Protein AF-A0A7S0F7W7-F1 (afdb_monomer)

Sequence (383 aa):
FADLSRNVFIKTATVAINVFTQVNRLMIEFGLDGCKKNSKDFSSYGNHLPKDSVIASWDQAAALYAGSALIAPEGTATSNTGTGTLYYNMVHTLAKEFGAMQVDETTNEPVAIVNKNIMESFNTGKVALTQSDCDGEVRTSYYKIINQMRTPWIQGILKAAFEYSDYHYDTVRDREENGGKAAAYMAALLPDLYDCSPQAAEVVMEELSIMWPHGNTEKLRPDFQRLRNALEHQYQCLGITCEQVGGFINDVTGDYFEETRPCGGYGTMISQRRESVLSGNSASATAASSSSFVGTHKKGIVVSSFFVALALFFVTLALLMVTIRDRTQSNFATRLVSGALSSADYWLSQRTTSQDSYSPVHSDYEVQLRPMNHLQPGEESLI

Secondary structure (DSSP, 8-state):
--HHHHHHHHHHHIIIIIIHHHHHHIIIIIIIHHHHHHTS--TTT-SS-HHHHHHHHHHHHHHHHHGGGGPPPTT-S--------SHHHHHHHHHHHTT-EEE-TTT-SEEEHHHHHHHHHHHHHHHHHHHT-IIIIIHHHHHHHHHHHTHHHHHHHHHHHHHHHTT---SHHHHHHHHHHHHHHHHHHHHHHHHH-HHHHHHHHHHHHTTSTTS-SS-SS--HHHHHHHHHTTHHHHT--HHHH---B-TTTSSBPGGGSTT-SGGGTTHHHHHHHHSSS----------------------SHHHHHHHHHHHHHHHHHHHHHHHHHHHTHHHHHHHHHHHHHHHHHTTS------PPPPP--------------------

pLDDT: mean 73.35, std 24.65, range [25.33, 98.5]

Solvent-accessible surface area (backbone atoms only — not comparable to full-atom values): 22142 Å² total; per-residue (Å²): 116,58,72,63,16,50,54,37,18,54,58,43,28,45,38,63,39,52,49,46,50,51,32,50,46,27,40,44,66,34,25,42,50,36,31,58,54,64,65,69,73,55,89,91,75,56,92,84,52,70,63,57,51,24,50,49,34,38,51,48,23,50,49,58,40,35,37,62,18,60,54,45,65,90,96,49,99,70,32,81,72,68,74,27,88,29,46,43,27,54,38,37,56,48,18,58,46,13,63,12,53,38,72,35,88,86,77,73,40,83,38,22,48,49,57,53,54,34,55,50,25,50,53,51,22,50,54,22,58,77,69,52,33,33,83,52,50,26,46,50,22,52,51,56,32,60,25,42,65,48,37,48,32,53,46,45,36,51,49,37,33,45,39,53,45,74,59,70,56,94,46,73,64,55,48,33,41,40,39,11,39,25,52,25,23,44,66,55,42,41,64,64,38,34,76,69,32,56,67,37,32,50,47,45,50,60,42,56,34,44,64,42,92,83,32,54,85,90,48,96,53,34,57,39,67,62,41,50,51,42,52,63,75,40,28,72,74,54,60,44,52,51,68,59,42,26,16,44,47,35,86,88,77,74,43,54,40,85,90,36,43,45,75,85,67,65,83,58,64,64,58,54,62,59,50,65,70,68,69,75,84,83,84,82,89,85,82,89,85,87,83,86,86,88,80,83,91,77,93,75,95,76,80,71,61,63,60,52,52,52,52,50,51,53,52,53,51,51,51,49,53,49,55,50,50,53,54,53,58,66,60,54,53,68,71,57,54,82,83,52,52,87,64,52,56,63,68,62,53,65,79,75,64,90,78,80,90,82,83,90,77,83,90,85,82,85,82,81,82,77,84,89,76,87,84,86,92,87,81,92,79,90,134

Organism: NCBI:txid697910

Mean predicted aligned error: 16.79 Å

Structure (mmCIF, N/CA/C/O backbone):
data_AF-A0A7S0F7W7-F1
#
_entry.id   AF-A0A7S0F7W7-F1
#
loop_
_atom_site.group_PDB
_atom_site.id
_atom_site.type_symbol
_atom_site.label_atom_id
_atom_site.label_alt_id
_atom_site.label_comp_id
_atom_site.label_asym_id
_atom_site.label_entity_id
_atom_site.label_seq_id
_atom_site.pdbx_PDB_ins_code
_atom_site.Cartn_x
_atom_site.Cartn_y
_atom_site.Cartn_z
_atom_site.occupancy
_atom_site.B_iso_or_equiv
_atom_site.auth_seq_id
_atom_site.auth_comp_id
_atom_site.auth_asym_id
_atom_site.auth_atom_id
_atom_site.pdbx_PDB_model_num
ATOM 1 N N . PHE A 1 1 ? 23.766 -5.155 -0.462 1.00 57.31 1 PHE A N 1
ATOM 2 C CA . PHE A 1 1 ? 23.170 -3.849 -0.799 1.00 57.31 1 PHE A CA 1
ATOM 3 C C . PHE A 1 1 ? 24.244 -2.791 -0.674 1.00 57.31 1 PHE A C 1
ATOM 5 O O . PHE A 1 1 ? 24.974 -2.846 0.308 1.00 57.31 1 PHE A O 1
ATOM 12 N N . ALA A 1 2 ? 24.353 -1.887 -1.646 1.00 70.06 2 ALA A N 1
ATOM 13 C CA . ALA A 1 2 ? 25.105 -0.648 -1.470 1.00 70.06 2 ALA A CA 1
ATOM 14 C C . ALA A 1 2 ? 24.447 0.227 -0.384 1.00 70.06 2 ALA A C 1
ATOM 16 O O . ALA A 1 2 ? 23.261 0.045 -0.076 1.00 70.06 2 ALA A O 1
ATOM 17 N N . ASP A 1 3 ? 25.200 1.160 0.196 1.00 82.56 3 ASP A N 1
ATOM 18 C CA . ASP A 1 3 ? 24.750 1.961 1.343 1.00 82.56 3 ASP A CA 1
ATOM 19 C C . ASP A 1 3 ? 23.502 2.795 1.032 1.00 82.56 3 ASP A C 1
ATOM 21 O O . ASP A 1 3 ? 22.592 2.882 1.861 1.00 82.56 3 ASP A O 1
ATOM 25 N N . LEU A 1 4 ? 23.398 3.341 -0.185 1.00 87.38 4 LEU A N 1
ATOM 26 C CA . LEU A 1 4 ? 22.214 4.081 -0.621 1.00 87.38 4 LEU A CA 1
ATOM 27 C C . LEU A 1 4 ? 20.968 3.191 -0.627 1.00 87.38 4 LEU A C 1
ATOM 29 O O . LEU A 1 4 ? 19.967 3.531 0.001 1.00 87.38 4 LEU A O 1
ATOM 33 N N . SER A 1 5 ? 21.045 2.030 -1.280 1.00 87.25 5 SER A N 1
ATOM 34 C CA . SER A 1 5 ? 19.928 1.084 -1.363 1.00 87.25 5 SER A CA 1
ATOM 35 C C . SER A 1 5 ? 19.442 0.646 0.025 1.00 87.25 5 SER A C 1
ATOM 37 O O . SER A 1 5 ? 18.240 0.619 0.286 1.00 87.25 5 SER A O 1
ATOM 39 N N . ARG A 1 6 ? 20.371 0.395 0.961 1.00 90.00 6 ARG A N 1
ATOM 40 C CA . ARG A 1 6 ? 20.045 0.080 2.362 1.00 90.00 6 ARG A CA 1
ATOM 41 C C . ARG A 1 6 ? 19.332 1.245 3.058 1.00 90.00 6 ARG A C 1
ATOM 43 O O . ARG A 1 6 ? 18.328 1.023 3.730 1.00 90.00 6 ARG A O 1
ATOM 50 N N . ASN A 1 7 ? 19.826 2.472 2.906 1.00 92.56 7 ASN A N 1
ATOM 51 C CA . ASN A 1 7 ? 19.218 3.652 3.525 1.00 92.56 7 ASN A CA 1
ATOM 52 C C . ASN A 1 7 ? 17.806 3.919 2.993 1.00 92.56 7 ASN A C 1
ATOM 54 O O . ASN A 1 7 ? 16.901 4.238 3.765 1.00 92.56 7 ASN A O 1
ATOM 58 N N . VAL A 1 8 ? 17.608 3.762 1.684 1.00 92.38 8 VAL A N 1
ATOM 59 C CA . VAL A 1 8 ? 16.298 3.918 1.046 1.00 92.38 8 VAL A CA 1
ATOM 60 C C . VAL A 1 8 ? 15.340 2.831 1.521 1.00 92.38 8 VAL A C 1
ATOM 62 O O . VAL A 1 8 ? 14.236 3.157 1.953 1.00 92.38 8 VAL A O 1
ATOM 65 N N . PHE A 1 9 ? 15.785 1.571 1.553 1.00 93.69 9 PHE A N 1
ATOM 66 C CA . PHE A 1 9 ? 15.000 0.469 2.105 1.00 93.69 9 PHE A CA 1
ATOM 67 C C . PHE A 1 9 ? 14.514 0.777 3.525 1.00 93.69 9 PHE A C 1
ATOM 69 O O . PHE A 1 9 ? 13.326 0.656 3.794 1.00 93.69 9 PHE A O 1
ATOM 76 N N . ILE A 1 10 ? 15.398 1.222 4.427 1.00 94.56 10 ILE A N 1
ATOM 77 C CA . ILE A 1 10 ? 15.035 1.508 5.825 1.00 94.56 10 ILE A CA 1
ATOM 78 C C . ILE A 1 10 ? 13.967 2.604 5.908 1.00 94.56 10 ILE A C 1
ATOM 80 O O . ILE A 1 10 ? 12.990 2.458 6.647 1.00 94.56 10 ILE A O 1
ATOM 84 N N . LYS A 1 11 ? 14.122 3.692 5.142 1.00 92.88 11 LYS A N 1
ATOM 85 C CA . LYS A 1 11 ? 13.149 4.795 5.117 1.00 92.88 11 LYS A CA 1
ATOM 86 C C . LYS A 1 11 ? 11.790 4.326 4.603 1.00 92.88 11 LYS A C 1
ATOM 88 O O . LYS A 1 11 ? 10.777 4.560 5.258 1.00 92.88 11 LYS A O 1
ATOM 93 N N . THR A 1 12 ? 11.771 3.620 3.475 1.00 94.56 12 THR A N 1
ATOM 94 C CA . THR A 1 12 ? 10.533 3.113 2.875 1.00 94.56 12 THR A CA 1
ATOM 95 C C . THR A 1 12 ? 9.873 2.061 3.761 1.00 94.56 12 THR A C 1
ATOM 97 O O . THR A 1 12 ? 8.679 2.158 4.011 1.00 94.56 12 THR A O 1
ATOM 100 N N . ALA A 1 13 ? 10.631 1.111 4.313 1.00 96.06 13 ALA A N 1
ATOM 101 C CA . ALA A 1 13 ? 10.119 0.075 5.209 1.00 96.06 13 ALA A CA 1
ATOM 102 C C . ALA A 1 13 ? 9.557 0.659 6.513 1.00 96.06 13 ALA A C 1
ATOM 104 O O . ALA A 1 13 ? 8.553 0.169 7.022 1.00 96.06 13 ALA A O 1
ATOM 105 N N . THR A 1 14 ? 10.143 1.741 7.034 1.00 95.31 14 THR A N 1
ATOM 106 C CA . THR A 1 14 ? 9.601 2.429 8.217 1.00 95.31 14 THR A CA 1
ATOM 107 C C . THR A 1 14 ? 8.169 2.905 7.968 1.00 95.31 14 THR A C 1
ATOM 109 O O . THR A 1 14 ? 7.298 2.701 8.810 1.00 95.31 14 THR A O 1
ATOM 112 N N . VAL A 1 15 ? 7.888 3.485 6.800 1.00 93.69 15 VAL A N 1
ATOM 113 C CA . VAL A 1 15 ? 6.528 3.923 6.460 1.00 93.69 15 VAL A CA 1
ATOM 114 C C . VAL A 1 15 ? 5.663 2.731 6.048 1.00 93.69 15 VAL A C 1
ATOM 116 O O . VAL A 1 15 ? 4.602 2.513 6.619 1.00 93.69 15 VAL A O 1
ATOM 119 N N . ALA A 1 16 ? 6.119 1.909 5.107 1.00 95.50 16 ALA A N 1
ATOM 120 C CA . ALA A 1 16 ? 5.334 0.808 4.562 1.00 95.50 16 ALA A CA 1
ATOM 121 C C . ALA A 1 16 ? 4.970 -0.252 5.614 1.00 95.50 16 ALA A C 1
ATOM 123 O O . ALA A 1 16 ? 3.837 -0.716 5.613 1.00 95.50 16 ALA A O 1
ATOM 124 N N . ILE A 1 17 ? 5.889 -0.598 6.521 1.00 96.12 17 ILE A N 1
ATOM 125 C CA . ILE A 1 17 ? 5.732 -1.704 7.479 1.00 96.12 17 ILE A CA 1
ATOM 126 C C . ILE A 1 17 ? 5.411 -1.185 8.881 1.00 96.12 17 ILE A C 1
ATOM 128 O O . ILE A 1 17 ? 4.407 -1.600 9.461 1.00 96.12 17 ILE A O 1
ATOM 132 N N . ASN A 1 18 ? 6.222 -0.282 9.449 1.00 95.81 18 ASN A N 1
ATOM 133 C CA . ASN A 1 18 ? 6.053 0.092 10.862 1.00 95.81 18 ASN A CA 1
ATOM 134 C C . ASN A 1 18 ? 4.796 0.943 11.074 1.00 95.81 18 ASN A C 1
ATOM 136 O O . ASN A 1 18 ? 4.024 0.671 11.994 1.00 95.81 18 ASN A O 1
ATOM 140 N N . VAL A 1 19 ? 4.551 1.934 10.208 1.00 95.88 19 VAL A N 1
ATOM 141 C CA . VAL A 1 19 ? 3.326 2.749 10.288 1.00 95.88 19 VAL A CA 1
ATOM 142 C C . VAL A 1 19 ? 2.093 1.890 10.013 1.00 95.88 19 VAL A C 1
ATOM 144 O O . VAL A 1 19 ? 1.145 1.956 10.790 1.00 95.88 19 VAL A O 1
ATOM 147 N N . PHE A 1 20 ? 2.118 1.025 8.990 1.00 96.25 20 PHE A N 1
ATOM 148 C CA . PHE A 1 20 ? 1.028 0.071 8.740 1.00 96.25 20 PHE A CA 1
ATOM 149 C C . PHE A 1 20 ? 0.738 -0.793 9.968 1.00 96.25 20 PHE A C 1
ATOM 151 O O . PHE A 1 20 ? -0.406 -0.886 10.403 1.00 96.25 20 PHE A O 1
ATOM 158 N N . THR A 1 21 ? 1.776 -1.381 10.565 1.00 96.12 21 THR A N 1
ATOM 159 C CA . THR A 1 21 ? 1.637 -2.255 11.734 1.00 96.12 21 THR A CA 1
ATOM 160 C C . THR A 1 21 ? 1.028 -1.504 12.911 1.00 96.12 21 THR A C 1
ATOM 162 O O . THR A 1 21 ? 0.123 -2.021 13.561 1.00 96.12 21 THR A O 1
ATOM 165 N N . GLN A 1 22 ? 1.468 -0.273 13.171 1.00 96.69 22 GLN A N 1
ATOM 166 C CA . GLN A 1 22 ? 0.948 0.521 14.278 1.00 96.69 22 GLN A CA 1
ATOM 167 C C . GLN A 1 22 ? -0.496 0.988 14.035 1.00 96.69 22 GLN A C 1
ATOM 169 O O . GLN A 1 22 ? -1.308 0.936 14.957 1.00 96.69 22 GLN A O 1
ATOM 174 N N . VAL A 1 23 ? -0.844 1.390 12.808 1.00 97.31 23 VAL A N 1
ATOM 175 C CA . VAL A 1 23 ? -2.228 1.719 12.422 1.00 97.31 23 VAL A CA 1
ATOM 176 C C . VAL A 1 23 ? -3.128 0.491 12.586 1.00 97.31 23 VAL A C 1
ATOM 178 O O . VAL A 1 23 ? -4.162 0.566 13.249 1.00 97.31 23 VAL A O 1
ATOM 181 N N . ASN A 1 24 ? -2.705 -0.663 12.062 1.00 96.38 24 ASN A N 1
ATOM 182 C CA . ASN A 1 24 ? -3.424 -1.931 12.179 1.00 96.38 24 ASN A CA 1
ATOM 183 C C . ASN A 1 24 ? -3.630 -2.330 13.649 1.00 96.38 24 ASN A C 1
ATOM 185 O O . ASN A 1 24 ? -4.743 -2.658 14.057 1.00 96.38 24 ASN A O 1
ATOM 189 N N . ARG A 1 25 ? -2.579 -2.224 14.468 1.00 94.94 25 ARG A N 1
ATOM 190 C CA . ARG A 1 25 ? -2.625 -2.508 15.904 1.00 94.94 25 ARG A CA 1
ATOM 191 C C . ARG A 1 25 ? -3.637 -1.628 16.634 1.00 94.94 25 ARG A C 1
ATOM 193 O O . ARG A 1 25 ? -4.449 -2.148 17.394 1.00 94.94 25 ARG A O 1
ATOM 200 N N . LEU A 1 26 ? -3.611 -0.316 16.389 1.00 94.81 26 LEU A N 1
ATOM 201 C CA . LEU A 1 26 ? -4.556 0.625 16.996 1.00 94.81 26 LEU A CA 1
ATOM 202 C C . LEU A 1 26 ? -6.007 0.267 16.648 1.00 94.81 26 LEU A C 1
ATOM 204 O O . LEU A 1 26 ? -6.867 0.251 17.528 1.00 94.81 26 LEU A O 1
ATOM 208 N N . MET A 1 27 ? -6.271 -0.091 15.390 1.00 95.62 27 MET A N 1
ATOM 209 C CA . MET A 1 27 ? -7.617 -0.459 14.950 1.00 95.62 27 MET A CA 1
ATOM 210 C C . MET A 1 27 ? -8.090 -1.817 15.481 1.00 95.62 27 MET A C 1
ATOM 212 O O . MET A 1 27 ? -9.261 -1.932 15.832 1.00 95.62 27 MET A O 1
ATOM 216 N N . ILE A 1 28 ? -7.234 -2.843 15.550 1.00 92.75 28 ILE A N 1
ATOM 217 C CA . ILE A 1 28 ? -7.635 -4.165 16.062 1.00 92.75 28 ILE A CA 1
ATOM 218 C C . ILE A 1 28 ? -7.725 -4.155 17.590 1.00 92.75 28 ILE A C 1
ATOM 220 O O . ILE A 1 28 ? -8.808 -4.359 18.136 1.00 92.75 28 ILE A O 1
ATOM 224 N N . GLU A 1 29 ? -6.594 -3.939 18.272 1.00 87.38 29 GLU A N 1
ATOM 225 C CA . GLU A 1 29 ? -6.463 -4.191 19.716 1.00 87.38 29 GLU A CA 1
ATOM 226 C C . GLU A 1 29 ? -7.316 -3.218 20.532 1.00 87.38 29 GLU A C 1
ATOM 228 O O . GLU A 1 29 ? -7.939 -3.594 21.527 1.00 87.38 29 GLU A O 1
ATOM 233 N N . PHE A 1 30 ? -7.351 -1.956 20.105 1.00 86.00 30 PHE A N 1
ATOM 234 C CA . PHE A 1 30 ? -8.049 -0.900 20.830 1.00 86.00 30 PHE A CA 1
ATOM 235 C C . PHE A 1 30 ? -9.379 -0.537 20.174 1.00 86.00 30 PHE A C 1
ATOM 237 O O . PHE A 1 30 ? -10.352 -0.320 20.887 1.00 86.00 30 PHE A O 1
ATOM 244 N N . GLY A 1 31 ? -9.457 -0.528 18.840 1.00 87.56 31 GLY A N 1
ATOM 245 C CA . GLY A 1 31 ? -10.692 -0.261 18.102 1.00 87.56 31 GLY A CA 1
ATOM 246 C C . GLY A 1 31 ? -11.706 -1.406 18.197 1.00 87.56 31 GLY A C 1
ATOM 247 O O . GLY A 1 31 ? -12.707 -1.307 18.903 1.00 87.56 31 GLY A O 1
ATOM 248 N N . LEU A 1 32 ? -11.462 -2.504 17.481 1.00 90.44 32 LEU A N 1
ATOM 249 C CA . LEU A 1 32 ? -12.397 -3.626 17.351 1.00 90.44 32 LEU A CA 1
ATOM 250 C C . LEU A 1 32 ? -12.570 -4.407 18.654 1.00 90.44 32 LEU A C 1
ATOM 252 O O . LEU A 1 32 ? -13.701 -4.608 19.104 1.00 90.44 32 LEU A O 1
ATOM 256 N N . ASP A 1 33 ? -11.473 -4.832 19.276 1.00 87.69 33 ASP A N 1
ATOM 257 C CA . ASP A 1 33 ? -11.528 -5.608 20.516 1.00 87.69 33 ASP A CA 1
ATOM 258 C C . ASP A 1 33 ? -12.024 -4.752 21.681 1.00 87.69 33 ASP A C 1
ATOM 260 O O . ASP A 1 33 ? -12.839 -5.210 22.489 1.00 87.69 33 ASP A O 1
ATOM 264 N N . GLY A 1 34 ? -11.595 -3.487 21.732 1.00 85.06 34 GLY A N 1
ATOM 265 C CA . GLY A 1 34 ? -12.123 -2.504 22.670 1.00 85.06 34 GLY A CA 1
ATOM 266 C C . GLY A 1 34 ? -13.620 -2.273 22.477 1.00 85.06 34 GLY A C 1
ATOM 267 O O . GLY A 1 34 ? -14.358 -2.286 23.453 1.00 85.06 34 GLY A O 1
ATOM 268 N N . CYS A 1 35 ? -14.114 -2.168 21.241 1.00 87.62 35 CYS A N 1
ATOM 269 C CA . CYS A 1 35 ? -15.549 -2.063 20.961 1.00 87.62 35 CYS A CA 1
ATOM 270 C C . CYS A 1 35 ? -16.324 -3.309 21.427 1.00 87.62 35 CYS A C 1
ATOM 272 O O . CYS A 1 35 ? -17.383 -3.198 22.050 1.00 87.62 35 CYS A O 1
ATOM 274 N N . LYS A 1 36 ? -15.808 -4.517 21.170 1.00 84.62 36 LYS A N 1
ATOM 275 C CA . LYS A 1 36 ? -16.467 -5.777 21.567 1.00 84.62 36 LYS A CA 1
ATOM 276 C C . LYS A 1 36 ? -16.537 -5.977 23.070 1.00 84.62 36 LYS A C 1
ATOM 278 O O . LYS A 1 36 ? -17.520 -6.521 23.565 1.00 84.62 36 LYS A O 1
ATOM 283 N N . LYS A 1 37 ? -15.494 -5.557 23.785 1.00 78.12 37 LYS A N 1
ATOM 284 C CA . LYS A 1 37 ? -15.528 -5.466 25.244 1.00 78.12 37 LYS A CA 1
ATOM 285 C C . LYS A 1 37 ? -16.572 -4.411 25.610 1.00 78.12 37 LYS A C 1
ATOM 287 O O . LYS A 1 37 ? -17.571 -4.786 26.207 1.00 78.12 37 LYS A O 1
ATOM 292 N N . ASN A 1 38 ? -16.376 -3.182 25.107 1.00 68.44 38 ASN A N 1
ATOM 293 C CA . ASN A 1 38 ? -17.223 -1.973 24.986 1.00 68.44 38 ASN A CA 1
ATOM 294 C C . ASN A 1 38 ? -18.752 -2.157 25.033 1.00 68.44 38 ASN A C 1
ATOM 296 O O . ASN A 1 38 ? -19.491 -1.438 25.706 1.00 68.44 38 ASN A O 1
ATOM 300 N N . SER A 1 39 ? -19.227 -3.118 24.252 1.00 63.47 39 SER A N 1
ATOM 301 C CA . SER A 1 39 ? -20.643 -3.359 23.973 1.00 63.47 39 SER A CA 1
ATOM 302 C C . SER A 1 39 ? -21.325 -4.286 24.985 1.00 63.47 39 SER A C 1
ATOM 304 O O . SER A 1 39 ? -22.542 -4.444 24.925 1.00 63.47 39 SER A O 1
ATOM 306 N N . LYS A 1 40 ? -20.578 -4.894 25.920 1.00 56.66 40 LYS A N 1
ATOM 307 C CA . LYS A 1 40 ? -21.061 -5.977 26.799 1.00 56.66 40 LYS A CA 1
ATOM 308 C C . LYS A 1 40 ? -21.127 -5.646 28.300 1.00 56.66 40 LYS A C 1
ATOM 310 O O . LYS A 1 40 ? -21.064 -6.576 29.091 1.00 56.66 40 LYS A O 1
ATOM 315 N N . ASP A 1 41 ? -21.361 -4.381 28.667 1.00 53.22 41 ASP A N 1
ATOM 316 C CA . ASP A 1 41 ? -21.481 -3.858 30.053 1.00 53.22 41 ASP A CA 1
ATOM 317 C C . ASP A 1 41 ? -20.149 -3.395 30.691 1.00 53.22 41 ASP A C 1
ATOM 319 O O . ASP A 1 41 ? -19.153 -4.114 30.714 1.00 53.22 41 ASP A O 1
ATOM 323 N N . PHE A 1 42 ? -20.152 -2.153 31.200 1.00 51.94 42 PHE A N 1
ATOM 324 C CA . PHE A 1 42 ? -18.997 -1.417 31.753 1.00 51.94 42 PHE A CA 1
ATOM 325 C C . PHE A 1 42 ? -19.195 -0.953 33.188 1.00 51.94 42 PHE A C 1
ATOM 327 O O . PHE A 1 42 ? -18.402 -0.151 33.685 1.00 51.94 42 PHE A O 1
ATOM 334 N N . SER A 1 43 ? -20.195 -1.482 33.893 1.00 52.53 43 SER A N 1
ATOM 335 C CA . SER A 1 43 ? -20.383 -1.190 35.319 1.00 52.53 43 SER A CA 1
ATOM 336 C C . SER A 1 43 ? -19.111 -1.407 36.165 1.00 52.53 43 SER A C 1
ATOM 338 O O . SER A 1 43 ? -18.936 -0.742 37.184 1.00 52.53 43 SER A O 1
ATOM 340 N N . SER A 1 44 ? -18.171 -2.248 35.711 1.00 50.88 44 SER A N 1
ATOM 341 C CA . SER A 1 44 ? -16.890 -2.514 36.384 1.00 50.88 44 SER A CA 1
ATOM 342 C C . SER A 1 44 ? -15.764 -1.486 36.149 1.00 50.88 44 SER A C 1
ATOM 344 O O . SER A 1 44 ? -14.771 -1.548 36.873 1.00 50.88 44 SER A O 1
ATOM 346 N N . TYR A 1 45 ? -15.855 -0.572 35.172 1.00 50.78 45 TYR A N 1
ATOM 347 C CA . TYR A 1 45 ? -14.729 0.309 34.776 1.00 50.78 45 TYR A CA 1
ATOM 348 C C . TYR A 1 45 ? -14.995 1.816 34.925 1.00 50.78 45 TYR A C 1
ATOM 350 O O . TYR A 1 45 ? -14.172 2.637 34.522 1.00 50.78 45 TYR A O 1
ATOM 358 N N . GLY A 1 46 ? -16.098 2.194 35.573 1.00 49.34 46 GLY A N 1
ATOM 359 C CA . GLY A 1 46 ? -16.383 3.584 35.924 1.00 49.34 46 GLY A CA 1
ATOM 360 C C . GLY A 1 46 ? -17.053 4.405 34.818 1.00 49.34 46 GLY A C 1
ATOM 361 O O . GLY A 1 46 ? -17.111 4.039 33.644 1.00 49.34 46 GLY A O 1
ATOM 362 N N . ASN A 1 47 ? -17.627 5.528 35.248 1.00 50.75 47 ASN A N 1
ATOM 363 C CA . ASN A 1 47 ? -18.606 6.310 34.501 1.00 50.75 47 ASN A CA 1
ATOM 364 C C . ASN A 1 47 ? -17.969 7.018 33.280 1.00 50.75 47 ASN A C 1
ATOM 366 O O . ASN A 1 47 ? -17.136 7.903 33.437 1.00 50.75 47 ASN A O 1
ATOM 370 N N . HIS A 1 48 ? -18.402 6.648 32.068 1.00 50.81 48 HIS A N 1
ATOM 371 C CA . HIS A 1 48 ? -18.203 7.341 30.775 1.00 50.81 48 HIS A CA 1
ATOM 372 C C . HIS A 1 48 ? -16.831 7.334 30.055 1.00 50.81 48 HIS A C 1
ATOM 374 O O . HIS A 1 48 ? -16.749 7.886 28.967 1.00 50.81 48 HIS A O 1
ATOM 380 N N . LEU A 1 49 ? -15.787 6.645 30.520 1.00 59.50 49 LEU A N 1
ATOM 381 C CA . LEU A 1 49 ? -14.447 6.683 29.881 1.00 59.50 49 LEU A CA 1
ATOM 382 C C . LEU A 1 49 ? -14.103 5.597 28.818 1.00 59.50 49 LEU A C 1
ATOM 384 O O . LEU A 1 49 ? -13.288 5.879 27.935 1.00 59.50 49 LEU A O 1
ATOM 388 N N . PRO A 1 50 ? -14.671 4.370 28.825 1.00 68.62 50 PRO A N 1
ATOM 389 C CA . PRO A 1 50 ? -14.174 3.288 27.957 1.00 68.62 50 PRO A CA 1
ATOM 390 C C . PRO A 1 50 ? -14.409 3.508 26.457 1.00 68.62 50 PRO A C 1
ATOM 392 O O . PRO A 1 50 ? -13.535 3.244 25.633 1.00 68.62 50 PRO A O 1
ATOM 395 N N . LYS A 1 51 ? -15.597 3.992 26.084 1.00 76.06 51 LYS A N 1
ATOM 396 C CA . LYS A 1 51 ? -15.976 4.215 24.681 1.00 76.06 51 LYS A CA 1
ATOM 397 C C . LYS A 1 51 ? -15.185 5.360 24.051 1.00 76.06 51 LYS A C 1
ATOM 399 O O . LYS A 1 51 ? -14.711 5.216 22.928 1.00 76.06 51 LYS A O 1
ATOM 404 N N . ASP A 1 52 ? -14.998 6.448 24.791 1.00 81.75 52 ASP A N 1
ATOM 405 C CA . ASP A 1 52 ? -14.218 7.597 24.335 1.00 81.75 52 ASP A CA 1
ATOM 406 C C . ASP A 1 52 ? -12.747 7.217 24.147 1.00 81.75 52 ASP A C 1
ATOM 408 O O . ASP A 1 52 ? -12.137 7.623 23.163 1.00 81.75 52 ASP A O 1
ATOM 412 N N . SER A 1 53 ? -12.199 6.348 25.007 1.00 83.38 53 SER A N 1
ATOM 413 C CA . SER A 1 53 ? -10.857 5.788 24.813 1.00 83.38 53 SER A CA 1
ATOM 414 C C . SER A 1 53 ? -10.744 4.955 23.532 1.00 83.38 53 SER A C 1
ATOM 416 O O . SER A 1 53 ? -9.739 5.060 22.834 1.00 83.38 53 SER A O 1
ATOM 418 N N . VAL A 1 54 ? -11.751 4.138 23.203 1.00 87.81 54 VAL A N 1
ATOM 419 C CA . VAL A 1 54 ? -11.765 3.339 21.962 1.00 87.81 54 VAL A CA 1
ATOM 420 C C . VAL A 1 54 ? -11.825 4.240 20.731 1.00 87.81 54 VAL A C 1
ATOM 422 O O . VAL A 1 54 ? -11.064 4.049 19.782 1.00 87.81 54 VAL A O 1
ATOM 425 N N . ILE A 1 55 ? -12.698 5.249 20.758 1.00 90.81 55 ILE A N 1
ATOM 426 C CA . ILE A 1 55 ? -12.808 6.242 19.685 1.00 90.81 55 ILE A CA 1
ATOM 427 C C . ILE A 1 55 ? -11.491 7.017 19.538 1.00 90.81 55 ILE A C 1
ATOM 429 O O . ILE A 1 55 ? -11.013 7.184 18.420 1.00 90.81 55 ILE A O 1
ATOM 433 N N . ALA A 1 56 ? -10.862 7.418 20.645 1.00 89.50 56 ALA A N 1
ATOM 434 C CA . ALA A 1 56 ? -9.579 8.113 20.629 1.00 89.50 56 ALA A CA 1
ATOM 435 C C . ALA A 1 56 ? -8.455 7.258 20.023 1.00 89.50 56 ALA A C 1
ATOM 437 O O . ALA A 1 56 ? -7.642 7.775 19.261 1.00 89.50 56 ALA A O 1
ATOM 438 N N . SER A 1 57 ? -8.409 5.949 20.295 1.00 91.12 57 SER A N 1
ATOM 439 C CA . SER A 1 57 ? -7.435 5.052 19.656 1.00 91.12 57 SER A CA 1
ATOM 440 C C . SER A 1 57 ? -7.677 4.887 18.152 1.00 91.12 57 SER A C 1
ATOM 442 O O . SER A 1 57 ? -6.720 4.814 17.381 1.00 91.12 57 SER A O 1
ATOM 444 N N . TRP A 1 58 ? -8.939 4.868 17.716 1.00 95.00 58 TRP A N 1
ATOM 445 C CA . TRP A 1 58 ? -9.287 4.866 16.293 1.00 95.00 58 TRP A CA 1
ATOM 446 C C . TRP A 1 58 ? -8.874 6.176 15.605 1.00 95.00 58 TRP A C 1
ATOM 448 O O . TRP A 1 58 ? -8.249 6.151 14.546 1.00 95.00 58 TRP A O 1
ATOM 458 N N . ASP A 1 59 ? -9.132 7.318 16.248 1.00 95.06 59 ASP A N 1
ATOM 459 C CA . ASP A 1 59 ? -8.666 8.632 15.790 1.00 95.06 59 ASP A CA 1
ATOM 460 C C . ASP A 1 59 ? -7.131 8.703 15.740 1.00 95.06 59 ASP A C 1
ATOM 462 O O . ASP A 1 59 ? -6.562 9.248 14.795 1.00 95.06 59 ASP A O 1
ATOM 466 N N . GLN A 1 60 ? -6.438 8.101 16.710 1.00 94.50 60 GLN A N 1
ATOM 467 C CA . GLN A 1 60 ? -4.978 8.007 16.710 1.00 94.50 60 GLN A CA 1
ATOM 468 C C . GLN A 1 60 ? -4.461 7.193 15.514 1.00 94.50 60 GLN A C 1
ATOM 470 O O . GLN A 1 60 ? -3.432 7.549 14.937 1.00 94.50 60 GLN A O 1
ATOM 475 N N . ALA A 1 61 ? -5.166 6.131 15.109 1.00 96.44 61 ALA A N 1
ATOM 476 C CA . ALA A 1 61 ? -4.828 5.364 13.911 1.00 96.44 61 ALA A CA 1
ATOM 477 C C . ALA A 1 61 ? -4.953 6.228 12.644 1.00 96.44 61 ALA A C 1
ATOM 479 O O . ALA A 1 61 ? -4.036 6.246 11.820 1.00 96.44 61 ALA A O 1
ATOM 480 N N . ALA A 1 62 ? -6.040 7.000 12.527 1.00 95.69 62 ALA A N 1
ATOM 481 C CA . ALA A 1 62 ? -6.247 7.933 11.421 1.00 95.69 62 ALA A CA 1
ATOM 482 C C . ALA A 1 62 ? -5.171 9.034 11.386 1.00 95.69 62 ALA A C 1
ATOM 484 O O . ALA A 1 62 ? -4.605 9.320 10.330 1.00 95.69 62 ALA A O 1
ATOM 485 N N . ALA A 1 63 ? -4.828 9.608 12.543 1.00 93.25 63 ALA A N 1
ATOM 486 C CA . ALA A 1 63 ? -3.787 10.627 12.660 1.00 93.25 63 ALA A CA 1
ATOM 487 C C . ALA A 1 63 ? -2.400 10.089 12.274 1.00 93.25 63 ALA A C 1
ATOM 489 O O . ALA A 1 63 ? -1.636 10.769 11.590 1.00 93.25 63 ALA A O 1
ATOM 490 N N . LEU A 1 64 ? -2.078 8.854 12.668 1.00 94.12 64 LEU A N 1
ATOM 491 C CA . LEU A 1 64 ? -0.813 8.216 12.315 1.00 94.12 64 LEU A CA 1
ATOM 492 C C . LEU A 1 64 ? -0.719 7.895 10.813 1.00 94.12 64 LEU A C 1
ATOM 494 O O . LEU A 1 64 ? 0.352 8.035 10.223 1.00 94.12 64 LEU A O 1
ATOM 498 N N . TYR A 1 65 ? -1.833 7.496 10.194 1.00 95.06 65 TYR A N 1
ATOM 499 C CA . TYR A 1 65 ? -1.931 7.304 8.748 1.00 95.06 65 TYR A CA 1
ATOM 500 C C . TYR A 1 65 ? -1.707 8.615 7.977 1.00 95.06 65 TYR A C 1
ATOM 502 O O . TYR A 1 65 ? -0.860 8.682 7.079 1.00 95.06 65 TYR A O 1
ATOM 510 N N . ALA A 1 66 ? -2.457 9.655 8.352 1.00 91.25 66 ALA A N 1
ATOM 511 C CA . ALA A 1 66 ? -2.422 10.977 7.736 1.00 91.25 66 ALA A CA 1
ATOM 512 C C . ALA A 1 66 ? -1.051 11.653 7.885 1.00 91.25 66 ALA A C 1
ATOM 514 O O . ALA A 1 66 ? -0.501 12.220 6.936 1.00 91.25 66 ALA A O 1
ATOM 515 N N . GLY A 1 67 ? -0.490 11.585 9.091 1.00 88.00 67 GLY A N 1
ATOM 516 C CA . GLY A 1 67 ? 0.698 12.333 9.459 1.00 88.00 67 GLY A CA 1
ATOM 517 C C . GLY A 1 67 ? 0.519 13.841 9.308 1.00 88.00 67 GLY A C 1
ATOM 518 O O . GLY A 1 67 ? -0.583 14.376 9.394 1.00 88.00 67 GLY A O 1
ATOM 519 N N . SER A 1 68 ? 1.619 14.543 9.034 1.00 79.75 68 SER A N 1
ATOM 520 C CA . SER A 1 68 ? 1.597 15.994 8.823 1.00 79.75 68 SER A CA 1
ATOM 521 C C . SER A 1 68 ? 0.961 16.432 7.500 1.00 79.75 68 SER A C 1
ATOM 523 O O . SER A 1 68 ? 0.765 17.626 7.303 1.00 79.75 68 SER A O 1
ATOM 525 N N . ALA A 1 69 ? 0.623 15.501 6.598 1.00 69.81 69 ALA A N 1
ATOM 526 C CA . ALA A 1 69 ? 0.082 15.828 5.276 1.00 69.81 69 ALA A CA 1
ATOM 527 C C . ALA A 1 69 ? -1.313 16.475 5.329 1.00 69.81 69 ALA A C 1
ATOM 529 O O . ALA A 1 69 ? -1.692 17.159 4.381 1.00 69.81 69 ALA A O 1
ATOM 530 N N . LEU A 1 70 ? -2.047 16.252 6.426 1.00 70.81 70 LEU A N 1
ATOM 531 C CA . LEU A 1 70 ? -3.371 16.823 6.678 1.00 70.81 70 LEU A CA 1
ATOM 532 C C . LEU A 1 70 ? -3.354 17.939 7.736 1.00 70.81 70 LEU A C 1
ATOM 534 O O . LEU A 1 70 ? -4.413 18.331 8.218 1.00 70.81 70 LEU A O 1
ATOM 538 N N . ILE A 1 71 ? -2.177 18.442 8.130 1.00 64.00 71 ILE A N 1
ATOM 539 C CA . ILE A 1 71 ? -2.079 19.569 9.066 1.00 64.00 71 ILE A CA 1
ATOM 540 C C . ILE A 1 71 ? -2.108 20.872 8.272 1.00 64.00 71 ILE A C 1
ATOM 542 O O . ILE A 1 71 ? -1.238 21.126 7.437 1.00 64.00 71 ILE A O 1
ATOM 546 N N . ALA A 1 72 ? -3.094 21.717 8.562 1.00 57.34 72 ALA A N 1
ATOM 547 C CA . ALA A 1 72 ? -3.145 23.066 8.024 1.00 57.34 72 ALA A CA 1
ATOM 548 C C . ALA A 1 72 ? -2.079 23.947 8.657 1.00 57.34 72 ALA A C 1
ATOM 550 O O . ALA A 1 72 ? -1.917 23.908 9.879 1.00 57.34 72 ALA A O 1
ATOM 551 N N . PRO A 1 73 ? -1.390 24.792 7.870 1.00 55.25 73 PRO A N 1
ATOM 552 C CA . PRO A 1 73 ? -0.786 25.988 8.429 1.00 55.25 73 PRO A CA 1
ATOM 553 C C . PRO A 1 73 ? -1.843 26.736 9.254 1.00 55.25 73 PRO A C 1
ATOM 555 O O . PRO A 1 73 ? -2.984 26.893 8.800 1.00 55.25 73 PRO A O 1
ATOM 558 N N . GLU A 1 74 ? -1.480 27.176 10.463 1.00 50.59 74 GLU A N 1
ATOM 559 C CA . GLU A 1 74 ? -2.389 27.931 11.333 1.00 50.59 74 GLU A CA 1
ATOM 560 C C . GLU A 1 74 ? -3.073 29.066 10.553 1.00 50.59 74 GLU A C 1
ATOM 562 O O . GLU A 1 74 ? -2.422 29.847 9.859 1.00 50.59 74 GLU A O 1
ATOM 567 N N . GLY A 1 75 ? -4.405 29.144 10.651 1.00 53.16 75 GLY A N 1
ATOM 568 C CA . GLY A 1 75 ? -5.207 30.175 9.982 1.00 53.16 75 GLY A CA 1
ATOM 569 C C . GLY A 1 75 ? -5.732 29.819 8.585 1.00 53.16 75 GLY A C 1
ATOM 570 O O . GLY A 1 75 ? -6.383 30.661 7.970 1.00 53.16 75 GLY A O 1
ATOM 571 N N . THR A 1 76 ? -5.520 28.595 8.089 1.00 53.03 76 THR A N 1
ATOM 572 C CA . THR A 1 76 ? -6.121 28.114 6.829 1.00 53.03 76 THR A CA 1
ATOM 573 C C . THR A 1 76 ? -7.085 26.948 7.075 1.00 53.03 76 THR A C 1
ATOM 575 O O . THR A 1 76 ? -6.800 26.051 7.860 1.00 53.03 76 THR A O 1
ATOM 578 N N . ALA A 1 77 ? -8.268 26.983 6.448 1.00 51.00 77 ALA A N 1
ATOM 579 C CA . ALA A 1 77 ? -9.338 25.996 6.661 1.00 51.00 77 ALA A CA 1
ATOM 580 C C . ALA A 1 77 ? -9.179 24.714 5.820 1.00 51.00 77 ALA A C 1
ATOM 582 O O . ALA A 1 77 ? -10.002 23.806 5.916 1.00 51.00 77 ALA A O 1
ATOM 583 N N . THR A 1 78 ? -8.149 24.643 4.978 1.00 50.94 78 THR A N 1
ATOM 584 C CA . THR A 1 78 ? -7.925 23.543 4.041 1.00 50.94 78 THR A CA 1
ATOM 585 C C . THR A 1 78 ? -6.447 23.188 4.005 1.00 50.94 78 THR A C 1
ATOM 587 O O . THR A 1 78 ? -5.584 24.047 3.840 1.00 50.94 78 THR A O 1
ATOM 590 N N . SER A 1 79 ? -6.144 21.904 4.179 1.00 49.84 79 SER A N 1
ATOM 591 C CA . SER A 1 79 ? -4.769 21.420 4.250 1.00 49.84 79 SER A CA 1
ATOM 592 C C . SER A 1 79 ? -4.616 20.048 3.648 1.00 49.84 79 SER A C 1
ATOM 594 O O . SER A 1 79 ? -4.461 19.047 4.337 1.00 49.84 79 SER A O 1
ATOM 596 N N . ASN A 1 80 ? -4.619 20.037 2.327 1.00 52.69 80 ASN A N 1
ATOM 597 C CA . ASN A 1 80 ? -4.037 18.958 1.555 1.00 52.69 80 ASN A CA 1
ATOM 598 C C . ASN A 1 80 ? -2.738 19.503 0.972 1.00 52.69 80 ASN A C 1
ATOM 600 O O . ASN A 1 80 ? -2.641 19.758 -0.222 1.00 52.69 80 ASN A O 1
ATOM 604 N N . THR A 1 81 ? -1.747 19.773 1.825 1.00 52.06 81 THR A N 1
ATOM 605 C CA . THR A 1 81 ? -0.483 20.349 1.344 1.00 52.06 81 THR A CA 1
ATOM 606 C C . THR A 1 81 ? 0.313 19.343 0.518 1.00 52.06 81 THR A C 1
ATOM 608 O O . THR A 1 81 ? 1.216 19.739 -0.211 1.00 52.06 81 THR A O 1
ATOM 611 N N . GLY A 1 82 ? 0.023 18.040 0.654 1.00 55.22 82 GLY A N 1
ATOM 612 C CA . GLY A 1 82 ? 0.794 16.973 0.011 1.00 55.22 82 GLY A CA 1
ATOM 613 C C . GLY A 1 82 ? 2.261 16.935 0.463 1.00 55.22 82 GLY A C 1
ATOM 614 O O . GLY A 1 82 ? 3.088 16.319 -0.194 1.00 55.22 82 GLY A O 1
ATOM 615 N N . THR A 1 83 ? 2.614 17.612 1.565 1.00 61.31 83 THR A N 1
ATOM 616 C CA . THR A 1 83 ? 4.012 17.851 1.980 1.00 61.31 83 THR A CA 1
ATOM 617 C C . THR A 1 83 ? 4.449 17.035 3.205 1.00 61.31 83 THR A C 1
ATOM 619 O O . THR A 1 83 ? 5.493 17.308 3.797 1.00 61.31 83 THR A O 1
ATOM 622 N N . GLY A 1 84 ? 3.677 16.018 3.605 1.00 72.44 84 GLY A N 1
ATOM 623 C CA . GLY A 1 84 ? 4.036 15.115 4.708 1.00 72.44 84 GLY A CA 1
ATOM 624 C C . GLY A 1 84 ? 5.017 14.005 4.306 1.00 72.44 84 GLY A C 1
ATOM 625 O O . GLY A 1 84 ? 5.298 13.797 3.134 1.00 72.44 84 GLY A O 1
ATOM 626 N N . THR A 1 85 ? 5.531 13.239 5.269 1.00 77.94 85 THR A N 1
ATOM 627 C CA . THR A 1 85 ? 6.465 12.115 5.004 1.00 77.94 85 THR A CA 1
ATOM 628 C C . THR A 1 85 ? 5.912 10.741 5.385 1.00 77.94 85 THR A C 1
ATOM 630 O O . THR A 1 85 ? 6.580 9.729 5.182 1.00 77.94 85 THR A O 1
ATOM 633 N N . LEU A 1 86 ? 4.699 10.697 5.941 1.00 88.62 86 LEU A N 1
ATOM 634 C CA . LEU A 1 86 ? 4.042 9.472 6.397 1.00 88.62 86 LEU A CA 1
ATOM 635 C C . LEU A 1 86 ? 3.179 8.832 5.296 1.00 88.62 86 LEU A C 1
ATOM 637 O O . LEU A 1 86 ? 3.253 9.200 4.120 1.00 88.62 86 LEU A O 1
ATOM 641 N N . TYR A 1 87 ? 2.389 7.831 5.683 1.00 94.06 87 TYR A N 1
ATOM 642 C CA . TYR A 1 87 ? 1.710 6.902 4.781 1.00 94.06 87 TYR A CA 1
ATOM 643 C C . TYR A 1 87 ? 0.817 7.597 3.751 1.00 94.06 87 TYR A C 1
ATOM 645 O O . TYR A 1 87 ? 0.879 7.265 2.570 1.00 94.06 87 TYR A O 1
ATOM 653 N N . TYR A 1 88 ? 0.052 8.605 4.175 1.00 94.25 88 TYR A N 1
ATOM 654 C CA . TYR A 1 88 ? -0.806 9.385 3.285 1.00 94.25 88 TYR A CA 1
ATOM 655 C C . TYR A 1 88 ? -0.036 10.009 2.118 1.00 94.25 88 TYR A C 1
ATOM 657 O O . TYR A 1 88 ? -0.487 9.935 0.975 1.00 94.25 88 TYR A O 1
ATOM 665 N N . ASN A 1 89 ? 1.137 10.602 2.377 1.00 92.19 89 ASN A N 1
ATOM 666 C CA . ASN A 1 89 ? 1.929 11.207 1.307 1.00 92.19 89 ASN A CA 1
ATOM 667 C C . ASN A 1 89 ? 2.554 10.148 0.387 1.00 92.19 89 ASN A C 1
ATOM 669 O O . ASN A 1 89 ? 2.591 10.333 -0.827 1.00 92.19 89 ASN A O 1
ATOM 673 N N . MET A 1 90 ? 2.998 9.020 0.950 1.00 93.50 90 MET A N 1
ATOM 674 C CA . MET A 1 90 ? 3.496 7.886 0.162 1.00 93.50 90 MET A CA 1
ATOM 675 C C . MET A 1 90 ? 2.425 7.383 -0.816 1.00 93.50 90 MET A C 1
ATOM 677 O O . MET A 1 90 ? 2.708 7.224 -2.001 1.00 93.50 90 MET A O 1
ATOM 681 N N . VAL A 1 91 ? 1.189 7.199 -0.337 1.00 95.56 91 VAL A N 1
ATOM 682 C CA . VAL A 1 91 ? 0.034 6.827 -1.168 1.00 95.56 91 VAL A CA 1
ATOM 683 C C . VAL A 1 91 ? -0.242 7.892 -2.224 1.00 95.56 91 VAL A C 1
ATOM 685 O O . VAL A 1 91 ? -0.404 7.558 -3.391 1.00 95.56 91 VAL A O 1
ATOM 688 N N . HIS A 1 92 ? -0.277 9.169 -1.838 1.00 94.31 92 HIS A N 1
ATOM 689 C CA . HIS A 1 92 ? -0.591 10.259 -2.760 1.00 94.31 92 HIS A CA 1
ATOM 690 C C . HIS A 1 92 ? 0.436 10.378 -3.890 1.00 94.31 92 HIS A C 1
ATOM 692 O O . HIS A 1 92 ? 0.071 10.505 -5.056 1.00 94.31 92 HIS A O 1
ATOM 698 N N . THR A 1 93 ? 1.722 10.289 -3.545 1.00 93.06 93 THR A N 1
ATOM 699 C CA . THR A 1 93 ? 2.828 10.353 -4.506 1.00 93.06 93 THR A CA 1
ATOM 700 C C . THR A 1 93 ? 2.742 9.211 -5.516 1.00 93.06 93 THR A C 1
ATOM 702 O O . THR A 1 93 ? 2.770 9.461 -6.717 1.00 93.06 93 THR A O 1
ATOM 705 N N . LEU A 1 94 ? 2.573 7.969 -5.050 1.00 95.38 94 LEU A N 1
ATOM 706 C CA . LEU A 1 94 ? 2.472 6.811 -5.942 1.00 95.38 94 LEU A CA 1
ATOM 707 C C . LEU A 1 94 ? 1.191 6.844 -6.779 1.00 95.38 94 LEU A C 1
ATOM 709 O O . LEU A 1 94 ? 1.233 6.567 -7.970 1.00 95.38 94 LEU A O 1
ATOM 713 N N . ALA A 1 95 ? 0.062 7.245 -6.199 1.00 96.19 95 ALA A N 1
ATOM 714 C CA . ALA A 1 95 ? -1.190 7.367 -6.933 1.00 96.19 95 ALA A CA 1
ATOM 715 C C . ALA A 1 95 ? -1.102 8.392 -8.070 1.00 96.19 95 ALA A C 1
ATOM 717 O O . ALA A 1 95 ? -1.653 8.150 -9.140 1.00 96.19 95 ALA A O 1
ATOM 718 N N . LYS A 1 96 ? -0.375 9.500 -7.874 1.00 94.56 96 LYS A N 1
ATOM 719 C CA . LYS A 1 96 ? -0.115 10.480 -8.934 1.00 94.56 96 LYS A CA 1
ATOM 720 C C . LYS A 1 96 ? 0.652 9.854 -10.099 1.00 94.56 96 LYS A C 1
ATOM 722 O O . LYS A 1 96 ? 0.238 10.011 -11.241 1.00 94.56 96 LYS A O 1
ATOM 727 N N . GLU A 1 97 ? 1.717 9.113 -9.806 1.00 94.69 97 GLU A N 1
ATOM 728 C CA . GLU A 1 97 ? 2.516 8.403 -10.816 1.00 94.69 97 GLU A CA 1
ATOM 729 C C . GLU A 1 97 ? 1.734 7.273 -11.505 1.00 94.69 97 GLU A C 1
ATOM 731 O O . GLU A 1 97 ? 2.037 6.905 -12.636 1.00 94.69 97 GLU A O 1
ATOM 736 N N . PHE A 1 98 ? 0.717 6.722 -10.837 1.00 96.31 98 PHE A N 1
ATOM 737 C CA . PHE A 1 98 ? -0.130 5.648 -11.359 1.00 96.31 98 PHE A CA 1
ATOM 738 C C . PHE A 1 98 ? -1.465 6.133 -11.947 1.00 96.31 98 PHE A C 1
ATOM 740 O O . PHE A 1 98 ? -2.328 5.328 -12.304 1.00 96.31 98 PHE A O 1
ATOM 747 N N . GLY A 1 99 ? -1.699 7.444 -12.009 1.00 94.44 99 GLY A N 1
ATOM 748 C CA . GLY A 1 99 ? -2.987 7.984 -12.448 1.00 94.44 99 GLY A CA 1
ATOM 749 C C . GLY A 1 99 ? -4.186 7.510 -11.627 1.00 94.44 99 GLY A C 1
ATOM 750 O O . GLY A 1 99 ? -5.300 7.518 -12.135 1.00 94.44 99 GLY A O 1
ATOM 751 N N . ALA A 1 100 ? -3.974 7.085 -10.380 1.00 95.62 100 ALA A N 1
ATOM 752 C CA . ALA A 1 100 ? -5.008 6.636 -9.447 1.00 95.62 100 ALA A CA 1
ATOM 753 C C . ALA A 1 100 ? -5.509 7.811 -8.584 1.00 95.62 100 ALA A C 1
ATOM 755 O O . ALA A 1 100 ? -5.613 7.734 -7.353 1.00 95.62 100 ALA A O 1
ATOM 756 N N . MET A 1 101 ? -5.766 8.937 -9.249 1.00 94.50 101 MET A N 1
ATOM 757 C CA . MET A 1 101 ? -6.168 10.207 -8.651 1.00 94.50 101 MET A CA 1
ATOM 758 C C . MET A 1 101 ? -7.610 10.532 -9.031 1.00 94.50 101 MET A C 1
ATOM 760 O O . MET A 1 101 ? -8.061 10.222 -10.129 1.00 94.50 101 MET A O 1
ATOM 764 N N . GLN A 1 102 ? -8.315 11.221 -8.145 1.00 93.06 102 GLN A N 1
ATOM 765 C CA . GLN A 1 102 ? -9.631 11.791 -8.407 1.00 93.06 102 GLN A CA 1
ATOM 766 C C . GLN A 1 102 ? -9.701 13.223 -7.885 1.00 93.06 102 GLN A C 1
ATOM 768 O O . GLN A 1 102 ? -8.859 13.641 -7.096 1.00 93.06 102 GLN A O 1
ATOM 773 N N . VAL A 1 103 ? -10.715 13.975 -8.300 1.00 90.69 103 VAL A N 1
ATOM 774 C CA . VAL A 1 103 ? -10.988 15.292 -7.715 1.00 90.69 103 VAL A CA 1
ATOM 775 C C . VAL A 1 103 ? -11.749 15.098 -6.404 1.00 90.69 103 VAL A C 1
ATOM 777 O O . VAL A 1 103 ? -12.740 14.364 -6.349 1.00 90.69 103 VAL A O 1
ATOM 780 N N . ASP A 1 104 ? -11.265 15.728 -5.337 1.00 85.25 104 ASP A N 1
ATOM 781 C CA . ASP A 1 104 ? -12.003 1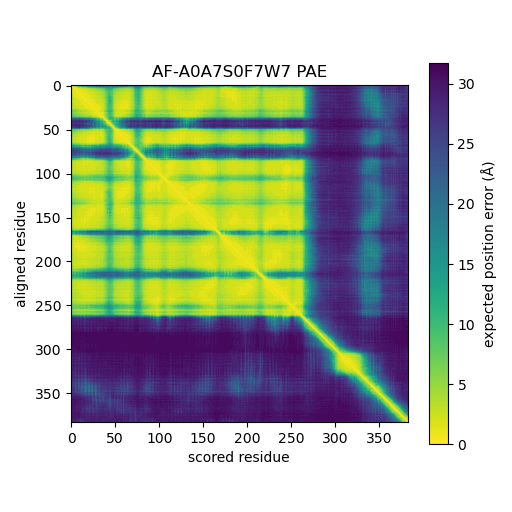5.865 -4.088 1.00 85.25 104 ASP A CA 1
ATOM 782 C C . ASP A 1 104 ? -13.129 16.889 -4.277 1.00 85.25 104 ASP A C 1
ATOM 784 O O . ASP A 1 104 ? -12.877 18.032 -4.646 1.00 85.25 104 ASP A O 1
ATOM 788 N N . GLU A 1 105 ? -14.378 16.497 -4.035 1.00 83.62 105 GLU A N 1
ATOM 789 C CA . GLU A 1 105 ? -15.545 17.365 -4.254 1.00 83.62 105 GLU A CA 1
ATOM 790 C C . GLU A 1 105 ? -15.613 18.542 -3.270 1.00 83.62 105 GLU A C 1
ATOM 792 O O . GLU A 1 105 ? -16.239 19.559 -3.564 1.00 83.62 105 GLU A O 1
ATOM 797 N N . THR A 1 106 ? -14.972 18.418 -2.107 1.00 79.94 106 THR A N 1
ATOM 798 C CA . THR A 1 106 ? -14.989 19.434 -1.050 1.00 79.94 106 THR A CA 1
ATOM 799 C C . THR A 1 106 ? -13.912 20.482 -1.288 1.00 79.94 106 THR A C 1
ATOM 801 O O . THR A 1 106 ? -14.172 21.676 -1.148 1.00 79.94 106 THR A O 1
ATOM 804 N N . THR A 1 107 ? -12.697 20.052 -1.637 1.00 81.06 107 THR A N 1
ATOM 805 C CA . THR A 1 107 ? -11.568 20.973 -1.843 1.00 81.06 107 THR A CA 1
ATOM 806 C C . THR A 1 107 ? -11.354 21.351 -3.304 1.00 81.06 107 THR A C 1
ATOM 808 O O . THR A 1 107 ? -10.633 22.307 -3.563 1.00 81.06 107 THR A O 1
ATOM 811 N N . ASN A 1 108 ? -11.970 20.632 -4.248 1.00 83.62 108 ASN A N 1
ATOM 812 C CA . ASN A 1 108 ? -11.735 20.744 -5.691 1.00 83.62 108 ASN A CA 1
ATOM 813 C C . ASN A 1 108 ? -10.2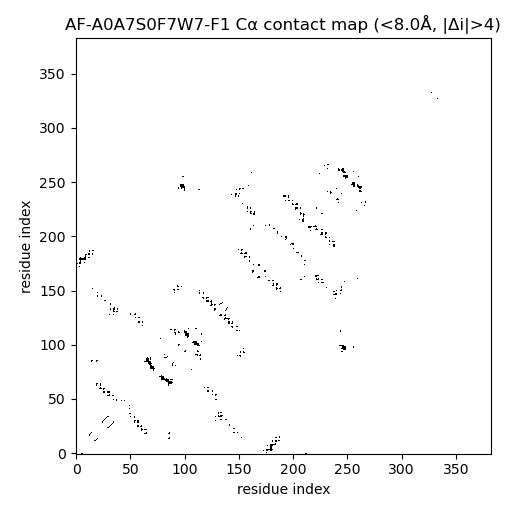58 20.526 -6.083 1.00 83.62 108 ASN A C 1
ATOM 815 O O . ASN A 1 108 ? -9.776 21.083 -7.067 1.00 83.62 108 ASN A O 1
ATOM 819 N N . GLU A 1 109 ? -9.543 19.702 -5.311 1.00 84.25 109 GLU A N 1
ATOM 820 C CA . GLU A 1 109 ? -8.123 19.391 -5.520 1.00 84.25 109 GLU A CA 1
ATOM 821 C C . GLU A 1 109 ? -7.934 17.906 -5.860 1.00 84.25 109 GLU A C 1
ATOM 823 O O . GLU A 1 109 ? -8.737 17.072 -5.425 1.00 84.25 109 GLU A O 1
ATOM 828 N N . PRO A 1 110 ? -6.874 17.531 -6.599 1.00 88.88 110 PRO A N 1
ATOM 829 C CA . PRO A 1 110 ? -6.541 16.132 -6.824 1.00 88.88 110 PRO A CA 1
ATOM 830 C C . PRO A 1 110 ? -6.212 15.412 -5.510 1.00 88.88 110 PRO A C 1
ATOM 832 O O . PRO A 1 110 ? -5.377 15.858 -4.727 1.00 88.88 110 PRO A O 1
ATOM 835 N N . VAL A 1 111 ? -6.813 14.245 -5.296 1.00 91.00 111 VAL A N 1
ATOM 836 C CA . VAL A 1 111 ? -6.561 13.352 -4.163 1.00 91.00 111 VAL A CA 1
ATOM 837 C C . VAL A 1 111 ? -6.435 11.914 -4.656 1.00 91.00 111 VAL A C 1
ATOM 839 O O . VAL A 1 111 ? -7.116 11.501 -5.592 1.00 91.00 111 VAL A O 1
ATOM 842 N N . ALA A 1 112 ? -5.557 11.129 -4.035 1.00 94.69 112 ALA A N 1
ATOM 843 C CA . ALA A 1 112 ? -5.472 9.705 -4.334 1.00 94.69 112 ALA A CA 1
ATOM 844 C C . ALA A 1 112 ? -6.782 9.008 -3.963 1.00 94.69 112 ALA A C 1
ATOM 846 O O . ALA A 1 112 ? -7.259 9.169 -2.836 1.00 94.69 112 ALA A O 1
ATOM 847 N N . ILE A 1 113 ? -7.310 8.189 -4.876 1.00 95.75 113 ILE A N 1
ATOM 848 C CA . ILE A 1 113 ? -8.554 7.424 -4.682 1.00 95.75 113 ILE A CA 1
ATOM 849 C C . ILE A 1 113 ? -8.490 6.646 -3.359 1.00 95.75 113 ILE A C 1
ATOM 851 O O . ILE A 1 113 ? -9.383 6.719 -2.517 1.00 95.75 113 ILE A O 1
ATOM 855 N N . VAL A 1 114 ? -7.362 5.972 -3.127 1.00 97.00 114 VAL A N 1
ATOM 856 C CA . VAL A 1 114 ? -7.088 5.203 -1.906 1.00 97.00 114 VAL A CA 1
ATOM 857 C C . VAL A 1 114 ? -7.083 6.072 -0.647 1.00 97.00 114 VAL A C 1
ATOM 859 O O . VAL A 1 114 ? -7.675 5.682 0.356 1.00 97.00 114 VAL A O 1
ATOM 862 N N . ASN A 1 115 ? -6.460 7.255 -0.680 1.00 95.38 115 ASN A N 1
ATOM 863 C CA . ASN A 1 115 ? -6.449 8.155 0.477 1.00 95.38 115 ASN A CA 1
ATOM 864 C C . ASN A 1 115 ? -7.859 8.611 0.837 1.00 95.38 115 ASN A C 1
ATOM 866 O O . ASN A 1 115 ? -8.229 8.546 2.008 1.00 95.38 115 ASN A O 1
ATOM 870 N N . LYS A 1 116 ? -8.644 9.032 -0.161 1.00 94.56 116 LYS A N 1
ATOM 871 C CA . LYS A 1 116 ? -10.032 9.448 0.047 1.00 94.56 116 LYS A CA 1
ATOM 872 C C . LYS A 1 116 ? -10.838 8.324 0.700 1.00 94.56 116 LYS A C 1
ATOM 874 O O . LYS A 1 116 ? -11.378 8.508 1.788 1.00 94.56 116 LYS A O 1
ATOM 879 N N . ASN A 1 117 ? -10.818 7.133 0.105 1.00 96.50 117 ASN A N 1
ATOM 880 C CA . ASN A 1 117 ? -11.566 5.981 0.608 1.00 96.50 117 ASN A CA 1
ATOM 881 C C . ASN A 1 117 ? -11.130 5.546 2.018 1.00 96.50 117 ASN A C 1
ATOM 883 O O . ASN A 1 117 ? -11.960 5.110 2.822 1.00 96.50 117 ASN A O 1
ATOM 887 N N . ILE A 1 118 ? -9.830 5.616 2.328 1.00 97.56 118 ILE A N 1
ATOM 888 C CA . ILE A 1 118 ? -9.307 5.291 3.660 1.00 97.56 118 ILE A CA 1
ATOM 889 C C . ILE A 1 118 ? -9.809 6.307 4.690 1.00 97.56 118 ILE A C 1
ATOM 891 O O . ILE A 1 118 ? -10.312 5.900 5.737 1.00 97.56 118 ILE A O 1
ATOM 895 N N . MET A 1 119 ? -9.737 7.608 4.395 1.00 95.06 119 MET A N 1
ATOM 896 C CA . MET A 1 119 ? -10.219 8.652 5.307 1.00 95.06 119 MET A CA 1
ATOM 897 C C . MET A 1 119 ? -11.737 8.581 5.517 1.00 95.06 119 MET A C 1
ATOM 899 O O . MET A 1 119 ? -12.210 8.709 6.647 1.00 95.06 119 MET A O 1
ATOM 903 N N . GLU A 1 120 ? -12.506 8.284 4.469 1.00 95.69 120 GLU A N 1
ATOM 904 C CA . GLU A 1 120 ? -13.940 7.995 4.582 1.00 95.69 120 GLU A CA 1
ATOM 905 C C . GLU A 1 120 ? -14.203 6.768 5.463 1.00 95.69 120 GLU A C 1
ATOM 907 O O . GLU A 1 120 ? -15.055 6.809 6.348 1.00 95.69 120 GLU A O 1
ATOM 912 N N . SER A 1 121 ? -13.430 5.693 5.292 1.00 98.31 121 SER A N 1
ATOM 913 C CA . SER A 1 121 ? -13.565 4.480 6.106 1.00 98.31 121 SER A CA 1
ATOM 914 C C . SER A 1 121 ? -13.220 4.729 7.578 1.00 98.31 121 SER A C 1
ATOM 916 O O . SER A 1 121 ? -13.898 4.188 8.456 1.00 98.31 121 SER A O 1
ATOM 918 N N . PHE A 1 122 ? -12.230 5.583 7.870 1.00 98.00 122 PHE A N 1
ATOM 919 C CA . PHE A 1 122 ? -11.944 6.033 9.234 1.00 98.00 122 PHE A CA 1
ATOM 920 C C . PHE A 1 122 ? -13.138 6.782 9.837 1.00 98.00 122 PHE A C 1
ATOM 922 O O . PHE A 1 122 ? -13.544 6.458 10.954 1.00 98.00 122 PHE A O 1
ATOM 929 N N . ASN A 1 123 ? -13.741 7.719 9.101 1.00 97.00 123 ASN A N 1
ATOM 930 C CA . ASN A 1 123 ? -14.917 8.464 9.561 1.00 97.00 123 ASN A CA 1
ATOM 931 C C . ASN A 1 123 ? -16.119 7.542 9.811 1.00 97.00 123 ASN A C 1
ATOM 933 O O . ASN A 1 123 ? -16.731 7.592 10.878 1.00 97.00 123 ASN A O 1
ATOM 937 N N . THR A 1 124 ? -16.419 6.651 8.867 1.00 97.69 124 THR A N 1
ATOM 938 C CA . THR A 1 124 ? -17.505 5.674 8.994 1.00 97.69 124 THR A CA 1
ATOM 939 C C . THR A 1 124 ? -17.284 4.737 10.184 1.00 97.69 124 THR A C 1
ATOM 941 O O . THR A 1 124 ? -18.195 4.533 10.986 1.00 97.69 124 THR A O 1
ATOM 944 N N . GLY A 1 125 ? -16.058 4.236 10.371 1.00 96.62 125 GLY A N 1
ATOM 945 C CA . GLY A 1 125 ? -15.714 3.374 11.504 1.00 96.62 125 GLY A CA 1
ATOM 946 C C . GLY A 1 125 ? -15.865 4.101 12.841 1.00 96.62 125 GLY A C 1
ATOM 947 O O . GLY A 1 125 ? -16.428 3.556 13.786 1.00 96.62 125 GLY A O 1
ATOM 948 N N . LYS A 1 126 ? -15.468 5.376 12.908 1.00 95.38 126 LYS A N 1
ATOM 949 C CA . LYS A 1 126 ? -15.675 6.222 14.088 1.00 95.38 126 LYS A CA 1
ATOM 950 C C . LYS A 1 126 ? -17.158 6.383 14.426 1.00 95.38 126 LYS A C 1
ATOM 952 O O . LYS A 1 126 ? -17.543 6.218 15.583 1.00 95.38 126 LYS A O 1
ATOM 957 N N . VAL A 1 127 ? -18.004 6.676 13.437 1.00 95.06 127 VAL A N 1
ATOM 958 C CA . VAL A 1 127 ? -19.460 6.775 13.638 1.00 95.06 127 VAL A CA 1
ATOM 959 C C . VAL A 1 127 ? -20.021 5.444 14.140 1.00 95.06 127 VAL A C 1
ATOM 961 O O . VAL A 1 127 ? -20.766 5.424 15.118 1.00 95.06 127 VAL A O 1
ATOM 964 N N . ALA A 1 128 ? -19.607 4.323 13.560 1.00 93.62 128 ALA A N 1
ATOM 965 C CA . ALA A 1 128 ? -20.053 3.001 13.986 1.00 93.62 128 ALA A CA 1
ATOM 966 C C . ALA A 1 128 ? -19.579 2.631 15.407 1.00 93.62 128 ALA A C 1
ATOM 968 O O . ALA A 1 128 ? -20.345 2.056 16.182 1.00 93.62 128 ALA A O 1
ATOM 969 N N . LEU A 1 129 ? -18.379 3.060 15.822 1.00 91.12 129 LEU A N 1
ATOM 970 C CA . LEU A 1 129 ? -17.915 2.951 17.213 1.00 91.12 129 LEU A CA 1
ATOM 971 C C . LEU A 1 129 ? -18.830 3.721 18.177 1.00 91.12 129 LEU A C 1
ATOM 973 O O . LEU A 1 129 ? -19.107 3.251 19.284 1.00 91.12 129 LEU A O 1
ATOM 977 N N . THR A 1 130 ? -19.370 4.873 17.756 1.00 88.81 130 THR A N 1
ATOM 978 C CA . THR A 1 130 ? -20.353 5.615 18.567 1.00 88.81 130 THR A CA 1
ATOM 979 C C . THR A 1 130 ? -21.686 4.876 18.712 1.00 88.81 130 THR A C 1
ATOM 981 O O . THR A 1 130 ? -22.429 5.133 19.658 1.00 88.81 130 THR A O 1
ATOM 984 N N . GLN A 1 131 ? -21.973 3.930 17.826 1.00 89.69 131 GLN A N 1
ATOM 985 C CA . GLN A 1 131 ? -23.182 3.107 17.836 1.00 89.69 131 GLN A CA 1
ATOM 986 C C . GLN A 1 131 ? -22.927 1.704 18.405 1.00 89.69 131 GLN A C 1
ATOM 988 O O . GLN A 1 131 ? -23.860 0.918 18.533 1.00 89.69 131 GLN A O 1
ATOM 993 N N . SER A 1 132 ? -21.676 1.399 18.770 1.00 88.25 132 SER A N 1
ATOM 994 C CA . SER A 1 132 ? -21.242 0.074 19.223 1.00 88.25 132 SER A CA 1
ATOM 995 C C . SER A 1 132 ? -21.494 -1.046 18.200 1.00 88.25 132 SER A C 1
ATOM 997 O O . SER A 1 132 ? -21.625 -2.209 18.582 1.00 88.25 132 SER A O 1
ATOM 999 N N . ASP A 1 133 ? -21.504 -0.721 16.902 1.00 90.19 133 ASP A N 1
ATOM 1000 C CA . ASP A 1 133 ? -21.632 -1.698 15.813 1.00 90.19 133 ASP A CA 1
ATOM 1001 C C . ASP A 1 133 ? -20.274 -2.339 15.472 1.00 90.19 133 ASP A C 1
ATOM 1003 O O . ASP A 1 133 ? -19.664 -2.102 14.428 1.00 90.19 133 ASP A O 1
ATOM 1007 N N . CYS A 1 134 ? -19.749 -3.118 16.416 1.00 89.75 134 CYS A N 1
ATOM 1008 C CA . CYS A 1 134 ? -18.383 -3.633 16.346 1.00 89.75 134 CYS A CA 1
ATOM 1009 C C . CYS A 1 134 ? -18.191 -4.692 15.249 1.00 89.75 134 CYS A C 1
ATOM 1011 O O . CYS A 1 134 ? -17.142 -4.736 14.604 1.00 89.75 134 CYS A O 1
ATOM 1013 N N . ASP A 1 135 ? -19.179 -5.573 15.066 1.00 91.81 135 ASP A N 1
ATOM 1014 C CA . ASP A 1 135 ? -19.117 -6.672 14.096 1.00 91.81 135 ASP A CA 1
ATOM 1015 C C . ASP A 1 135 ? -19.623 -6.275 12.700 1.00 91.81 135 ASP A C 1
ATOM 1017 O O . ASP A 1 135 ? -19.266 -6.947 11.731 1.00 91.81 135 ASP A O 1
ATOM 1021 N N . GLY A 1 136 ? -20.394 -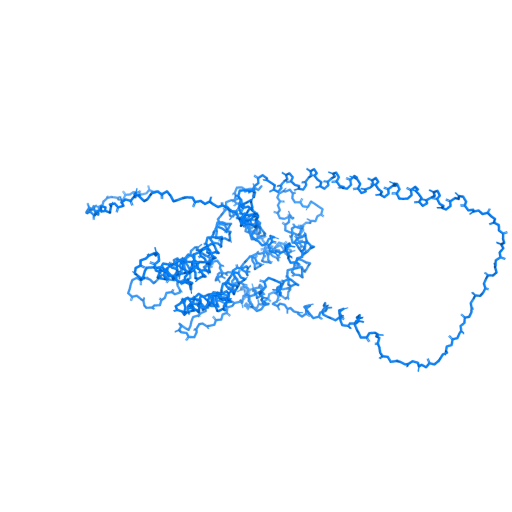5.188 12.586 1.00 94.62 136 GLY A N 1
ATOM 1022 C CA . GLY A 1 136 ? -20.838 -4.615 11.320 1.00 94.62 136 GLY A CA 1
ATOM 1023 C C . GLY A 1 136 ? -19.845 -3.597 10.763 1.00 94.62 136 GLY A C 1
ATOM 1024 O O . GLY A 1 136 ? -18.795 -3.955 10.213 1.00 94.62 136 GLY A O 1
ATOM 1025 N N . GLU A 1 137 ? -20.188 -2.316 10.855 1.00 95.81 137 GLU A N 1
ATOM 1026 C CA . GLU A 1 137 ? -19.505 -1.263 10.104 1.00 95.81 137 GLU A CA 1
ATOM 1027 C C . GLU A 1 137 ? -18.103 -0.936 10.664 1.00 95.81 137 GLU A C 1
ATOM 1029 O O . GLU A 1 137 ? -17.163 -0.840 9.881 1.00 95.81 137 GLU A O 1
ATOM 1034 N N . VAL A 1 138 ? -17.928 -0.939 11.997 1.00 95.31 138 VAL A N 1
ATOM 1035 C CA . VAL A 1 138 ? -16.777 -1.552 12.704 1.00 95.31 138 VAL A CA 1
ATOM 1036 C C . VAL A 1 138 ? -15.699 -2.222 11.850 1.00 95.31 138 VAL A C 1
ATOM 1038 O O . VAL A 1 138 ? -14.714 -1.672 11.339 1.00 95.31 138 VAL A O 1
ATOM 1041 N N . ARG A 1 139 ? -15.935 -3.523 11.744 1.00 96.31 139 ARG A N 1
ATOM 1042 C CA . ARG A 1 139 ? -15.114 -4.509 11.072 1.00 96.31 139 ARG A CA 1
ATOM 1043 C C . ARG A 1 139 ? -14.991 -4.228 9.578 1.00 96.31 139 ARG A C 1
ATOM 1045 O O . ARG A 1 139 ? -13.921 -4.437 9.011 1.00 96.31 139 ARG A O 1
ATOM 1052 N N . THR A 1 140 ? -16.057 -3.743 8.951 1.00 97.62 140 THR A N 1
ATOM 1053 C CA . THR A 1 140 ? -16.077 -3.439 7.517 1.00 97.62 140 THR A CA 1
ATOM 1054 C C . THR A 1 140 ? -15.124 -2.293 7.173 1.00 97.62 140 THR A C 1
ATOM 1056 O O . THR A 1 140 ? -14.297 -2.442 6.271 1.00 97.62 140 THR A O 1
ATOM 1059 N N . SER A 1 141 ? -15.169 -1.187 7.919 1.00 98.31 141 SER A N 1
ATOM 1060 C CA . SER A 1 141 ? -14.238 -0.064 7.775 1.00 98.31 141 SER A CA 1
ATOM 1061 C C . SER A 1 141 ? -12.794 -0.488 7.999 1.00 98.31 141 SER A C 1
ATOM 1063 O O . SER A 1 141 ? -11.926 -0.138 7.204 1.00 98.31 141 SER A O 1
ATOM 1065 N N . TYR A 1 142 ? -12.536 -1.295 9.030 1.00 98.06 142 TYR A N 1
ATOM 1066 C CA . TYR A 1 142 ? -11.205 -1.838 9.296 1.00 98.06 142 TYR A CA 1
ATOM 1067 C C . TYR A 1 142 ? -10.619 -2.575 8.077 1.00 98.06 142 TYR A C 1
ATOM 1069 O O . TYR A 1 142 ? -9.514 -2.255 7.635 1.00 98.06 142 TYR A O 1
ATOM 1077 N N . TYR A 1 143 ? -11.371 -3.511 7.485 1.00 97.56 143 TYR A N 1
ATOM 1078 C CA . TYR A 1 143 ? -10.899 -4.248 6.309 1.00 97.56 143 TYR A CA 1
ATOM 1079 C C . TYR A 1 143 ? -10.712 -3.343 5.087 1.00 97.56 143 TYR A C 1
ATOM 1081 O O . TYR A 1 143 ? -9.717 -3.480 4.377 1.00 97.56 143 TYR A O 1
ATOM 1089 N N . LYS A 1 144 ? -11.616 -2.380 4.859 1.00 98.00 144 LYS A N 1
ATOM 1090 C CA . LYS A 1 144 ? -11.468 -1.391 3.777 1.00 98.00 144 LYS A CA 1
ATOM 1091 C C . LYS A 1 144 ? -10.182 -0.573 3.918 1.00 98.00 144 LYS A C 1
ATOM 1093 O O . LYS A 1 144 ? -9.543 -0.302 2.903 1.00 98.00 144 LYS A O 1
ATOM 1098 N N . ILE A 1 145 ? -9.803 -0.204 5.145 1.00 98.50 145 ILE A N 1
ATOM 1099 C CA . ILE A 1 145 ? -8.581 0.560 5.422 1.00 98.50 145 ILE A CA 1
ATOM 1100 C C . ILE A 1 145 ? -7.348 -0.293 5.130 1.00 98.50 145 ILE A C 1
ATOM 1102 O O . ILE A 1 145 ? -6.554 0.064 4.262 1.00 98.50 145 ILE A O 1
ATOM 1106 N N . ILE A 1 146 ? -7.194 -1.437 5.807 1.00 97.25 146 ILE A N 1
ATOM 1107 C CA . ILE A 1 146 ? -5.963 -2.236 5.693 1.00 97.25 146 ILE A CA 1
ATOM 1108 C C . ILE A 1 146 ? -5.753 -2.768 4.275 1.00 97.25 146 ILE A C 1
ATOM 1110 O O . ILE A 1 146 ? -4.620 -2.785 3.810 1.00 97.25 146 ILE A O 1
ATOM 1114 N N . ASN A 1 147 ? -6.824 -3.156 3.569 1.00 97.75 147 ASN A N 1
ATOM 1115 C CA . ASN A 1 147 ? -6.721 -3.659 2.202 1.00 97.75 147 ASN A CA 1
ATOM 1116 C C . ASN A 1 147 ? -6.191 -2.572 1.274 1.00 97.75 147 ASN A C 1
ATOM 1118 O O . ASN A 1 147 ? -5.231 -2.793 0.541 1.00 97.75 147 ASN A O 1
ATOM 1122 N N . GLN A 1 148 ? -6.752 -1.368 1.366 1.00 98.12 148 GLN A N 1
ATOM 1123 C CA . GLN A 1 148 ? -6.329 -0.260 0.524 1.00 98.12 148 GLN A CA 1
ATOM 1124 C C . GLN A 1 148 ? -4.943 0.280 0.891 1.00 98.12 148 GLN A C 1
ATOM 1126 O O . GLN A 1 148 ? -4.228 0.721 -0.009 1.00 98.12 148 GLN A O 1
ATOM 1131 N N . MET A 1 149 ? -4.504 0.164 2.149 1.00 97.50 149 MET A N 1
ATOM 1132 C CA . MET A 1 149 ? -3.121 0.479 2.533 1.00 97.50 149 MET A CA 1
ATOM 1133 C C . MET A 1 149 ? -2.089 -0.396 1.800 1.00 97.50 149 MET A C 1
ATOM 1135 O O . MET A 1 149 ? -0.959 0.040 1.625 1.00 97.50 149 MET A O 1
ATOM 1139 N N . ARG A 1 150 ? -2.458 -1.576 1.280 1.00 96.75 150 ARG A N 1
ATOM 1140 C CA . ARG A 1 150 ? -1.550 -2.426 0.482 1.00 96.75 150 ARG A CA 1
ATOM 1141 C C . ARG A 1 150 ? -1.300 -1.901 -0.933 1.00 96.75 150 ARG A C 1
ATOM 1143 O O . ARG A 1 150 ? -0.303 -2.257 -1.559 1.00 96.75 150 ARG A O 1
ATOM 1150 N N . THR A 1 151 ? -2.187 -1.048 -1.444 1.00 98.06 151 THR A N 1
ATOM 1151 C CA . THR A 1 151 ? -2.118 -0.485 -2.803 1.00 98.06 151 THR A CA 1
ATOM 1152 C C . THR A 1 151 ? -0.770 0.170 -3.136 1.00 98.06 151 THR A C 1
ATOM 1154 O O . THR A 1 151 ? -0.177 -0.217 -4.146 1.00 98.06 151 THR A O 1
ATOM 1157 N N . PRO A 1 152 ? -0.211 1.084 -2.312 1.00 97.25 152 PRO A N 1
ATOM 1158 C CA . PRO A 1 152 ? 1.107 1.668 -2.574 1.00 97.25 152 PRO A CA 1
ATOM 1159 C C . PRO A 1 152 ? 2.238 0.637 -2.651 1.00 97.25 152 PRO A C 1
ATOM 1161 O O . PRO A 1 152 ? 3.214 0.857 -3.363 1.00 97.25 152 PRO A O 1
ATOM 1164 N N . TRP A 1 153 ? 2.140 -0.504 -1.962 1.00 98.00 153 TRP A N 1
ATOM 1165 C CA . TRP A 1 153 ? 3.175 -1.537 -2.056 1.00 98.00 153 TRP A CA 1
ATOM 1166 C C . TRP A 1 153 ? 3.190 -2.162 -3.449 1.00 98.00 153 TRP A C 1
ATOM 1168 O O . TRP A 1 153 ? 4.250 -2.339 -4.043 1.00 98.00 153 TRP A O 1
ATOM 1178 N N . ILE A 1 154 ? 2.008 -2.429 -4.001 1.00 98.00 154 ILE A N 1
ATOM 1179 C CA . ILE A 1 154 ? 1.844 -2.965 -5.354 1.00 98.00 154 ILE A CA 1
ATOM 1180 C C . ILE A 1 154 ? 2.294 -1.940 -6.392 1.00 98.00 154 ILE A C 1
ATOM 1182 O O . ILE A 1 154 ? 3.067 -2.291 -7.279 1.00 98.00 154 ILE A O 1
ATOM 1186 N N . GLN A 1 155 ? 1.880 -0.677 -6.251 1.00 97.62 155 GLN A N 1
ATOM 1187 C CA . GLN A 1 155 ? 2.326 0.415 -7.125 1.00 97.62 155 GLN A CA 1
ATOM 1188 C C . GLN A 1 155 ? 3.855 0.533 -7.117 1.00 97.62 155 GLN A C 1
ATOM 1190 O O . GLN A 1 155 ? 4.493 0.528 -8.166 1.00 97.62 155 GLN A O 1
ATOM 1195 N N . GLY A 1 156 ? 4.476 0.544 -5.936 1.00 95.75 156 GLY A N 1
ATOM 1196 C CA . GLY A 1 156 ? 5.928 0.630 -5.813 1.00 95.75 156 GLY A CA 1
ATOM 1197 C C . GLY A 1 156 ? 6.678 -0.564 -6.417 1.00 95.75 156 GLY A C 1
ATOM 1198 O O . GLY A 1 156 ? 7.730 -0.379 -7.029 1.00 95.75 156 GLY A O 1
ATOM 1199 N N . ILE A 1 157 ? 6.135 -1.778 -6.291 1.00 96.69 157 ILE A N 1
ATOM 1200 C CA . ILE A 1 157 ? 6.683 -2.986 -6.926 1.00 96.69 157 ILE A CA 1
ATOM 1201 C C . ILE A 1 157 ? 6.568 -2.907 -8.455 1.00 96.69 157 ILE A C 1
ATOM 1203 O O . ILE A 1 157 ? 7.550 -3.158 -9.154 1.00 96.69 157 ILE A O 1
ATOM 1207 N N . LEU A 1 158 ? 5.390 -2.545 -8.972 1.00 95.69 158 LEU A N 1
ATOM 1208 C CA . LEU A 1 158 ? 5.138 -2.424 -10.410 1.00 95.69 158 LEU A CA 1
ATOM 1209 C C . LEU A 1 158 ? 6.033 -1.360 -11.043 1.00 95.69 158 LEU A C 1
ATOM 1211 O O . LEU A 1 158 ? 6.636 -1.622 -12.080 1.00 95.69 158 LEU A O 1
ATOM 1215 N N . LYS A 1 159 ? 6.168 -0.199 -10.393 1.00 93.75 159 LYS A N 1
ATOM 1216 C CA . LYS A 1 159 ? 7.046 0.885 -10.840 1.00 93.75 159 LYS A CA 1
ATOM 1217 C C . LYS A 1 159 ? 8.477 0.395 -11.007 1.00 93.75 159 LYS A C 1
ATOM 1219 O O . LYS A 1 159 ? 9.043 0.506 -12.089 1.00 93.75 159 LYS A O 1
ATOM 1224 N N . ALA A 1 160 ? 9.033 -0.198 -9.952 1.00 92.00 160 ALA A N 1
ATOM 1225 C CA . ALA A 1 160 ? 10.406 -0.677 -9.980 1.00 92.00 160 ALA A CA 1
ATOM 1226 C C . ALA A 1 160 ? 10.613 -1.756 -11.050 1.00 92.00 160 ALA A C 1
ATOM 1228 O O . ALA A 1 160 ? 11.607 -1.729 -11.771 1.00 92.00 160 ALA A O 1
ATOM 1229 N N . ALA A 1 161 ? 9.676 -2.700 -11.181 1.00 92.38 161 ALA A N 1
ATOM 1230 C CA . ALA A 1 161 ? 9.752 -3.737 -12.202 1.00 92.38 161 ALA A CA 1
ATOM 1231 C C . ALA A 1 161 ? 9.718 -3.146 -13.620 1.00 92.38 161 ALA A C 1
ATOM 1233 O O . ALA A 1 161 ? 10.537 -3.534 -14.451 1.00 92.38 161 ALA A O 1
ATOM 1234 N N . PHE A 1 162 ? 8.825 -2.187 -13.878 1.00 91.88 162 PHE A N 1
ATOM 1235 C CA . PHE A 1 162 ? 8.703 -1.532 -15.178 1.00 91.88 162 PHE A CA 1
ATOM 1236 C C . PHE A 1 162 ? 9.973 -0.755 -15.543 1.00 91.88 162 PHE A C 1
ATOM 1238 O O . PHE A 1 162 ? 10.611 -1.048 -16.555 1.00 91.88 162 PHE A O 1
ATOM 1245 N N . GLU A 1 163 ? 10.401 0.163 -14.677 1.00 88.25 163 GLU A N 1
ATOM 1246 C CA . GLU A 1 163 ? 11.577 1.006 -14.906 1.00 88.25 163 GLU A CA 1
ATOM 1247 C C . GLU A 1 163 ? 12.866 0.187 -15.122 1.00 88.25 163 GLU A C 1
ATOM 1249 O O . GLU A 1 163 ? 13.714 0.551 -15.943 1.00 88.25 163 GLU A O 1
ATOM 1254 N N . TYR A 1 164 ? 13.008 -0.955 -14.439 1.00 86.50 164 TYR A N 1
ATOM 1255 C CA . TYR A 1 164 ? 14.159 -1.849 -14.611 1.00 86.50 164 TYR A CA 1
ATOM 1256 C C . TYR A 1 164 ? 14.048 -2.731 -15.865 1.00 86.50 164 TYR A C 1
ATOM 1258 O O . TYR A 1 164 ? 15.070 -3.101 -16.447 1.00 86.50 164 TYR A O 1
ATOM 1266 N N . SER A 1 165 ? 12.829 -3.073 -16.297 1.00 85.12 165 SER A N 1
ATOM 1267 C CA . SER A 1 165 ? 12.591 -3.917 -17.477 1.00 85.12 165 SER A CA 1
ATOM 1268 C C . SER A 1 165 ? 12.974 -3.227 -18.792 1.00 85.12 165 SER A C 1
ATOM 1270 O O . SER A 1 165 ? 13.584 -3.864 -19.657 1.00 85.12 165 SER A O 1
ATOM 1272 N N . ASP A 1 166 ? 12.753 -1.915 -18.907 1.00 75.12 166 ASP A N 1
ATOM 1273 C CA . ASP A 1 166 ? 13.052 -1.145 -20.125 1.00 75.12 166 ASP A CA 1
ATOM 1274 C C . ASP A 1 166 ? 14.276 -0.212 -20.005 1.00 75.12 166 ASP A C 1
ATOM 1276 O O . ASP A 1 166 ? 14.611 0.533 -20.919 1.00 75.12 166 ASP A O 1
ATOM 1280 N N . TYR A 1 167 ? 15.038 -0.298 -18.907 1.00 66.88 167 TYR A N 1
ATOM 1281 C CA . TYR A 1 167 ? 16.223 0.546 -18.673 1.00 66.88 167 TYR A CA 1
ATOM 1282 C C . TYR A 1 167 ? 15.895 2.048 -18.663 1.00 66.88 167 TYR A C 1
ATOM 1284 O O . TYR A 1 167 ? 16.648 2.869 -19.184 1.00 66.88 167 TYR A O 1
ATOM 1292 N N . HIS A 1 168 ? 14.791 2.424 -18.018 1.00 67.06 168 HIS A N 1
ATOM 1293 C CA . HIS A 1 168 ? 14.440 3.832 -17.813 1.00 67.06 168 HIS A CA 1
ATOM 1294 C C . HIS A 1 168 ? 15.364 4.547 -16.810 1.00 67.06 168 HIS A C 1
ATOM 1296 O O . HIS A 1 168 ? 15.246 5.753 -16.619 1.00 67.06 168 HIS A O 1
ATOM 1302 N N . TYR A 1 169 ? 16.308 3.831 -16.190 1.00 67.69 169 TYR A N 1
ATOM 1303 C CA . TYR A 1 169 ? 17.299 4.415 -15.291 1.00 67.69 169 TYR A CA 1
ATOM 1304 C C . TYR A 1 169 ? 18.487 5.012 -16.035 1.00 67.69 169 TYR A C 1
ATOM 1306 O O . TYR A 1 169 ? 19.224 4.314 -16.737 1.00 67.69 169 TYR A O 1
ATOM 1314 N N . ASP A 1 170 ? 18.739 6.289 -15.777 1.00 63.84 170 ASP A N 1
ATOM 1315 C CA . ASP A 1 170 ? 19.866 7.035 -16.326 1.00 63.84 170 ASP A CA 1
ATOM 1316 C C . ASP A 1 170 ? 21.191 6.761 -15.577 1.00 63.84 170 ASP A C 1
ATOM 1318 O O . ASP A 1 170 ? 22.277 6.969 -16.123 1.00 63.84 170 ASP A O 1
ATOM 1322 N N . THR A 1 171 ? 21.129 6.245 -14.339 1.00 80.12 171 THR A N 1
ATOM 1323 C CA . THR A 1 171 ? 22.287 6.140 -13.440 1.00 80.12 171 THR A CA 1
ATOM 1324 C C . THR A 1 171 ? 22.285 4.899 -12.532 1.00 80.12 171 THR A C 1
ATOM 1326 O O . THR A 1 171 ? 21.278 4.227 -12.312 1.00 80.12 171 THR A O 1
ATOM 1329 N N . VAL A 1 172 ? 23.462 4.571 -11.973 1.00 80.94 172 VAL A N 1
ATOM 1330 C CA . VAL A 1 172 ? 23.618 3.542 -10.918 1.00 80.94 172 VAL A CA 1
ATOM 1331 C C . VAL A 1 172 ? 22.824 3.917 -9.665 1.00 80.94 172 VAL A C 1
ATOM 1333 O O . VAL A 1 172 ? 22.219 3.051 -9.039 1.00 80.94 172 VAL A O 1
ATOM 1336 N N . ARG A 1 173 ? 22.813 5.210 -9.323 1.00 84.50 173 ARG A N 1
ATOM 1337 C CA . ARG A 1 173 ? 22.125 5.747 -8.148 1.00 84.50 173 ARG A CA 1
ATOM 1338 C C . ARG A 1 173 ? 20.632 5.432 -8.188 1.00 84.50 173 ARG A C 1
ATOM 1340 O O . ARG A 1 173 ? 20.102 4.902 -7.217 1.00 84.50 173 ARG A O 1
ATOM 1347 N N . ASP A 1 174 ? 19.992 5.684 -9.323 1.00 82.69 174 ASP A N 1
ATOM 1348 C CA . ASP A 1 174 ? 18.554 5.482 -9.487 1.00 82.69 174 ASP A CA 1
ATOM 1349 C C . ASP A 1 174 ? 18.179 3.996 -9.413 1.00 82.69 174 ASP A C 1
ATOM 1351 O O . ASP A 1 174 ? 17.170 3.629 -8.807 1.00 82.69 174 ASP A O 1
ATOM 1355 N N . ARG A 1 175 ? 19.048 3.110 -9.921 1.00 81.25 175 ARG A N 1
ATOM 1356 C CA . ARG A 1 175 ? 18.890 1.657 -9.739 1.00 81.25 175 ARG A CA 1
ATOM 1357 C C . ARG A 1 175 ? 18.959 1.246 -8.271 1.00 81.25 175 ARG A C 1
ATOM 1359 O O . ARG A 1 175 ? 18.154 0.431 -7.825 1.00 81.25 175 ARG A O 1
ATOM 1366 N N . GLU A 1 176 ? 19.916 1.778 -7.515 1.00 85.56 176 GLU A N 1
ATOM 1367 C CA . GLU A 1 176 ? 20.064 1.460 -6.091 1.00 85.56 176 GLU A CA 1
ATOM 1368 C C . GLU A 1 176 ? 18.893 1.977 -5.252 1.00 85.56 176 GLU A C 1
ATOM 1370 O O . GLU A 1 176 ? 18.418 1.268 -4.357 1.00 85.56 176 GLU A O 1
ATOM 1375 N N . GLU A 1 177 ? 18.417 3.187 -5.553 1.00 86.69 177 GLU A N 1
ATOM 1376 C CA . GLU A 1 177 ? 17.262 3.790 -4.897 1.00 86.69 177 GLU A CA 1
ATOM 1377 C C . GLU A 1 177 ? 15.995 2.965 -5.143 1.00 86.69 177 GLU A C 1
ATOM 1379 O O . GLU A 1 177 ? 15.341 2.537 -4.186 1.00 86.69 177 GLU A O 1
ATOM 1384 N N . ASN A 1 178 ? 15.673 2.667 -6.401 1.00 85.94 178 ASN A N 1
ATOM 1385 C CA . ASN A 1 178 ? 14.461 1.916 -6.721 1.00 85.94 178 ASN A CA 1
ATOM 1386 C C . ASN A 1 178 ? 14.534 0.457 -6.270 1.00 85.94 178 ASN A C 1
ATOM 1388 O O . ASN A 1 178 ? 13.551 -0.051 -5.733 1.00 85.94 178 ASN A O 1
ATOM 1392 N N . GLY A 1 179 ? 15.705 -0.185 -6.342 1.00 87.00 179 GLY A N 1
ATOM 1393 C CA . GLY A 1 179 ? 15.906 -1.515 -5.761 1.00 87.00 179 GLY A CA 1
ATOM 1394 C C . GLY A 1 179 ? 15.668 -1.543 -4.244 1.00 87.00 179 GLY A C 1
ATOM 1395 O O . GLY A 1 179 ? 15.083 -2.496 -3.726 1.00 87.00 179 GLY A O 1
ATOM 1396 N N . GLY A 1 180 ? 16.057 -0.480 -3.529 1.00 91.25 180 GLY A N 1
ATOM 1397 C CA . GLY A 1 180 ? 15.791 -0.326 -2.095 1.00 91.25 180 GLY A CA 1
ATOM 1398 C C . GLY A 1 180 ? 14.297 -0.175 -1.781 1.00 91.25 180 GLY A C 1
ATOM 1399 O O . GLY A 1 180 ? 13.783 -0.864 -0.897 1.00 91.25 180 GLY A O 1
ATOM 1400 N N . LYS A 1 181 ? 13.582 0.675 -2.534 1.00 92.31 181 LYS A N 1
ATOM 1401 C CA . LYS A 1 181 ? 12.122 0.854 -2.400 1.00 92.31 181 LYS A CA 1
ATOM 1402 C C . LYS A 1 181 ? 11.368 -0.438 -2.718 1.00 92.31 181 LYS A C 1
ATOM 1404 O O . LYS A 1 181 ? 10.530 -0.863 -1.926 1.00 92.31 181 LYS A O 1
ATOM 1409 N N . ALA A 1 182 ? 11.702 -1.088 -3.834 1.00 92.44 182 ALA A N 1
ATOM 1410 C CA . ALA A 1 182 ? 11.076 -2.331 -4.277 1.00 92.44 182 ALA A CA 1
ATOM 1411 C C . ALA A 1 182 ? 11.217 -3.440 -3.233 1.00 92.44 182 ALA A C 1
ATOM 1413 O O . ALA A 1 182 ? 10.237 -4.099 -2.897 1.00 92.44 182 ALA A O 1
ATOM 1414 N N . ALA A 1 183 ? 12.415 -3.600 -2.661 1.00 93.44 183 ALA A N 1
ATOM 1415 C CA . ALA A 1 183 ? 12.648 -4.568 -1.598 1.00 93.44 183 ALA A CA 1
ATOM 1416 C C . ALA A 1 183 ? 11.790 -4.281 -0.354 1.00 93.44 183 ALA A C 1
ATOM 1418 O O . ALA A 1 183 ? 11.269 -5.218 0.248 1.00 93.44 183 ALA A O 1
ATOM 1419 N N . ALA A 1 184 ? 11.606 -3.010 0.021 1.00 95.88 184 ALA A N 1
ATOM 1420 C CA . ALA A 1 184 ? 10.780 -2.630 1.167 1.00 95.88 184 ALA 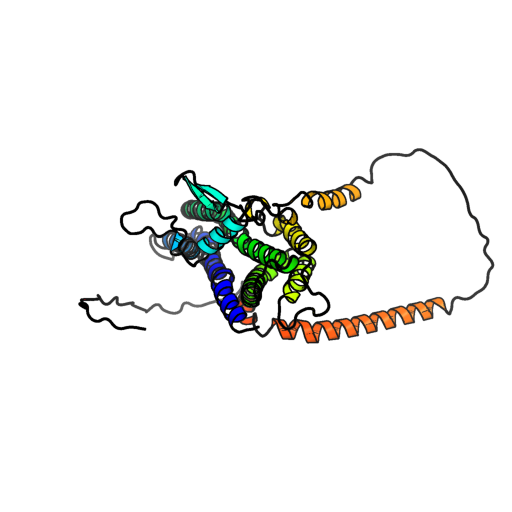A CA 1
ATOM 1421 C C . ALA A 1 184 ? 9.290 -2.917 0.931 1.00 95.88 184 ALA A C 1
ATOM 1423 O O . ALA A 1 184 ? 8.636 -3.511 1.787 1.00 95.88 184 ALA A O 1
ATOM 1424 N N . TYR A 1 185 ? 8.759 -2.549 -0.236 1.00 97.44 185 TYR A N 1
ATOM 1425 C CA . TYR A 1 185 ? 7.367 -2.830 -0.592 1.00 97.44 185 TYR A CA 1
ATOM 1426 C C . TYR A 1 185 ? 7.091 -4.324 -0.745 1.00 97.44 185 TYR A C 1
ATOM 1428 O O . TYR A 1 185 ? 6.073 -4.818 -0.270 1.00 97.44 185 TYR A O 1
ATOM 1436 N N . MET A 1 186 ? 8.023 -5.061 -1.346 1.00 96.00 186 MET A N 1
ATOM 1437 C CA . MET A 1 186 ? 7.936 -6.512 -1.453 1.00 96.00 186 MET A CA 1
ATOM 1438 C C . MET A 1 186 ? 7.956 -7.169 -0.069 1.00 96.00 186 MET A C 1
ATOM 1440 O O . MET A 1 186 ? 7.133 -8.037 0.196 1.00 96.00 186 MET A O 1
ATOM 1444 N N . ALA A 1 187 ? 8.832 -6.728 0.840 1.00 95.94 187 ALA A N 1
ATOM 1445 C CA . ALA A 1 187 ? 8.854 -7.228 2.215 1.00 95.94 187 ALA A CA 1
ATOM 1446 C C . ALA A 1 187 ? 7.533 -6.964 2.961 1.00 95.94 187 ALA A C 1
ATOM 1448 O O . ALA A 1 187 ? 7.118 -7.802 3.758 1.00 95.94 187 ALA A O 1
ATOM 1449 N N . ALA A 1 188 ? 6.865 -5.839 2.685 1.00 97.19 188 ALA A N 1
ATOM 1450 C CA . ALA A 1 188 ? 5.552 -5.529 3.249 1.00 97.19 188 ALA A CA 1
ATOM 1451 C C . ALA A 1 188 ? 4.432 -6.412 2.665 1.00 97.19 188 ALA A C 1
ATOM 1453 O O . ALA A 1 188 ? 3.586 -6.896 3.409 1.00 97.19 188 ALA A O 1
ATOM 1454 N N . LEU A 1 189 ? 4.440 -6.646 1.346 1.00 98.00 189 LEU A N 1
ATOM 1455 C CA . LEU A 1 189 ? 3.362 -7.338 0.631 1.00 98.00 189 LEU A CA 1
ATOM 1456 C C . LEU A 1 189 ? 3.458 -8.872 0.680 1.00 98.00 189 LEU A C 1
ATOM 1458 O O . LEU A 1 189 ? 2.431 -9.546 0.645 1.00 98.00 189 LEU A O 1
ATOM 1462 N N . LEU A 1 190 ? 4.671 -9.435 0.711 1.00 96.81 190 LEU A N 1
ATOM 1463 C CA . LEU A 1 190 ? 4.898 -10.876 0.541 1.00 96.81 190 LEU A CA 1
ATOM 1464 C C . LEU A 1 190 ? 4.072 -11.776 1.472 1.00 96.81 190 LEU A C 1
ATOM 1466 O O . LEU A 1 190 ? 3.584 -12.786 0.970 1.00 96.81 190 LEU A O 1
ATOM 1470 N N . PRO A 1 191 ? 3.884 -11.464 2.771 1.00 96.50 191 PRO A N 1
ATOM 1471 C CA . PRO A 1 191 ? 3.053 -12.292 3.643 1.00 96.50 191 PRO A CA 1
ATOM 1472 C C . PRO A 1 191 ? 1.605 -12.398 3.147 1.00 96.50 191 PRO A C 1
ATOM 1474 O O . PRO A 1 191 ? 1.103 -13.504 2.962 1.00 96.50 191 PRO A O 1
ATOM 1477 N N . ASP A 1 192 ? 0.967 -11.262 2.841 1.00 96.50 192 ASP A N 1
ATOM 1478 C CA . ASP A 1 192 ? -0.407 -11.232 2.326 1.00 96.50 192 ASP A CA 1
ATOM 1479 C C . ASP A 1 192 ? -0.501 -11.905 0.946 1.00 96.50 192 ASP A C 1
ATOM 1481 O O . ASP A 1 192 ? -1.457 -12.620 0.641 1.00 96.50 192 ASP A O 1
ATOM 1485 N N . LEU A 1 193 ? 0.513 -11.704 0.098 1.00 97.62 193 LEU A N 1
ATOM 1486 C CA . LEU A 1 193 ? 0.552 -12.302 -1.232 1.00 97.62 193 LEU A CA 1
ATOM 1487 C C . LEU A 1 193 ? 0.728 -13.821 -1.172 1.00 97.62 193 LEU A C 1
ATOM 1489 O O . LEU A 1 193 ? 0.118 -14.522 -1.972 1.00 97.62 193 LEU A O 1
ATOM 1493 N N . TYR A 1 194 ? 1.530 -14.330 -0.235 1.00 98.19 194 TYR A N 1
ATOM 1494 C CA . TYR A 1 194 ? 1.724 -15.764 -0.029 1.00 98.19 194 TYR A CA 1
ATOM 1495 C C . TYR A 1 194 ? 0.443 -16.434 0.472 1.00 98.19 194 TYR A C 1
ATOM 1497 O O . TYR A 1 194 ? 0.094 -17.508 -0.017 1.00 98.19 194 TYR A O 1
ATOM 1505 N N . ASP A 1 195 ? -0.283 -15.778 1.381 1.00 98.06 195 ASP A N 1
ATOM 1506 C CA . ASP A 1 195 ? -1.590 -16.244 1.853 1.00 98.06 195 ASP A CA 1
ATOM 1507 C C . ASP A 1 195 ? -2.617 -16.319 0.706 1.00 98.06 195 ASP A C 1
ATOM 1509 O O . ASP A 1 195 ? -3.420 -17.252 0.653 1.00 98.06 195 ASP A O 1
ATOM 1513 N N . CYS A 1 196 ? -2.563 -15.385 -0.251 1.00 97.06 196 CYS A N 1
ATOM 1514 C CA . CYS A 1 196 ? -3.393 -15.419 -1.459 1.00 97.06 196 CYS A CA 1
ATOM 1515 C C . CYS A 1 196 ? -2.940 -16.474 -2.483 1.00 97.06 196 CYS A C 1
ATOM 1517 O O . CYS A 1 196 ? -3.752 -17.241 -3.006 1.00 97.06 196 CYS A O 1
ATOM 1519 N N . SER A 1 197 ? -1.643 -16.512 -2.794 1.00 97.81 197 SER A N 1
ATOM 1520 C CA . SER A 1 197 ? -1.027 -17.464 -3.714 1.00 97.81 197 SER A CA 1
ATOM 1521 C C . SER A 1 197 ? 0.485 -17.572 -3.462 1.00 97.81 197 SER A C 1
ATOM 1523 O O . SER A 1 197 ? 1.247 -16.678 -3.846 1.00 97.81 197 SER A O 1
ATOM 1525 N N . PRO A 1 198 ? 0.961 -18.718 -2.938 1.00 97.88 198 PRO A N 1
ATOM 1526 C CA . PRO A 1 198 ? 2.391 -18.988 -2.801 1.00 97.88 198 PRO A CA 1
ATOM 1527 C C . PRO A 1 198 ? 3.159 -18.854 -4.122 1.00 97.88 198 PRO A C 1
ATOM 1529 O O . PRO A 1 198 ? 4.291 -18.380 -4.140 1.00 97.88 198 PRO A O 1
ATOM 1532 N N . GLN A 1 199 ? 2.527 -19.228 -5.240 1.00 96.69 199 GLN A N 1
ATOM 1533 C CA . GLN A 1 199 ? 3.115 -19.135 -6.575 1.00 96.69 199 GLN A CA 1
ATOM 1534 C C . GLN A 1 199 ? 3.274 -17.680 -7.029 1.00 96.69 199 GLN A C 1
ATOM 1536 O O . GLN A 1 199 ? 4.302 -17.331 -7.600 1.00 96.69 199 GLN A O 1
ATOM 1541 N N . ALA A 1 200 ? 2.286 -16.814 -6.773 1.00 96.25 200 ALA A N 1
ATOM 1542 C CA . ALA A 1 200 ? 2.408 -15.392 -7.093 1.00 96.25 200 ALA A CA 1
ATOM 1543 C C . ALA A 1 200 ? 3.520 -14.729 -6.266 1.00 96.25 200 ALA A C 1
ATOM 1545 O O . ALA A 1 200 ? 4.309 -13.956 -6.808 1.00 96.25 200 ALA A O 1
ATOM 1546 N N . ALA A 1 201 ? 3.625 -15.079 -4.979 1.00 97.12 201 ALA A N 1
ATOM 1547 C CA . ALA A 1 201 ? 4.701 -14.611 -4.109 1.00 97.12 201 ALA A CA 1
ATOM 1548 C C . ALA A 1 201 ? 6.089 -15.041 -4.615 1.00 97.12 201 ALA A C 1
ATOM 1550 O O . ALA A 1 201 ? 7.012 -14.227 -4.641 1.00 97.12 201 ALA A O 1
ATOM 1551 N N . GLU A 1 202 ? 6.227 -16.288 -5.076 1.00 95.81 202 GLU A N 1
ATOM 1552 C CA . GLU A 1 202 ? 7.463 -16.789 -5.685 1.00 95.81 202 GLU A CA 1
ATOM 1553 C C . GLU A 1 202 ? 7.828 -16.018 -6.959 1.00 95.81 202 GLU A C 1
ATOM 1555 O O . GLU A 1 202 ? 8.967 -15.573 -7.083 1.00 95.81 202 GLU A O 1
ATOM 1560 N N . VAL A 1 203 ? 6.866 -15.778 -7.860 1.00 95.19 203 VAL A N 1
ATOM 1561 C CA . VAL A 1 203 ? 7.093 -14.992 -9.087 1.00 95.19 203 VAL A CA 1
ATOM 1562 C C . VAL A 1 203 ? 7.575 -13.581 -8.757 1.00 95.19 203 VAL A C 1
ATOM 1564 O O . VAL A 1 203 ? 8.577 -13.133 -9.307 1.00 95.19 203 VAL A O 1
ATOM 1567 N N . VAL A 1 204 ? 6.896 -12.873 -7.850 1.00 95.06 204 VAL A N 1
ATOM 1568 C CA . VAL A 1 204 ? 7.279 -11.501 -7.477 1.00 95.06 204 VAL A CA 1
ATOM 1569 C C . VAL A 1 204 ? 8.683 -11.470 -6.873 1.00 95.06 204 VAL A C 1
ATOM 1571 O O . VAL A 1 204 ? 9.485 -10.605 -7.226 1.00 95.06 204 VAL A O 1
ATOM 1574 N N . MET A 1 205 ? 9.005 -12.427 -6.000 1.00 92.56 205 MET A N 1
ATOM 1575 C CA . MET A 1 205 ? 10.329 -12.530 -5.394 1.00 92.56 205 MET A CA 1
ATOM 1576 C C . MET A 1 205 ? 11.412 -12.841 -6.431 1.00 92.56 205 MET A C 1
ATOM 1578 O O . MET A 1 205 ? 12.467 -12.211 -6.410 1.00 92.56 205 MET A O 1
ATOM 1582 N N . GLU A 1 206 ? 11.166 -13.783 -7.341 1.00 91.62 206 GLU A N 1
ATOM 1583 C CA . GLU A 1 206 ? 12.104 -14.147 -8.404 1.00 91.62 206 GLU A CA 1
ATOM 1584 C C . GLU A 1 206 ? 12.414 -12.938 -9.294 1.00 91.62 206 GLU A C 1
ATOM 1586 O O . GLU A 1 206 ? 13.584 -12.599 -9.485 1.00 91.62 206 GLU A O 1
ATOM 1591 N N . GLU A 1 207 ? 11.378 -12.248 -9.773 1.00 91.62 207 GLU A N 1
ATOM 1592 C CA . GLU A 1 207 ? 11.511 -11.108 -10.682 1.00 91.62 207 GLU A CA 1
ATOM 1593 C C . GLU A 1 207 ? 12.203 -9.907 -10.025 1.00 91.62 207 GLU A C 1
ATOM 1595 O O . GLU A 1 207 ? 13.079 -9.288 -10.629 1.00 91.62 207 GLU A O 1
ATOM 1600 N N . LEU A 1 208 ? 11.885 -9.589 -8.767 1.00 89.38 208 LEU A N 1
ATOM 1601 C CA . LEU A 1 208 ? 12.533 -8.472 -8.072 1.00 89.38 208 LEU A CA 1
ATOM 1602 C C . LEU A 1 208 ? 13.940 -8.806 -7.568 1.00 89.38 208 LEU A C 1
ATOM 1604 O O . LEU A 1 208 ? 14.761 -7.898 -7.419 1.00 89.38 208 LEU A O 1
ATOM 1608 N N . SER A 1 209 ? 14.256 -10.087 -7.343 1.00 86.25 209 SER A N 1
ATOM 1609 C CA . SER A 1 209 ? 15.578 -10.487 -6.850 1.00 86.25 209 SER A CA 1
ATOM 1610 C C . SER A 1 209 ? 16.716 -10.094 -7.790 1.00 86.25 209 SER A C 1
ATOM 1612 O O . SER A 1 209 ? 17.828 -9.849 -7.329 1.00 86.25 209 SER A O 1
ATOM 1614 N N . ILE A 1 210 ? 16.427 -9.967 -9.089 1.00 79.94 210 ILE A N 1
ATOM 1615 C CA . ILE A 1 210 ? 17.356 -9.532 -10.143 1.00 79.94 210 ILE A CA 1
ATOM 1616 C C . ILE A 1 210 ? 17.961 -8.157 -9.828 1.00 79.94 210 ILE A C 1
ATOM 1618 O O . ILE A 1 210 ? 19.108 -7.886 -10.173 1.00 79.94 210 ILE A O 1
ATOM 1622 N N . MET A 1 211 ? 17.225 -7.296 -9.119 1.00 77.88 211 MET A N 1
ATOM 1623 C CA . MET A 1 211 ? 17.681 -5.952 -8.756 1.00 77.88 211 MET A CA 1
ATOM 1624 C C . MET A 1 211 ? 18.712 -5.949 -7.617 1.00 77.88 211 MET A C 1
ATOM 1626 O O . MET A 1 211 ? 19.261 -4.897 -7.280 1.00 77.88 211 MET A O 1
ATOM 1630 N N . TRP A 1 212 ? 18.972 -7.093 -6.978 1.00 77.50 212 TRP A N 1
ATOM 1631 C CA . TRP A 1 212 ? 19.887 -7.174 -5.846 1.00 77.50 212 TRP A CA 1
ATOM 1632 C C . TRP A 1 212 ? 21.316 -7.517 -6.284 1.00 77.50 212 TRP A C 1
ATOM 1634 O O . TRP A 1 212 ? 21.507 -8.302 -7.208 1.00 77.50 212 TRP A O 1
ATOM 1644 N N . PRO A 1 213 ? 22.351 -7.034 -5.564 1.00 64.50 213 PRO A N 1
ATOM 1645 C CA . PRO A 1 213 ? 23.761 -7.276 -5.912 1.00 64.50 213 PRO A CA 1
ATOM 1646 C C . PRO A 1 213 ? 24.194 -8.753 -6.017 1.00 64.50 213 PRO A C 1
ATOM 1648 O O . PRO A 1 213 ? 25.278 -9.037 -6.516 1.00 64.50 213 PRO A O 1
ATOM 1651 N N . HIS A 1 214 ? 23.373 -9.686 -5.525 1.00 64.50 214 HIS A N 1
ATOM 1652 C CA . HIS A 1 214 ? 23.573 -11.139 -5.605 1.00 64.50 214 HIS A CA 1
ATOM 1653 C C . HIS A 1 214 ? 22.307 -11.863 -6.096 1.00 64.50 214 HIS A C 1
ATOM 1655 O O . HIS A 1 214 ? 22.035 -12.988 -5.679 1.00 64.50 214 HIS A O 1
ATOM 1661 N N . GLY A 1 215 ? 21.495 -11.171 -6.896 1.00 62.47 215 GLY A N 1
ATOM 1662 C CA . GLY A 1 215 ? 20.283 -11.694 -7.515 1.00 62.47 215 GLY A CA 1
ATOM 1663 C C . GLY A 1 215 ? 20.549 -12.760 -8.572 1.00 62.47 215 GLY A C 1
ATOM 1664 O O . GLY A 1 215 ? 21.681 -13.208 -8.756 1.00 62.47 215 GLY A O 1
ATOM 1665 N N . ASN A 1 216 ? 19.498 -13.157 -9.292 1.00 61.53 216 ASN A N 1
ATOM 1666 C CA . ASN A 1 216 ? 19.634 -14.061 -10.430 1.00 61.53 216 ASN A CA 1
ATOM 1667 C C . ASN A 1 216 ? 20.588 -13.450 -11.479 1.00 61.53 216 ASN A C 1
ATOM 1669 O O . ASN A 1 216 ? 20.260 -12.457 -12.118 1.00 61.53 216 ASN A O 1
ATOM 1673 N N . THR A 1 217 ? 21.771 -14.046 -11.646 1.00 62.22 217 THR A N 1
ATOM 1674 C CA . THR A 1 217 ? 22.804 -13.573 -12.584 1.00 62.22 217 THR A CA 1
ATOM 1675 C C . THR A 1 217 ? 22.585 -14.044 -14.020 1.00 62.22 217 THR A C 1
ATOM 1677 O O . THR A 1 217 ? 23.286 -13.592 -14.921 1.00 62.22 217 THR A O 1
ATOM 1680 N N . GLU A 1 218 ? 21.653 -14.972 -14.242 1.00 68.25 218 GLU A N 1
ATOM 1681 C CA . GLU A 1 218 ? 21.317 -15.507 -15.565 1.00 68.25 218 GLU A CA 1
ATOM 1682 C C . GLU A 1 218 ? 20.300 -14.618 -16.294 1.00 68.25 218 GLU A C 1
ATOM 1684 O O . GLU A 1 218 ? 20.271 -14.583 -17.525 1.00 68.25 218 GLU A O 1
ATOM 1689 N N . LYS A 1 219 ? 19.492 -13.858 -15.543 1.00 73.06 219 LYS A N 1
ATOM 1690 C CA . LYS A 1 219 ? 18.477 -12.941 -16.069 1.00 73.06 219 LYS A CA 1
ATOM 1691 C C . LYS A 1 219 ? 18.881 -11.490 -15.795 1.00 73.06 219 LYS A C 1
ATOM 1693 O O . LYS A 1 219 ? 19.038 -11.091 -14.652 1.00 73.06 219 LYS A O 1
ATOM 1698 N N . LEU A 1 220 ? 19.030 -10.686 -16.852 1.00 77.00 220 LEU A N 1
ATOM 1699 C CA . LEU A 1 220 ? 19.519 -9.300 -16.740 1.00 77.00 220 LEU A CA 1
ATOM 1700 C C . LEU A 1 220 ? 18.439 -8.282 -16.344 1.00 77.00 220 LEU A C 1
ATOM 1702 O O . LEU A 1 220 ? 18.778 -7.174 -15.932 1.00 77.00 220 LEU A O 1
ATOM 1706 N N . ARG A 1 221 ? 17.155 -8.616 -16.527 1.00 83.44 221 ARG A N 1
ATOM 1707 C CA . ARG A 1 221 ? 16.020 -7.701 -16.326 1.00 83.44 221 ARG A CA 1
ATOM 1708 C C . ARG A 1 221 ? 14.770 -8.455 -15.881 1.00 83.44 221 ARG A C 1
ATOM 1710 O O . ARG A 1 221 ? 14.591 -9.576 -16.357 1.00 83.44 221 ARG A O 1
ATOM 1717 N N . PRO A 1 222 ? 13.903 -7.866 -15.041 1.00 88.25 222 PRO A N 1
ATOM 1718 C CA . PRO A 1 222 ? 12.622 -8.471 -14.701 1.00 88.25 222 PRO A CA 1
ATOM 1719 C C . PRO A 1 222 ? 11.707 -8.566 -15.926 1.00 88.25 222 PRO A C 1
ATOM 1721 O O . PRO A 1 222 ? 11.728 -7.710 -16.808 1.00 88.25 222 PRO A O 1
ATOM 1724 N N . ASP A 1 223 ? 10.880 -9.606 -15.954 1.00 90.88 223 ASP A N 1
ATOM 1725 C CA . ASP A 1 223 ? 9.739 -9.706 -16.859 1.00 90.88 223 ASP A CA 1
ATOM 1726 C C . ASP A 1 223 ? 8.554 -8.983 -16.212 1.00 90.88 223 ASP A C 1
ATOM 1728 O O . ASP A 1 223 ? 7.871 -9.514 -15.327 1.00 90.88 223 ASP A O 1
ATOM 1732 N N . PHE A 1 224 ? 8.350 -7.732 -16.632 1.00 91.50 224 PHE A N 1
ATOM 1733 C CA . PHE A 1 224 ? 7.303 -6.877 -16.089 1.00 91.50 224 PHE A CA 1
ATOM 1734 C C . PHE A 1 224 ? 5.910 -7.480 -16.292 1.00 91.50 224 PHE A C 1
ATOM 1736 O O . PHE A 1 224 ? 5.115 -7.476 -15.356 1.00 91.50 224 PHE A O 1
ATOM 1743 N N . GLN A 1 225 ? 5.620 -8.059 -17.461 1.00 91.56 225 GLN A N 1
ATOM 1744 C CA . GLN A 1 225 ? 4.309 -8.649 -17.739 1.00 91.56 225 GLN A CA 1
ATOM 1745 C C . GLN A 1 225 ? 4.050 -9.875 -16.866 1.00 91.56 225 GLN A C 1
ATOM 1747 O O . GLN A 1 225 ? 2.948 -10.038 -16.337 1.00 91.56 225 GLN A O 1
ATOM 1752 N N . ARG A 1 226 ? 5.055 -10.732 -16.656 1.00 92.88 226 ARG A N 1
ATOM 1753 C CA . ARG A 1 226 ? 4.945 -11.876 -15.740 1.00 92.88 226 ARG A CA 1
ATOM 1754 C C . ARG A 1 226 ? 4.663 -11.420 -14.308 1.00 92.88 226 ARG A C 1
ATOM 1756 O O . ARG A 1 226 ? 3.745 -11.949 -13.679 1.00 92.88 226 ARG A O 1
ATOM 1763 N N . LEU A 1 227 ? 5.405 -10.430 -13.811 1.00 94.56 227 LEU A N 1
ATOM 1764 C CA . LEU A 1 227 ? 5.221 -9.877 -12.467 1.00 94.56 227 LEU A CA 1
ATOM 1765 C C . LEU A 1 227 ? 3.858 -9.188 -12.314 1.00 94.56 227 LEU A C 1
ATOM 1767 O O . LEU A 1 227 ? 3.139 -9.445 -11.348 1.00 94.56 227 LEU A O 1
ATOM 1771 N N . ARG A 1 228 ? 3.478 -8.346 -13.278 1.00 94.06 228 ARG A N 1
ATOM 1772 C CA . ARG A 1 228 ? 2.207 -7.618 -13.281 1.00 94.06 228 ARG A CA 1
ATOM 1773 C C . ARG A 1 228 ? 1.032 -8.585 -13.267 1.00 94.06 228 ARG A C 1
ATOM 1775 O O . ARG A 1 228 ? 0.162 -8.466 -12.411 1.00 94.06 228 ARG A O 1
ATOM 1782 N N . ASN A 1 229 ? 1.052 -9.598 -14.134 1.00 92.62 229 ASN A N 1
ATOM 1783 C CA . ASN A 1 229 ? 0.027 -10.637 -14.146 1.00 92.62 229 ASN A CA 1
ATOM 1784 C C . ASN A 1 229 ? -0.038 -11.381 -12.807 1.00 92.62 229 ASN A C 1
ATOM 1786 O O . ASN A 1 229 ? -1.133 -11.621 -12.305 1.00 92.62 229 ASN A O 1
ATOM 1790 N N . ALA A 1 230 ? 1.099 -11.732 -12.200 1.00 95.31 230 ALA A N 1
ATOM 1791 C CA . ALA A 1 230 ? 1.100 -12.396 -10.898 1.00 95.31 230 ALA A CA 1
ATOM 1792 C C . ALA A 1 230 ? 0.412 -11.552 -9.812 1.00 95.31 230 ALA A C 1
ATOM 1794 O O . ALA A 1 230 ? -0.324 -12.113 -9.005 1.00 95.31 230 ALA A O 1
ATOM 1795 N N . LEU A 1 231 ? 0.593 -10.227 -9.824 1.00 96.12 231 LEU A N 1
ATOM 1796 C CA . LEU A 1 231 ? -0.040 -9.304 -8.878 1.00 96.12 231 LEU A CA 1
ATOM 1797 C C . LEU A 1 231 ? -1.526 -9.065 -9.178 1.00 96.12 231 LEU A C 1
ATOM 1799 O O . LEU A 1 231 ? -2.352 -9.220 -8.280 1.00 96.12 231 LEU A O 1
ATOM 1803 N N . GLU A 1 232 ? -1.880 -8.726 -10.422 1.00 94.62 232 GLU A N 1
ATOM 1804 C CA . GLU A 1 232 ? -3.259 -8.389 -10.823 1.00 94.62 232 GLU A CA 1
ATOM 1805 C C . GLU A 1 232 ? -4.244 -9.531 -10.534 1.00 94.62 232 GLU A C 1
ATOM 1807 O O . GLU A 1 232 ? -5.363 -9.294 -10.075 1.00 94.62 232 GLU A O 1
ATOM 1812 N N . HIS A 1 233 ? -3.818 -10.788 -10.700 1.00 94.62 233 HIS A N 1
ATOM 1813 C CA . HIS A 1 233 ? -4.654 -11.951 -10.384 1.00 94.62 233 HIS A CA 1
ATOM 1814 C C . HIS A 1 233 ? -4.960 -12.114 -8.886 1.00 94.62 233 HIS A C 1
ATOM 1816 O O . HIS A 1 233 ? -5.869 -12.869 -8.543 1.00 94.62 233 HIS A O 1
ATOM 1822 N N . GLN A 1 234 ? -4.241 -11.423 -7.994 1.00 96.69 234 GLN A N 1
ATOM 1823 C CA . GLN A 1 234 ? -4.459 -11.493 -6.545 1.00 96.69 234 GLN A CA 1
ATOM 1824 C C . GLN A 1 234 ? -5.247 -10.304 -5.988 1.00 96.69 234 GLN A C 1
ATOM 1826 O O . GLN A 1 234 ? -5.578 -10.310 -4.805 1.00 96.69 234 GLN A O 1
ATOM 1831 N N . TYR A 1 235 ? -5.610 -9.307 -6.804 1.00 96.12 235 TYR A N 1
ATOM 1832 C CA . TYR A 1 235 ? -6.293 -8.096 -6.321 1.00 96.12 235 TYR A CA 1
ATOM 1833 C C . TYR A 1 235 ? -7.601 -8.398 -5.588 1.00 96.12 235 TYR A C 1
ATOM 1835 O O . TYR A 1 235 ? -7.854 -7.826 -4.529 1.00 96.12 235 TYR A O 1
ATOM 1843 N N . GLN A 1 236 ? -8.381 -9.370 -6.074 1.00 95.69 236 GLN A N 1
ATOM 1844 C CA . GLN A 1 236 ? -9.599 -9.803 -5.389 1.00 95.69 236 GLN A CA 1
ATOM 1845 C C . GLN A 1 236 ? -9.310 -10.361 -3.987 1.00 95.69 236 GLN A C 1
ATOM 1847 O O . GLN A 1 236 ? -10.033 -10.040 -3.047 1.00 95.69 236 GLN A O 1
ATOM 1852 N N . CYS A 1 237 ? -8.263 -11.178 -3.838 1.00 97.19 237 CYS A N 1
ATOM 1853 C CA . CYS A 1 237 ? -7.875 -11.738 -2.543 1.00 97.19 237 CYS A CA 1
ATOM 1854 C C . CYS A 1 237 ? -7.331 -10.658 -1.594 1.00 97.19 237 CYS A C 1
ATOM 1856 O O . CYS A 1 237 ? -7.674 -10.636 -0.415 1.00 97.19 237 CYS A O 1
ATOM 1858 N N . LEU A 1 238 ? -6.555 -9.711 -2.127 1.00 96.81 238 LEU A N 1
ATOM 1859 C CA . LEU A 1 238 ? -6.018 -8.569 -1.382 1.00 96.81 238 LEU A CA 1
ATOM 1860 C C . LEU A 1 238 ? -7.084 -7.508 -1.048 1.00 96.81 238 LEU A C 1
ATOM 1862 O O . LEU A 1 238 ? -6.820 -6.601 -0.257 1.00 96.81 238 LEU A O 1
ATOM 1866 N N . GLY A 1 239 ? -8.285 -7.626 -1.625 1.00 96.06 239 GLY A N 1
ATOM 1867 C CA . GLY A 1 239 ? -9.422 -6.743 -1.380 1.00 96.06 239 GLY A CA 1
ATOM 1868 C C . GLY A 1 239 ? -9.270 -5.352 -1.993 1.00 96.06 239 GLY A C 1
ATOM 1869 O O . GLY A 1 239 ? -9.748 -4.379 -1.409 1.00 96.06 239 GLY A O 1
ATOM 1870 N N . ILE A 1 240 ? -8.599 -5.263 -3.140 1.00 96.62 240 ILE A N 1
ATOM 1871 C CA . ILE A 1 240 ? -8.364 -4.029 -3.896 1.00 96.62 240 ILE A CA 1
ATOM 1872 C C . ILE A 1 240 ? -8.785 -4.199 -5.361 1.00 96.62 240 ILE A C 1
ATOM 1874 O O . ILE A 1 240 ? -9.088 -5.300 -5.822 1.00 96.62 240 ILE A O 1
ATOM 1878 N N . THR A 1 241 ? -8.807 -3.100 -6.106 1.00 95.12 241 THR A N 1
ATOM 1879 C CA . THR A 1 241 ? -9.258 -3.052 -7.499 1.00 95.12 241 THR A CA 1
ATOM 1880 C C . THR A 1 241 ? -8.197 -2.459 -8.418 1.00 95.12 241 THR A C 1
ATOM 1882 O O . THR A 1 241 ? -7.295 -1.741 -7.991 1.00 95.12 241 THR A O 1
ATOM 1885 N N . CYS A 1 242 ? -8.344 -2.726 -9.712 1.00 93.50 242 CYS A N 1
ATOM 1886 C CA . CYS A 1 242 ? -7.480 -2.169 -10.747 1.00 93.50 242 CYS A CA 1
ATOM 1887 C C . CYS A 1 242 ? -7.505 -0.638 -10.793 1.00 93.50 242 CYS A C 1
ATOM 1889 O O . CYS A 1 242 ? -6.470 -0.024 -11.015 1.00 93.50 242 CYS A O 1
ATOM 1891 N N . GLU A 1 243 ? -8.664 -0.023 -10.553 1.00 93.94 243 GLU A N 1
ATOM 1892 C CA . GLU A 1 243 ? -8.812 1.437 -10.520 1.00 93.94 243 GLU A CA 1
ATOM 1893 C C . GLU A 1 243 ? -8.037 2.061 -9.352 1.00 93.94 243 GLU A C 1
ATOM 1895 O O . GLU A 1 243 ? -7.393 3.092 -9.513 1.00 93.94 243 GLU A O 1
ATOM 1900 N N . GLN A 1 244 ? -8.030 1.398 -8.190 1.00 95.44 244 GLN A N 1
ATOM 1901 C CA . GLN A 1 244 ? -7.252 1.846 -7.032 1.00 95.44 244 GLN A CA 1
ATOM 1902 C C . GLN A 1 244 ? -5.743 1.757 -7.278 1.00 95.44 244 GLN A C 1
ATOM 1904 O O . GLN A 1 244 ? -5.002 2.615 -6.802 1.00 95.44 244 GLN A O 1
ATOM 1909 N N . VAL A 1 245 ? -5.281 0.729 -8.001 1.00 97.31 245 VAL A N 1
ATOM 1910 C CA . VAL A 1 245 ? -3.856 0.573 -8.329 1.00 97.31 245 VAL A CA 1
ATOM 1911 C C . VAL A 1 245 ? -3.439 1.527 -9.447 1.00 97.31 245 VAL A C 1
ATOM 1913 O O . VAL A 1 245 ? -2.389 2.152 -9.329 1.00 97.31 245 VAL A O 1
ATOM 1916 N N . GLY A 1 246 ? -4.251 1.668 -10.494 1.00 94.88 246 GLY A N 1
ATOM 1917 C CA . GLY A 1 246 ? -3.947 2.491 -11.661 1.00 94.88 246 GLY A CA 1
ATOM 1918 C C . GLY A 1 246 ? -2.908 1.860 -12.594 1.00 94.88 246 GLY A C 1
ATOM 1919 O O . GLY A 1 246 ? -2.755 0.640 -12.654 1.00 94.88 246 GLY A O 1
ATOM 1920 N N . GLY A 1 247 ? -2.211 2.704 -13.348 1.00 93.50 247 GLY A N 1
ATOM 1921 C CA . GLY A 1 247 ? -1.182 2.325 -14.309 1.00 93.50 247 GLY A CA 1
ATOM 1922 C C . GLY A 1 247 ? -0.110 3.400 -14.421 1.00 93.50 247 GLY A C 1
ATOM 1923 O O . GLY A 1 247 ? -0.386 4.573 -14.219 1.00 93.50 247 GLY A O 1
ATOM 1924 N N . PHE A 1 248 ? 1.131 3.030 -14.710 1.00 92.19 248 PHE A N 1
ATOM 1925 C CA . PHE A 1 248 ? 2.237 3.988 -14.635 1.00 92.19 248 PHE A CA 1
ATOM 1926 C C . PHE A 1 248 ? 2.162 5.031 -15.764 1.00 92.19 248 PHE A C 1
ATOM 1928 O O . PHE A 1 248 ? 2.101 4.664 -16.942 1.00 92.19 248 PHE A O 1
ATOM 1935 N N . ILE A 1 249 ? 2.138 6.314 -15.404 1.00 92.06 249 ILE A N 1
ATOM 1936 C CA . ILE A 1 249 ? 2.019 7.449 -16.325 1.00 92.06 249 ILE A CA 1
ATOM 1937 C C . ILE A 1 249 ? 3.391 7.833 -16.876 1.00 92.06 249 ILE A C 1
ATOM 1939 O O . ILE A 1 249 ? 4.396 7.836 -16.171 1.00 92.06 249 ILE A O 1
ATOM 1943 N N . ASN A 1 250 ? 3.417 8.196 -18.153 1.00 88.50 250 ASN A N 1
ATOM 1944 C CA . ASN A 1 250 ? 4.532 8.893 -18.760 1.00 88.50 250 ASN A CA 1
ATOM 1945 C C . ASN A 1 250 ? 4.356 10.405 -18.562 1.00 88.50 250 ASN A C 1
ATOM 1947 O O . ASN A 1 250 ? 3.514 11.032 -19.210 1.00 88.50 250 ASN A O 1
ATOM 1951 N N . ASP A 1 251 ? 5.190 10.987 -17.700 1.00 83.69 251 ASP A N 1
ATOM 1952 C CA . ASP A 1 251 ? 5.147 12.406 -17.320 1.00 83.69 251 ASP A CA 1
ATOM 1953 C C . ASP A 1 251 ? 5.298 13.385 -18.499 1.00 83.69 251 ASP A C 1
ATOM 1955 O O . ASP A 1 251 ? 4.879 14.538 -18.398 1.00 83.69 251 ASP A O 1
ATOM 1959 N N . VAL A 1 252 ? 5.880 12.954 -19.626 1.00 84.75 252 VAL A N 1
ATOM 1960 C CA . VAL A 1 252 ? 6.036 13.790 -20.829 1.00 84.75 252 VAL A CA 1
ATOM 1961 C C . VAL A 1 252 ? 4.730 13.867 -21.615 1.00 84.75 252 VAL A C 1
ATOM 1963 O O . VAL A 1 252 ? 4.366 14.931 -22.111 1.00 84.75 252 VAL A O 1
ATOM 1966 N N . THR A 1 253 ? 4.036 12.738 -21.759 1.00 88.25 253 THR A N 1
ATOM 1967 C CA . THR A 1 253 ? 2.808 12.652 -22.564 1.00 88.25 253 THR A CA 1
ATOM 1968 C C . THR A 1 253 ? 1.539 12.897 -21.753 1.00 88.25 253 THR A C 1
ATOM 1970 O O . THR A 1 253 ? 0.530 13.295 -22.321 1.00 88.25 253 THR A O 1
ATOM 1973 N N . GLY A 1 254 ? 1.569 12.642 -20.443 1.00 86.88 254 GLY A N 1
ATOM 1974 C CA . GLY A 1 254 ? 0.383 12.604 -19.581 1.00 86.88 254 GLY A CA 1
ATOM 1975 C C . GLY A 1 254 ? -0.461 11.328 -19.716 1.00 86.88 254 GLY A C 1
ATOM 1976 O O . GLY A 1 254 ? -1.370 11.124 -18.918 1.00 86.88 254 GLY A O 1
ATOM 1977 N N . ASP A 1 255 ? -0.147 10.461 -20.683 1.00 89.62 255 ASP A N 1
ATOM 1978 C CA . ASP A 1 255 ? -0.780 9.156 -20.888 1.00 89.62 255 ASP A CA 1
ATOM 1979 C C . ASP A 1 255 ? -0.046 8.026 -20.145 1.00 89.62 255 ASP A C 1
ATOM 1981 O O . ASP A 1 255 ? 1.128 8.140 -19.791 1.00 89.62 255 ASP A O 1
ATOM 1985 N N . TYR A 1 256 ? -0.721 6.890 -19.950 1.00 90.62 256 TYR A N 1
ATOM 1986 C CA . TYR A 1 256 ? -0.082 5.659 -19.471 1.00 90.62 256 TYR A CA 1
ATOM 1987 C C . TYR A 1 256 ? 0.920 5.108 -20.489 1.00 90.62 256 TYR A C 1
ATOM 1989 O O . TYR A 1 256 ? 0.642 5.107 -21.694 1.00 90.62 256 TYR A O 1
ATOM 1997 N N . PHE A 1 257 ? 2.023 4.520 -20.012 1.00 89.19 257 PHE A N 1
ATOM 1998 C CA . PHE A 1 257 ? 2.808 3.626 -20.866 1.00 89.19 257 PHE A CA 1
ATOM 1999 C C . PHE A 1 257 ? 1.910 2.475 -21.348 1.00 89.19 257 PHE A C 1
ATOM 2001 O O . PHE A 1 257 ? 1.076 1.957 -20.603 1.00 89.19 257 PHE A O 1
ATOM 2008 N N . GLU A 1 258 ? 2.051 2.074 -22.614 1.00 85.81 258 GLU A N 1
ATOM 2009 C CA . GLU A 1 258 ? 1.152 1.093 -23.243 1.00 85.81 258 GLU A CA 1
ATOM 2010 C C . GLU A 1 258 ? 1.066 -0.212 -22.436 1.00 85.81 258 GLU A C 1
ATOM 2012 O O . GLU A 1 258 ? -0.021 -0.742 -22.199 1.00 85.81 258 GLU A O 1
ATOM 2017 N N . GLU A 1 259 ? 2.213 -0.666 -21.935 1.00 84.50 259 GLU A N 1
ATOM 2018 C CA . GLU A 1 259 ? 2.358 -1.884 -21.149 1.00 84.50 259 GLU A CA 1
ATOM 2019 C C . GLU A 1 259 ? 1.903 -1.765 -19.694 1.00 84.50 259 GLU A C 1
ATOM 2021 O O . GLU A 1 259 ? 1.728 -2.793 -19.044 1.00 84.50 259 GLU A O 1
ATOM 2026 N N . THR A 1 260 ? 1.702 -0.560 -19.163 1.00 89.56 260 THR A N 1
ATOM 2027 C CA . THR A 1 260 ? 1.412 -0.326 -17.737 1.00 89.56 260 THR A CA 1
ATOM 2028 C C . THR A 1 260 ? -0.025 0.103 -17.488 1.00 89.56 260 THR A C 1
ATOM 2030 O O . THR A 1 260 ? -0.377 0.349 -16.336 1.00 89.56 260 THR A O 1
ATOM 2033 N N . ARG A 1 261 ? -0.847 0.208 -18.541 1.00 88.19 261 ARG A N 1
ATOM 2034 C CA . ARG A 1 261 ? -2.254 0.610 -18.436 1.00 88.19 261 ARG A CA 1
ATOM 2035 C C . ARG A 1 261 ? -2.968 -0.160 -17.317 1.00 88.19 261 ARG A C 1
ATOM 2037 O O . ARG A 1 261 ? -2.768 -1.377 -17.224 1.00 88.19 261 ARG A O 1
ATOM 2044 N N . PRO A 1 262 ? -3.834 0.513 -16.529 1.00 84.94 262 PRO A N 1
ATOM 2045 C CA . PRO A 1 262 ? -4.633 -0.155 -15.509 1.00 84.94 262 PRO A CA 1
ATOM 2046 C C . PRO A 1 262 ? -5.349 -1.357 -16.127 1.00 84.94 262 PRO A C 1
ATOM 2048 O O . PRO A 1 262 ? -5.964 -1.213 -17.184 1.00 84.94 262 PRO A O 1
ATOM 2051 N N . CYS A 1 263 ? -5.208 -2.529 -15.501 1.00 78.81 263 CYS A N 1
ATOM 2052 C CA . CYS A 1 263 ? -5.714 -3.838 -15.931 1.00 78.81 263 CYS A CA 1
ATOM 2053 C C . CYS A 1 263 ? -6.398 -3.875 -17.316 1.00 78.81 263 CYS A C 1
ATOM 2055 O O . CYS A 1 263 ? -7.620 -3.772 -17.439 1.00 78.81 263 CYS A O 1
ATOM 2057 N N . GLY A 1 264 ? -5.611 -4.115 -18.366 1.00 57.62 264 GLY A N 1
ATOM 2058 C CA . GLY A 1 264 ? -6.075 -4.313 -19.745 1.00 57.62 264 GLY A CA 1
ATOM 2059 C C . GLY A 1 264 ? -6.714 -5.684 -20.037 1.00 57.62 264 GLY A C 1
ATOM 2060 O O . GLY A 1 264 ? -6.370 -6.307 -21.036 1.00 57.62 264 GLY A O 1
ATOM 2061 N N . GLY A 1 265 ? -7.635 -6.168 -19.191 1.00 46.16 265 GLY A N 1
ATOM 2062 C CA . GLY A 1 265 ? -8.582 -7.239 -19.556 1.00 46.16 265 GLY A CA 1
ATOM 2063 C C . GLY A 1 265 ? -8.171 -8.709 -19.362 1.00 46.16 265 GLY A C 1
ATOM 2064 O O . GLY A 1 265 ? -8.912 -9.576 -19.809 1.00 46.16 265 GLY A O 1
ATOM 2065 N N . TYR A 1 266 ? -7.067 -9.046 -18.684 1.00 47.53 266 TYR A N 1
ATOM 2066 C CA . TYR A 1 266 ? -6.682 -10.460 -18.465 1.00 47.53 266 TYR A CA 1
ATOM 2067 C C . TYR A 1 266 ? -7.275 -11.113 -17.204 1.00 47.53 266 TYR A C 1
ATOM 2069 O O . TYR A 1 266 ? -7.305 -12.340 -17.110 1.00 47.53 266 TYR A O 1
ATOM 2077 N N . GLY A 1 267 ? -7.885 -10.330 -16.305 1.00 42.03 267 GLY A N 1
ATOM 2078 C CA . GLY A 1 267 ? -8.687 -10.852 -15.187 1.00 42.03 267 GLY A CA 1
ATOM 2079 C C . GLY A 1 267 ? -9.945 -11.633 -15.613 1.00 42.03 267 GLY A C 1
ATOM 2080 O O . GLY A 1 267 ? -10.565 -12.295 -14.785 1.00 42.03 267 GLY A O 1
ATOM 2081 N N . THR A 1 268 ? -10.315 -11.612 -16.899 1.00 38.28 268 THR A N 1
ATOM 2082 C CA . THR A 1 268 ? -11.462 -12.356 -17.459 1.00 38.28 268 THR A CA 1
ATOM 2083 C C . THR A 1 268 ? -11.079 -13.698 -18.097 1.00 38.28 268 THR A C 1
ATOM 2085 O O . THR A 1 268 ? -11.951 -14.530 -18.333 1.00 38.28 268 THR A O 1
ATOM 2088 N N . MET A 1 269 ? -9.789 -13.980 -18.323 1.00 40.25 269 MET A N 1
ATOM 2089 C CA . MET A 1 269 ? -9.352 -15.235 -18.962 1.00 40.25 269 MET A CA 1
ATOM 2090 C C . MET A 1 269 ? -9.216 -16.409 -17.976 1.00 40.25 269 MET A C 1
ATOM 2092 O O . MET A 1 269 ? -9.227 -17.570 -18.390 1.00 40.25 269 MET A O 1
ATOM 2096 N N . ILE A 1 270 ? -9.123 -16.148 -16.664 1.00 46.75 270 ILE A N 1
ATOM 2097 C CA . ILE A 1 270 ? -9.081 -17.217 -15.648 1.00 46.75 270 ILE A CA 1
ATOM 2098 C C . ILE A 1 270 ? -10.488 -17.629 -15.181 1.00 46.75 270 ILE A C 1
ATOM 2100 O O . ILE A 1 270 ? -10.688 -18.803 -14.854 1.00 46.75 270 ILE A O 1
ATOM 2104 N N . SER A 1 271 ? -11.500 -16.751 -15.248 1.00 40.47 271 SER A N 1
ATOM 2105 C CA . SER A 1 271 ? -12.886 -17.166 -14.959 1.00 40.47 271 SER A CA 1
ATOM 2106 C C . SER A 1 271 ? -13.439 -18.123 -16.028 1.00 40.47 271 SER A C 1
ATOM 2108 O O . SER A 1 271 ? -14.125 -19.088 -15.689 1.00 40.47 271 SER A O 1
ATOM 2110 N N . GLN A 1 272 ? -13.028 -17.978 -17.295 1.00 37.97 272 GLN A N 1
ATOM 2111 C CA . GLN A 1 272 ? -13.469 -18.861 -18.384 1.00 37.97 272 GLN A CA 1
ATOM 2112 C C . GLN A 1 272 ? -12.921 -20.297 -18.299 1.00 37.97 272 GLN A C 1
ATOM 2114 O O . GLN A 1 272 ? -13.548 -21.237 -18.801 1.00 37.97 272 GLN A O 1
ATOM 2119 N N . ARG A 1 273 ? -11.788 -20.524 -17.616 1.00 38.78 273 ARG A N 1
ATOM 2120 C CA . ARG A 1 273 ? -11.289 -21.893 -17.387 1.00 38.78 273 ARG A CA 1
ATOM 2121 C C . ARG A 1 273 ? -12.084 -22.625 -16.301 1.00 38.78 273 ARG A C 1
ATOM 2123 O O . ARG A 1 273 ? -12.119 -23.852 -16.305 1.00 38.78 273 ARG A O 1
ATOM 2130 N N . ARG A 1 274 ? -12.744 -21.907 -15.385 1.00 40.41 274 ARG A N 1
ATOM 2131 C CA . ARG A 1 274 ? -13.556 -22.534 -14.331 1.00 40.41 274 ARG A CA 1
ATOM 2132 C C . ARG A 1 274 ? -14.971 -22.875 -14.823 1.00 40.41 274 ARG A C 1
ATOM 2134 O O . ARG A 1 274 ? -15.501 -23.908 -14.429 1.00 40.41 274 ARG A O 1
ATOM 2141 N N . GLU A 1 275 ? -15.539 -22.099 -15.747 1.00 45.06 275 GLU A N 1
ATOM 2142 C CA . GLU A 1 275 ? -16.872 -22.372 -16.320 1.00 45.06 275 GLU A CA 1
ATOM 2143 C C . GLU A 1 275 ? -16.875 -23.473 -17.397 1.00 45.06 275 GLU A C 1
ATOM 2145 O O . GLU A 1 275 ? -17.816 -24.265 -17.471 1.00 45.06 275 GLU A O 1
ATOM 2150 N N . SER A 1 276 ? -15.794 -23.616 -18.172 1.00 42.25 276 SER A N 1
ATOM 2151 C CA . SER A 1 276 ? -15.675 -24.685 -19.184 1.00 42.25 276 SER A CA 1
ATOM 2152 C C . SER A 1 276 ? -15.529 -26.097 -18.594 1.00 42.25 276 SER A C 1
ATOM 2154 O O . SER A 1 276 ? -15.791 -27.075 -19.290 1.00 42.25 276 SER A O 1
ATOM 2156 N N . VAL A 1 277 ? -15.186 -26.222 -17.306 1.00 47.78 277 VAL A N 1
ATOM 2157 C CA . VAL A 1 277 ? -15.138 -27.511 -16.586 1.00 47.78 277 VAL A CA 1
ATOM 2158 C C . VAL A 1 277 ? -16.489 -27.859 -15.938 1.00 47.78 277 VAL A C 1
ATOM 2160 O O . VAL A 1 277 ? -16.761 -29.029 -15.680 1.00 47.78 277 VAL A O 1
ATOM 2163 N N . LEU A 1 278 ? -17.373 -26.876 -15.724 1.00 43.22 278 LEU A N 1
ATOM 2164 C CA . LEU A 1 278 ? -18.667 -27.062 -15.048 1.00 43.22 278 LEU A CA 1
ATOM 2165 C C . LEU A 1 278 ? -19.868 -27.198 -16.004 1.00 43.22 278 LEU A C 1
ATOM 2167 O O . LEU A 1 278 ? -20.883 -27.759 -15.600 1.00 43.22 278 LEU A O 1
ATOM 2171 N N . SER A 1 279 ? -19.749 -26.787 -17.272 1.00 40.97 279 SER A 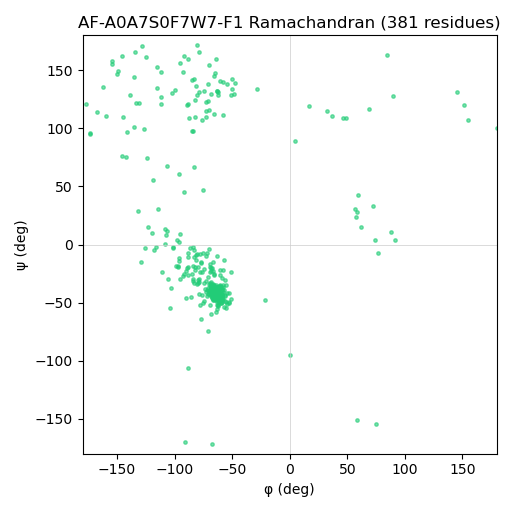N 1
ATOM 2172 C CA . SER A 1 279 ? -20.823 -26.916 -18.283 1.00 40.97 279 SER A CA 1
ATOM 2173 C C . SER A 1 279 ? -20.735 -28.164 -19.182 1.00 40.97 279 SER A C 1
ATOM 2175 O O . SER A 1 279 ? -21.494 -28.290 -20.139 1.00 40.97 279 SER A O 1
ATOM 2177 N N . GLY A 1 280 ? -19.840 -29.116 -18.893 1.00 35.19 280 GLY A N 1
ATOM 2178 C CA . GLY A 1 280 ? -19.629 -30.311 -19.728 1.00 35.19 280 GLY A CA 1
ATOM 2179 C C . GLY A 1 280 ? -20.628 -31.464 -19.546 1.00 35.19 280 GLY A C 1
ATOM 2180 O O . GLY A 1 280 ? -20.598 -32.407 -20.328 1.00 35.19 280 GLY A O 1
ATOM 2181 N N . ASN A 1 281 ? -21.521 -31.416 -18.552 1.00 43.50 281 ASN A N 1
ATOM 2182 C CA . ASN A 1 281 ? -22.437 -32.521 -18.251 1.00 43.50 281 ASN A CA 1
ATOM 2183 C C . ASN A 1 281 ? -23.899 -32.070 -18.266 1.00 43.50 281 ASN A C 1
ATOM 2185 O O . ASN A 1 281 ? -24.507 -31.953 -17.208 1.00 43.50 281 ASN A O 1
ATOM 2189 N N . SER A 1 282 ? -24.464 -31.839 -19.457 1.00 34.59 282 SER A N 1
ATOM 2190 C CA . SER A 1 282 ? -25.911 -31.928 -19.737 1.00 34.59 282 SER A CA 1
ATOM 2191 C C . SER A 1 282 ? -26.199 -31.756 -21.236 1.00 34.59 282 SER A C 1
ATOM 2193 O O . SER A 1 282 ? -26.321 -30.629 -21.697 1.00 34.59 282 SER A O 1
ATOM 2195 N N . ALA A 1 283 ? -26.315 -32.868 -21.978 1.00 31.78 283 ALA A N 1
ATOM 2196 C CA . ALA A 1 283 ? -27.364 -33.143 -22.983 1.00 31.78 283 ALA A CA 1
ATOM 2197 C C . ALA A 1 283 ? -26.911 -34.156 -24.060 1.00 31.78 283 ALA A C 1
ATOM 2199 O O . ALA A 1 283 ? -26.128 -33.855 -24.952 1.00 31.78 283 ALA A O 1
ATOM 2200 N N . SER A 1 284 ? -27.474 -35.361 -23.941 1.00 31.23 284 SER A N 1
ATOM 2201 C CA . SER A 1 284 ? -27.996 -36.261 -24.981 1.00 31.23 284 SER A CA 1
ATOM 2202 C C . SER A 1 284 ? -27.315 -36.402 -26.355 1.00 31.23 284 SER A C 1
ATOM 2204 O O . SER A 1 284 ? -27.474 -35.586 -27.253 1.00 31.23 284 SER A O 1
ATOM 2206 N N . ALA A 1 285 ? -26.729 -37.590 -26.528 1.00 32.31 285 ALA A N 1
ATOM 2207 C CA . ALA A 1 285 ? -26.942 -38.555 -27.615 1.00 32.31 285 ALA A CA 1
ATOM 2208 C C . ALA A 1 285 ? -27.293 -38.045 -29.030 1.00 32.31 285 ALA A C 1
ATOM 2210 O O . ALA A 1 285 ? -28.425 -37.663 -29.301 1.00 32.31 285 ALA A O 1
ATOM 2211 N N . THR A 1 286 ? -26.384 -38.286 -29.978 1.00 27.94 286 THR A N 1
ATOM 2212 C CA . THR A 1 286 ? -26.683 -38.900 -31.288 1.00 27.94 286 THR A CA 1
ATOM 2213 C C . THR A 1 286 ? -25.429 -39.598 -31.830 1.00 27.94 286 THR A C 1
ATOM 2215 O O . THR A 1 286 ? -24.311 -39.347 -31.392 1.00 27.94 286 THR A O 1
ATOM 2218 N N . ALA A 1 287 ? -25.658 -40.588 -32.686 1.00 30.42 287 ALA A N 1
ATOM 2219 C CA . ALA A 1 287 ? -24.814 -41.750 -32.898 1.00 30.42 287 ALA A CA 1
ATOM 2220 C C . ALA A 1 287 ? -23.699 -41.605 -33.955 1.00 30.42 287 ALA A C 1
ATOM 2222 O O . ALA A 1 287 ? -23.817 -40.853 -34.913 1.00 30.42 287 ALA A O 1
ATOM 2223 N N . ALA A 1 288 ? -22.720 -42.505 -33.797 1.00 29.66 288 ALA A N 1
ATOM 2224 C CA . ALA A 1 288 ? -21.937 -43.210 -34.817 1.00 29.66 288 ALA A CA 1
ATOM 2225 C C . ALA A 1 288 ? -20.928 -42.432 -35.690 1.00 29.66 288 ALA A C 1
ATOM 2227 O O . ALA A 1 288 ? -21.275 -41.738 -36.635 1.00 29.66 288 ALA A O 1
ATOM 2228 N N . SER A 1 289 ? -19.648 -42.787 -35.547 1.00 29.92 289 SER A N 1
ATOM 2229 C CA . SER A 1 289 ? -19.029 -43.711 -36.509 1.00 29.92 289 SER A CA 1
ATOM 2230 C C . SER A 1 289 ? -17.744 -44.324 -35.945 1.00 29.92 289 SER A C 1
ATOM 2232 O O . SER A 1 289 ? -16.926 -43.686 -35.290 1.00 29.92 289 SER A O 1
ATOM 2234 N N . SER A 1 290 ? -17.643 -45.628 -36.156 1.00 33.25 290 SER A N 1
ATOM 2235 C CA . SER A 1 290 ? -16.571 -46.531 -35.770 1.00 33.25 290 SER A CA 1
ATOM 2236 C C . SER A 1 290 ? -15.421 -46.513 -36.777 1.00 33.25 290 SER A C 1
ATOM 2238 O O . SER A 1 290 ? -15.672 -46.621 -37.976 1.00 33.25 290 SER A O 1
ATOM 2240 N N . SER A 1 291 ? -14.180 -46.602 -36.300 1.00 31.16 291 SER A N 1
ATOM 2241 C CA . SER A 1 291 ? -13.157 -47.385 -37.001 1.00 31.16 291 SER A CA 1
ATOM 2242 C C . SER A 1 291 ? -12.210 -48.052 -36.008 1.00 31.16 291 SER A C 1
ATOM 2244 O O . SER A 1 291 ? -11.414 -47.419 -35.320 1.00 31.16 291 SER A O 1
ATOM 2246 N N . SER A 1 292 ? -12.362 -49.367 -35.960 1.00 28.64 292 SER A N 1
ATOM 2247 C CA . SER A 1 292 ? -11.539 -50.391 -35.334 1.00 28.64 292 SER A CA 1
ATOM 2248 C C . SER A 1 292 ? -10.046 -50.309 -35.669 1.00 28.64 292 SER A C 1
ATOM 2250 O O . SER A 1 292 ? -9.691 -50.194 -36.840 1.00 28.64 292 SER A O 1
ATOM 2252 N N . PHE A 1 293 ? -9.188 -50.592 -34.687 1.00 28.30 293 PHE A N 1
ATOM 2253 C CA . PHE A 1 293 ? -7.943 -51.319 -34.943 1.00 28.30 293 PHE A CA 1
ATOM 2254 C C . PHE A 1 293 ? -7.748 -52.402 -33.877 1.00 28.30 293 PHE A C 1
ATOM 2256 O O . PHE A 1 293 ? -7.386 -52.141 -32.733 1.00 28.30 293 PHE A O 1
ATOM 2263 N N . VAL A 1 294 ? -8.061 -53.635 -34.275 1.00 34.44 294 VAL A N 1
ATOM 2264 C CA . VAL A 1 294 ? -7.791 -54.870 -33.540 1.00 34.44 294 VAL A CA 1
ATOM 2265 C C . VAL A 1 294 ? -6.407 -55.355 -33.967 1.00 34.44 294 VAL A C 1
ATOM 2267 O O . VAL A 1 294 ? -6.190 -55.641 -35.140 1.00 34.44 294 VAL A O 1
ATOM 2270 N N . GLY A 1 295 ? -5.486 -55.463 -33.009 1.00 31.45 295 GLY A N 1
ATOM 2271 C CA . GLY A 1 295 ? -4.148 -56.027 -33.184 1.00 31.45 295 GLY A CA 1
ATOM 2272 C C . GLY A 1 295 ? -3.892 -57.129 -32.158 1.00 31.45 295 GLY A C 1
ATOM 2273 O O . GLY A 1 295 ? -3.595 -56.871 -31.000 1.00 31.45 295 GLY A O 1
ATOM 2274 N N . THR A 1 296 ? -4.059 -58.360 -32.625 1.00 32.16 296 THR A N 1
ATOM 2275 C CA . THR A 1 296 ? -3.834 -59.686 -32.026 1.00 32.16 296 THR A CA 1
ATOM 2276 C C . THR A 1 296 ? -2.750 -59.844 -30.945 1.00 32.16 296 THR A C 1
ATOM 2278 O O . THR A 1 296 ? -1.583 -59.514 -31.147 1.00 32.16 296 THR A O 1
ATOM 2281 N N . HIS A 1 297 ? -3.126 -60.536 -29.862 1.00 32.12 297 HIS A N 1
ATOM 2282 C CA . HIS A 1 297 ? -2.244 -61.141 -28.860 1.00 32.12 297 HIS A CA 1
ATOM 2283 C C . HIS A 1 297 ? -1.347 -62.251 -29.444 1.00 32.12 297 HIS A C 1
ATOM 2285 O O . HIS A 1 297 ? -1.842 -63.223 -30.015 1.00 32.12 297 HIS A O 1
ATOM 2291 N N . LYS A 1 298 ? -0.043 -62.199 -29.142 1.00 33.75 298 LYS A N 1
ATOM 2292 C CA . LYS A 1 298 ? 0.798 -63.395 -28.969 1.00 33.75 298 LYS A CA 1
ATOM 2293 C C . LYS A 1 298 ? 1.205 -63.502 -27.500 1.00 33.75 298 LYS A C 1
ATOM 2295 O O . LYS A 1 298 ? 1.708 -62.552 -26.911 1.00 33.75 298 LYS A O 1
ATOM 2300 N N . LYS A 1 299 ? 0.935 -64.670 -26.914 1.00 36.81 299 LYS A N 1
ATOM 2301 C CA . LYS A 1 299 ? 1.305 -65.050 -25.547 1.00 36.81 299 LYS A CA 1
ATOM 2302 C C . LYS A 1 299 ? 2.828 -65.197 -25.447 1.00 36.81 299 LYS A C 1
ATOM 2304 O O . LYS A 1 299 ? 3.419 -65.930 -26.233 1.00 36.81 299 LYS A O 1
ATOM 2309 N N . GLY A 1 300 ? 3.427 -64.549 -24.454 1.00 36.56 300 GLY A N 1
ATOM 2310 C CA . GLY A 1 300 ? 4.823 -64.726 -24.063 1.00 36.56 300 GLY A CA 1
ATOM 2311 C C . GLY A 1 300 ? 5.059 -64.053 -22.714 1.00 36.56 300 GLY A C 1
ATOM 2312 O O . GLY A 1 300 ? 4.896 -62.847 -22.584 1.00 36.56 300 GLY A O 1
ATOM 2313 N N . ILE A 1 301 ? 5.354 -64.853 -21.695 1.00 50.53 301 ILE A N 1
ATOM 2314 C CA . ILE A 1 301 ? 5.572 -64.444 -20.306 1.00 50.53 301 ILE A CA 1
ATOM 2315 C C . ILE A 1 301 ? 6.839 -63.579 -20.222 1.00 50.53 301 ILE A C 1
ATOM 2317 O O . ILE A 1 301 ? 7.935 -64.098 -20.394 1.00 50.53 301 ILE A O 1
ATOM 2321 N N . VAL A 1 302 ? 6.700 -62.285 -19.912 1.00 45.69 302 VAL A N 1
ATOM 2322 C CA . VAL A 1 302 ? 7.789 -61.432 -19.395 1.00 45.69 302 VAL A CA 1
ATOM 2323 C C . VAL A 1 302 ? 7.196 -60.486 -18.344 1.00 45.69 302 VAL A C 1
ATOM 2325 O O . VAL A 1 302 ? 6.939 -59.318 -18.604 1.00 45.69 302 VAL A O 1
ATOM 2328 N N . VAL A 1 303 ? 6.911 -61.008 -17.147 1.00 49.56 303 VAL A N 1
ATOM 2329 C CA . VAL A 1 303 ? 6.348 -60.214 -16.030 1.00 49.56 303 VAL A CA 1
ATOM 2330 C C . VAL A 1 303 ? 7.440 -59.727 -15.061 1.00 49.56 303 VAL A C 1
ATOM 2332 O O . VAL A 1 303 ? 7.151 -59.043 -14.092 1.00 49.56 303 VAL A O 1
ATOM 2335 N N . SER A 1 304 ? 8.723 -59.999 -15.309 1.00 56.59 304 SER A N 1
ATOM 2336 C CA . SER A 1 304 ? 9.765 -59.706 -14.308 1.00 56.59 304 SER A CA 1
ATOM 2337 C C . SER A 1 304 ? 10.513 -58.380 -14.492 1.00 56.59 304 SER A C 1
ATOM 2339 O O . SER A 1 304 ? 11.140 -57.925 -13.542 1.00 56.59 304 SER A O 1
ATOM 2341 N N . SER A 1 305 ? 10.490 -57.745 -15.666 1.00 56.12 305 SER A N 1
ATOM 2342 C CA . SER A 1 305 ? 11.327 -56.559 -15.934 1.00 56.12 305 S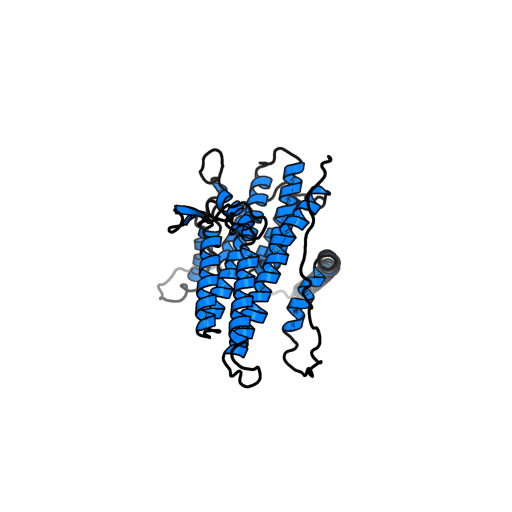ER A CA 1
ATOM 2343 C C . SER A 1 305 ? 10.613 -55.225 -15.695 1.00 56.12 305 SER A C 1
ATOM 2345 O O . SER A 1 305 ? 11.252 -54.260 -15.282 1.00 56.12 305 SER A O 1
ATOM 2347 N N . PHE A 1 306 ? 9.290 -55.165 -15.878 1.00 59.44 306 PHE A N 1
ATOM 2348 C CA . PHE A 1 306 ? 8.526 -53.922 -15.711 1.00 59.44 306 PHE A CA 1
ATOM 2349 C C . PHE A 1 306 ? 8.375 -53.513 -14.238 1.00 59.44 306 PHE A C 1
ATOM 2351 O O . PHE A 1 306 ? 8.562 -52.348 -13.901 1.00 59.44 306 PHE A O 1
ATOM 2358 N N . PHE A 1 307 ? 8.125 -54.470 -13.338 1.00 61.22 307 PHE A N 1
ATOM 2359 C CA . PHE A 1 307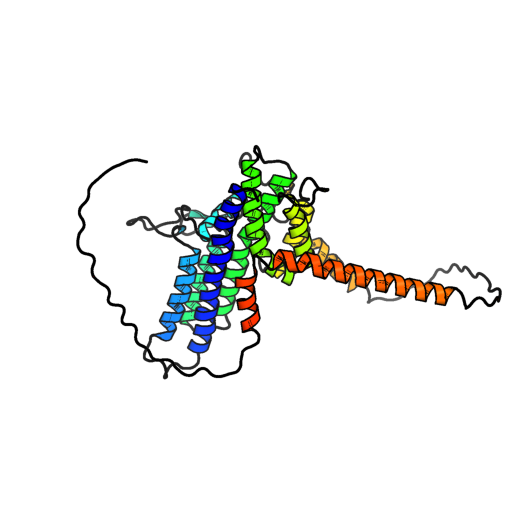 ? 8.003 -54.183 -11.903 1.00 61.22 307 PHE A CA 1
ATOM 2360 C C . PHE A 1 307 ? 9.334 -53.778 -11.260 1.00 61.22 307 PHE A C 1
ATOM 2362 O O . PHE A 1 307 ? 9.348 -52.923 -10.379 1.00 61.22 307 PHE A O 1
ATOM 2369 N N . VAL A 1 308 ? 10.457 -54.326 -11.738 1.00 70.81 308 VAL A N 1
ATOM 2370 C CA . VAL A 1 308 ? 11.795 -53.931 -11.270 1.00 70.81 308 VAL A CA 1
ATOM 2371 C C . VAL A 1 308 ? 12.143 -52.521 -11.752 1.00 70.81 308 VAL A C 1
ATOM 2373 O O . VAL A 1 308 ? 12.624 -51.713 -10.963 1.00 70.81 308 VAL A O 1
ATOM 2376 N N . ALA A 1 309 ? 11.837 -52.183 -13.008 1.00 71.56 309 ALA A N 1
ATOM 2377 C CA . ALA A 1 309 ? 12.039 -50.831 -13.532 1.00 71.56 309 ALA A CA 1
ATOM 2378 C C . ALA A 1 309 ? 11.160 -49.789 -12.815 1.00 71.56 309 ALA A C 1
ATOM 2380 O O . ALA A 1 309 ? 11.632 -48.702 -12.491 1.00 71.56 309 ALA A O 1
ATOM 2381 N N . LEU A 1 310 ? 9.908 -50.142 -12.506 1.00 78.06 310 LEU A N 1
ATOM 2382 C CA . LEU A 1 310 ? 8.988 -49.281 -11.766 1.00 78.06 310 LEU A CA 1
ATOM 2383 C C . LEU A 1 310 ? 9.463 -49.056 -10.320 1.00 78.06 310 LEU A C 1
ATOM 2385 O O . LEU A 1 310 ? 9.457 -47.927 -9.836 1.00 78.06 310 LEU A O 1
ATOM 2389 N N . ALA A 1 311 ? 9.933 -50.109 -9.645 1.00 75.31 311 ALA A N 1
ATOM 2390 C CA . ALA A 1 311 ? 10.488 -49.999 -8.298 1.00 75.31 311 ALA A CA 1
ATOM 2391 C C . ALA A 1 311 ? 11.752 -49.124 -8.274 1.00 75.31 311 ALA A C 1
ATOM 2393 O O . ALA A 1 311 ? 11.881 -48.258 -7.412 1.00 75.31 311 ALA A O 1
ATOM 2394 N N . LEU A 1 312 ? 12.650 -49.287 -9.251 1.00 81.19 312 LEU A N 1
ATOM 2395 C CA . LEU A 1 312 ? 13.840 -48.443 -9.378 1.00 81.19 312 LEU A CA 1
ATOM 2396 C C . LEU A 1 312 ? 13.481 -46.979 -9.658 1.00 81.19 312 LEU A C 1
ATOM 2398 O O . LEU A 1 312 ? 14.104 -46.095 -9.080 1.00 81.19 312 LEU A O 1
ATOM 2402 N N . PHE A 1 313 ? 12.450 -46.715 -10.466 1.00 86.19 313 PHE A N 1
ATOM 2403 C CA . PHE A 1 313 ? 11.955 -45.359 -10.716 1.00 86.19 313 PHE A CA 1
ATOM 2404 C C . PHE A 1 313 ? 11.400 -44.692 -9.449 1.00 86.19 313 PHE A C 1
ATOM 2406 O O . PHE A 1 313 ? 11.672 -43.523 -9.191 1.00 86.19 313 PHE A O 1
ATOM 2413 N N . PHE A 1 314 ? 10.667 -45.426 -8.608 1.00 83.25 314 PHE A N 1
ATOM 2414 C CA . PHE A 1 314 ? 10.178 -44.874 -7.341 1.00 83.25 314 PHE A CA 1
ATOM 2415 C C . PHE A 1 314 ? 11.297 -44.647 -6.320 1.00 83.25 314 PHE A C 1
ATOM 2417 O O . PHE A 1 314 ? 11.247 -43.667 -5.579 1.00 83.25 314 PHE A O 1
ATOM 2424 N N . VAL A 1 315 ? 12.333 -45.492 -6.305 1.00 87.94 315 VAL A N 1
ATOM 2425 C CA . VAL A 1 315 ? 13.510 -45.296 -5.443 1.00 87.94 315 VAL A CA 1
ATOM 2426 C C . VAL A 1 315 ? 14.325 -44.080 -5.889 1.00 87.94 315 VAL A C 1
ATOM 2428 O O . VAL A 1 315 ? 14.733 -43.283 -5.044 1.00 87.94 315 VAL A O 1
ATOM 2431 N N . THR A 1 316 ? 14.524 -43.874 -7.196 1.00 84.00 316 THR A N 1
ATOM 2432 C CA . THR A 1 316 ? 15.217 -42.677 -7.695 1.00 84.00 316 THR A CA 1
ATOM 2433 C C . THR A 1 316 ? 14.402 -41.412 -7.456 1.00 84.00 316 THR A C 1
ATOM 2435 O O . THR A 1 316 ? 14.978 -40.412 -7.037 1.00 84.00 316 THR A O 1
ATOM 2438 N N . LEU A 1 317 ? 13.075 -41.457 -7.622 1.00 85.75 317 LEU A N 1
ATOM 2439 C CA . LEU A 1 317 ? 12.181 -40.344 -7.296 1.00 85.75 317 LEU A CA 1
ATOM 2440 C C . LEU A 1 317 ? 12.219 -40.008 -5.797 1.00 85.75 317 LEU A C 1
ATOM 2442 O O . LEU A 1 317 ? 12.284 -38.837 -5.434 1.00 85.75 317 LEU A O 1
ATOM 2446 N N . ALA A 1 318 ? 12.229 -41.018 -4.923 1.00 81.94 318 ALA A N 1
ATOM 2447 C CA . ALA A 1 318 ? 12.328 -40.822 -3.479 1.00 81.94 318 ALA A CA 1
ATOM 2448 C C . ALA A 1 318 ? 13.672 -40.193 -3.079 1.00 81.94 318 ALA A C 1
ATOM 2450 O O . ALA A 1 318 ? 13.693 -39.260 -2.280 1.00 81.94 318 ALA A O 1
ATOM 2451 N N . LEU A 1 319 ? 14.783 -40.634 -3.675 1.00 82.94 319 LEU A N 1
ATOM 2452 C CA . LEU A 1 319 ? 16.098 -40.020 -3.464 1.00 82.94 319 LEU A CA 1
ATOM 2453 C C . LEU A 1 319 ? 16.140 -38.575 -3.982 1.00 82.94 319 LEU A C 1
ATOM 2455 O O . LEU A 1 319 ? 16.661 -37.695 -3.299 1.00 82.94 319 LEU A O 1
ATOM 2459 N N . LEU A 1 320 ? 15.526 -38.297 -5.136 1.00 81.88 320 LEU A N 1
ATOM 2460 C CA . LEU A 1 320 ? 15.381 -36.938 -5.662 1.00 81.88 320 LEU A CA 1
ATOM 2461 C C . LEU A 1 320 ? 14.577 -36.056 -4.700 1.00 81.88 320 LEU A C 1
ATOM 2463 O O . LEU A 1 320 ? 15.024 -34.968 -4.355 1.00 81.88 320 LEU A O 1
ATOM 2467 N N . MET A 1 321 ? 13.458 -36.552 -4.172 1.00 75.81 321 MET A N 1
ATOM 2468 C CA . MET A 1 321 ? 12.645 -35.835 -3.185 1.00 75.81 321 MET A CA 1
ATOM 2469 C C . MET A 1 321 ? 13.396 -35.589 -1.871 1.00 75.81 321 MET A C 1
ATOM 2471 O O . MET A 1 321 ? 13.257 -34.514 -1.295 1.00 75.81 321 MET A O 1
ATOM 2475 N N . VAL A 1 322 ? 14.228 -36.530 -1.410 1.00 79.25 322 VAL A N 1
ATOM 2476 C CA . VAL A 1 322 ? 15.074 -36.341 -0.218 1.00 79.25 322 VAL A CA 1
ATOM 2477 C C . VAL A 1 322 ? 16.158 -35.291 -0.473 1.00 79.25 322 VAL A C 1
ATOM 2479 O O . VAL A 1 322 ? 16.333 -34.398 0.347 1.00 79.25 322 VAL A O 1
ATOM 2482 N N . THR A 1 323 ? 16.827 -35.323 -1.630 1.00 72.00 323 THR A N 1
ATOM 2483 C CA . THR A 1 323 ? 17.853 -34.318 -1.977 1.00 72.00 323 THR A CA 1
ATOM 2484 C C . THR A 1 323 ? 17.274 -32.922 -2.220 1.00 72.00 323 THR A C 1
ATOM 2486 O O . THR A 1 323 ? 17.909 -31.926 -1.868 1.00 72.00 323 THR A O 1
ATOM 2489 N N . ILE A 1 324 ? 16.059 -32.828 -2.774 1.00 71.06 324 ILE A N 1
ATOM 2490 C CA . ILE A 1 324 ? 15.319 -31.567 -2.900 1.00 71.06 324 ILE A CA 1
ATOM 2491 C C . ILE A 1 324 ? 14.915 -31.070 -1.512 1.00 71.06 324 ILE A C 1
ATOM 2493 O O . ILE A 1 324 ? 15.156 -29.905 -1.212 1.00 71.06 324 ILE A O 1
ATOM 2497 N N . ARG A 1 325 ? 14.396 -31.947 -0.640 1.00 65.88 325 ARG A N 1
ATOM 2498 C CA . ARG A 1 325 ? 14.013 -31.607 0.738 1.00 65.88 325 ARG A CA 1
ATOM 2499 C C . ARG A 1 325 ? 15.197 -31.070 1.549 1.00 65.88 325 ARG A C 1
ATOM 2501 O O . ARG A 1 325 ? 15.052 -30.021 2.177 1.00 65.88 325 ARG A O 1
ATOM 2508 N N . ASP A 1 326 ? 16.366 -31.705 1.454 1.00 57.69 326 ASP A N 1
ATOM 2509 C CA . ASP A 1 326 ? 17.605 -31.245 2.102 1.00 57.69 326 ASP A CA 1
ATOM 2510 C C . ASP A 1 326 ? 18.072 -29.882 1.562 1.00 57.69 326 ASP A C 1
ATOM 2512 O O . ASP A 1 326 ? 18.411 -28.985 2.336 1.00 57.69 326 ASP A O 1
ATOM 2516 N N . ARG A 1 327 ? 18.014 -29.667 0.237 1.00 53.41 327 ARG A N 1
ATOM 2517 C CA . ARG A 1 327 ? 18.363 -28.369 -0.375 1.00 53.41 327 ARG A CA 1
ATOM 2518 C C . ARG A 1 327 ? 17.369 -27.258 -0.034 1.00 53.41 327 ARG A C 1
ATOM 2520 O O . ARG A 1 327 ? 17.786 -26.112 0.135 1.00 53.41 327 ARG A O 1
ATOM 2527 N N . THR A 1 328 ? 16.079 -27.575 0.093 1.00 49.59 328 THR A N 1
ATOM 2528 C CA . THR A 1 328 ? 15.050 -26.601 0.491 1.00 49.59 328 THR A CA 1
ATOM 2529 C C . THR A 1 328 ? 15.130 -26.234 1.971 1.00 49.59 328 THR A C 1
ATOM 2531 O O . THR A 1 328 ? 14.871 -25.083 2.313 1.00 49.59 328 THR A O 1
ATOM 2534 N N . GLN A 1 329 ? 15.554 -27.149 2.852 1.00 47.59 329 GLN A N 1
ATOM 2535 C CA . GLN A 1 329 ? 15.701 -26.839 4.278 1.00 47.59 329 GLN A CA 1
ATOM 2536 C C . GLN A 1 329 ? 16.994 -26.080 4.606 1.00 47.59 329 GLN A C 1
ATOM 2538 O O . GLN A 1 329 ? 16.959 -25.218 5.481 1.00 47.59 329 GLN A O 1
ATOM 2543 N N . SER A 1 330 ? 18.112 -26.316 3.903 1.00 45.34 330 SER A N 1
ATOM 2544 C CA . SER A 1 330 ? 19.386 -25.676 4.278 1.00 45.34 330 SER A CA 1
ATOM 2545 C C . SER A 1 330 ? 19.528 -24.221 3.808 1.00 45.34 330 SER A C 1
ATOM 2547 O O . SER A 1 330 ? 20.197 -23.428 4.473 1.00 45.34 330 SER A O 1
ATOM 2549 N N . ASN A 1 331 ? 18.911 -23.850 2.677 1.00 45.78 331 ASN A N 1
ATOM 2550 C CA . ASN A 1 3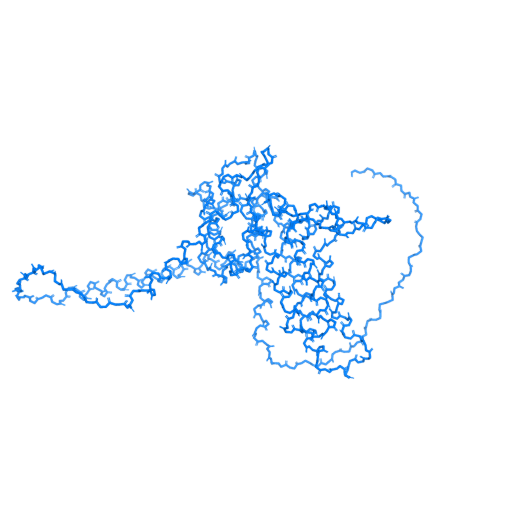31 ? 19.206 -22.576 2.005 1.00 45.78 331 ASN A CA 1
ATOM 2551 C C . ASN A 1 331 ? 18.078 -21.535 2.060 1.00 45.78 331 ASN A C 1
ATOM 2553 O O . ASN A 1 331 ? 18.368 -20.343 1.966 1.00 45.78 331 ASN A O 1
ATOM 2557 N N . PHE A 1 332 ? 16.820 -21.953 2.238 1.00 44.22 332 PHE A N 1
ATOM 2558 C CA . PHE A 1 332 ? 15.671 -21.038 2.225 1.00 44.22 332 PHE A CA 1
ATOM 2559 C C . PHE A 1 332 ? 15.342 -20.484 3.620 1.00 44.22 332 PHE A C 1
ATOM 2561 O O . PHE A 1 332 ? 15.202 -19.275 3.794 1.00 44.22 332 PHE A O 1
ATOM 2568 N N . ALA A 1 333 ? 15.315 -21.345 4.643 1.00 39.50 333 ALA A N 1
ATOM 2569 C CA . ALA A 1 333 ? 15.007 -20.928 6.012 1.00 39.50 333 ALA A CA 1
ATOM 2570 C C . ALA A 1 333 ? 16.120 -20.049 6.609 1.00 39.50 333 ALA A C 1
ATOM 2572 O O . ALA A 1 333 ? 15.856 -18.986 7.156 1.00 39.50 333 ALA A O 1
ATOM 2573 N N . THR A 1 334 ? 17.388 -20.417 6.427 1.00 37.88 334 THR A N 1
ATOM 2574 C CA . THR A 1 334 ? 18.513 -19.731 7.086 1.00 37.88 334 THR A CA 1
ATOM 2575 C C . THR A 1 334 ? 18.753 -18.299 6.578 1.00 37.88 334 THR A C 1
ATOM 2577 O O . THR A 1 334 ? 19.369 -17.504 7.281 1.00 37.88 334 THR A O 1
ATOM 2580 N N . ARG A 1 335 ? 18.261 -17.935 5.381 1.00 42.91 335 ARG A N 1
ATOM 2581 C CA . ARG A 1 335 ? 18.455 -16.592 4.792 1.00 42.91 335 ARG A CA 1
ATOM 2582 C C . ARG A 1 335 ? 17.286 -15.623 4.998 1.00 42.91 335 ARG A C 1
ATOM 2584 O O . ARG A 1 335 ? 17.507 -14.420 4.918 1.00 42.91 335 ARG A O 1
ATOM 2591 N N . LEU A 1 336 ? 16.086 -16.114 5.313 1.00 48.00 336 LEU A N 1
ATOM 2592 C CA . LEU A 1 336 ? 14.937 -15.270 5.683 1.00 48.00 336 LEU A CA 1
ATOM 2593 C C . LEU A 1 336 ? 14.864 -14.996 7.198 1.00 48.00 336 LEU A C 1
ATOM 2595 O O . LEU A 1 336 ? 14.313 -13.987 7.633 1.00 48.00 336 LEU A O 1
ATOM 2599 N N . VAL A 1 337 ? 15.470 -15.861 8.012 1.00 43.00 337 VAL A N 1
ATOM 2600 C CA . VAL A 1 337 ? 15.264 -15.898 9.470 1.00 43.00 337 VAL A CA 1
ATOM 2601 C C . VAL A 1 337 ? 16.112 -14.880 10.249 1.00 43.00 337 VAL A C 1
ATOM 2603 O O . VAL A 1 337 ? 15.714 -14.464 11.332 1.00 43.00 337 VAL A O 1
ATOM 2606 N N . SER A 1 338 ? 17.226 -14.370 9.713 1.00 37.66 338 SER A N 1
ATOM 2607 C CA . SER A 1 338 ? 18.103 -13.457 10.474 1.00 37.66 338 SER A CA 1
ATOM 2608 C C . SER A 1 338 ? 17.727 -11.966 10.408 1.00 37.66 338 SER A C 1
ATOM 2610 O O . SER A 1 338 ? 18.392 -11.158 11.049 1.00 37.66 338 SER A O 1
ATOM 2612 N N . GLY A 1 339 ? 16.697 -11.579 9.642 1.00 43.69 339 GLY A N 1
ATOM 2613 C CA . GLY A 1 339 ? 16.322 -10.166 9.448 1.00 43.69 339 GLY A CA 1
ATOM 2614 C C . GLY A 1 339 ? 14.851 -9.808 9.684 1.00 43.69 339 GLY A C 1
ATOM 2615 O O . GLY A 1 339 ? 14.553 -8.627 9.821 1.00 43.69 339 GLY A O 1
ATOM 2616 N N . ALA A 1 340 ? 13.944 -10.790 9.752 1.00 43.31 340 ALA A N 1
ATOM 2617 C CA . ALA A 1 340 ? 12.495 -10.547 9.819 1.00 43.31 340 ALA A CA 1
ATOM 2618 C C . ALA A 1 340 ? 11.779 -11.221 11.009 1.00 43.31 340 ALA A C 1
ATOM 2620 O O . ALA A 1 340 ? 10.581 -11.021 11.204 1.00 43.31 340 ALA A O 1
ATOM 2621 N N . LEU A 1 341 ? 12.483 -12.005 11.837 1.00 37.47 341 LEU A N 1
ATOM 2622 C CA . LEU A 1 341 ? 11.826 -12.819 12.867 1.00 37.47 341 LEU A CA 1
ATOM 2623 C C . LEU A 1 341 ? 11.487 -12.123 14.188 1.00 37.47 341 LEU A C 1
ATOM 2625 O O . LEU A 1 341 ? 10.784 -12.720 14.992 1.00 37.47 341 LEU A O 1
ATOM 2629 N N . SER A 1 342 ? 11.859 -10.864 14.431 1.00 42.53 342 SER A N 1
ATOM 2630 C CA . SER A 1 342 ? 11.357 -10.202 15.650 1.00 42.53 342 SER A CA 1
ATOM 2631 C C . SER A 1 342 ? 9.901 -9.729 15.528 1.00 42.53 342 SER A C 1
ATOM 2633 O O . SER A 1 342 ? 9.269 -9.447 16.542 1.00 42.53 342 SER A O 1
ATOM 2635 N N . SER A 1 343 ? 9.351 -9.651 14.309 1.00 44.03 343 SER A N 1
ATOM 2636 C CA . SER A 1 343 ? 8.007 -9.105 14.051 1.00 44.03 343 SER A CA 1
ATOM 2637 C C . SER A 1 343 ? 6.962 -10.183 13.739 1.00 44.03 343 SER A C 1
ATOM 2639 O O . SER A 1 343 ? 5.790 -10.004 14.060 1.00 44.03 343 SER A O 1
ATOM 2641 N N . ALA A 1 344 ? 7.373 -11.308 13.143 1.00 42.16 344 ALA A N 1
ATOM 2642 C CA . ALA A 1 344 ? 6.470 -12.394 12.752 1.00 42.16 344 ALA A CA 1
ATOM 2643 C C . ALA A 1 344 ? 6.086 -13.322 13.923 1.00 42.16 344 ALA A C 1
ATOM 2645 O O . ALA A 1 344 ? 4.939 -13.764 14.003 1.00 42.16 344 ALA A O 1
ATOM 2646 N N . ASP A 1 345 ? 6.997 -13.551 14.878 1.00 38.50 345 ASP A N 1
ATOM 2647 C CA . ASP A 1 345 ? 6.726 -14.399 16.052 1.00 38.50 345 ASP A CA 1
ATOM 2648 C C . ASP A 1 345 ? 5.657 -13.795 16.982 1.00 38.50 345 ASP A C 1
ATOM 2650 O O . ASP A 1 345 ? 4.910 -14.525 17.637 1.00 38.50 345 ASP A O 1
ATOM 2654 N N . TYR A 1 346 ? 5.495 -12.467 16.980 1.00 45.62 346 TYR A N 1
ATOM 2655 C CA . TYR A 1 346 ? 4.408 -11.797 17.703 1.00 45.62 346 TYR A CA 1
ATOM 2656 C C . TYR A 1 346 ? 3.029 -12.086 17.082 1.00 45.62 346 TYR A C 1
ATOM 2658 O O . TYR A 1 346 ? 2.057 -12.304 17.804 1.00 45.62 346 TYR A O 1
ATOM 2666 N N . TRP A 1 347 ? 2.952 -12.155 15.749 1.00 44.75 347 TRP A N 1
ATOM 2667 C CA . TRP A 1 347 ? 1.707 -12.405 15.014 1.00 44.75 347 TRP A CA 1
ATOM 2668 C C . TRP A 1 347 ? 1.235 -13.862 15.087 1.00 44.75 347 TRP A C 1
ATOM 2670 O O . TRP A 1 347 ? 0.031 -14.116 15.111 1.00 44.75 347 TRP A O 1
ATOM 2680 N N . LEU A 1 348 ? 2.158 -14.827 15.156 1.00 43.31 348 LEU A N 1
ATOM 2681 C CA . LEU A 1 348 ? 1.813 -16.252 15.239 1.00 43.31 348 LEU A CA 1
ATOM 2682 C C . LEU A 1 348 ? 1.508 -16.720 16.671 1.00 43.31 348 LEU A C 1
ATOM 2684 O O . LEU A 1 348 ? 0.671 -17.602 16.854 1.00 43.31 348 LEU A O 1
ATOM 2688 N N . SER A 1 349 ? 2.116 -16.100 17.688 1.00 38.59 349 SER A N 1
ATOM 2689 C CA . SER A 1 349 ? 1.939 -16.476 19.100 1.00 38.59 349 SER A CA 1
ATOM 2690 C C . SER A 1 349 ? 0.518 -16.221 19.638 1.00 38.59 349 SER A C 1
ATOM 2692 O O . SER A 1 349 ? -0.010 -17.021 20.414 1.00 38.59 349 SER A O 1
ATOM 2694 N N . GLN A 1 350 ? -0.168 -15.167 19.175 1.00 42.28 350 GLN A N 1
ATOM 2695 C CA . GLN A 1 350 ? -1.497 -14.809 19.698 1.00 42.28 350 GLN A CA 1
ATOM 2696 C C . GLN A 1 350 ? -2.656 -15.670 19.174 1.00 42.28 350 GLN A C 1
ATOM 2698 O O . GLN A 1 350 ? -3.766 -15.584 19.698 1.00 42.28 350 GLN A O 1
ATOM 2703 N N . ARG A 1 351 ? -2.432 -16.543 18.182 1.00 38.16 351 ARG A N 1
ATOM 2704 C CA . ARG A 1 351 ? -3.486 -17.450 17.695 1.00 38.16 351 ARG A CA 1
ATOM 2705 C C . ARG A 1 351 ? -3.647 -18.703 18.577 1.00 38.16 351 ARG A C 1
ATOM 2707 O O . ARG A 1 351 ? -4.616 -19.435 18.400 1.00 38.16 351 ARG A O 1
ATOM 2714 N N . THR A 1 352 ? -2.739 -18.943 19.531 1.00 34.28 352 THR A N 1
ATOM 2715 C CA . THR A 1 352 ? -2.705 -20.175 20.351 1.00 34.28 352 THR A CA 1
ATOM 2716 C C . THR A 1 352 ? -2.893 -19.990 21.859 1.00 34.28 352 THR A C 1
ATOM 2718 O O . THR A 1 352 ? -3.010 -20.987 22.563 1.00 34.28 352 THR A O 1
ATOM 2721 N N . THR A 1 353 ? -2.982 -18.767 22.383 1.00 32.94 353 THR A N 1
ATOM 2722 C CA . THR A 1 353 ? -3.126 -18.516 23.832 1.00 32.94 353 THR A CA 1
ATOM 2723 C C . THR A 1 353 ? -4.421 -17.778 24.168 1.00 32.94 353 THR A C 1
ATOM 2725 O O . THR A 1 353 ? -4.431 -16.744 24.826 1.00 32.94 353 THR A O 1
ATOM 2728 N N . SER A 1 354 ? -5.560 -18.340 23.755 1.00 34.12 354 SER A N 1
ATOM 2729 C CA . SER A 1 354 ? -6.870 -17.992 24.318 1.00 34.12 354 SER A CA 1
ATOM 2730 C C . SER A 1 354 ? -7.266 -18.985 25.416 1.00 34.12 354 SER A C 1
ATOM 2732 O O . SER A 1 354 ? -8.255 -19.694 25.265 1.00 34.12 354 SER A O 1
ATOM 2734 N N . GLN A 1 355 ? -6.473 -19.087 26.482 1.00 34.38 355 GLN A N 1
ATOM 2735 C CA . GLN A 1 355 ? -6.867 -19.653 27.782 1.00 34.38 355 GLN A CA 1
ATOM 2736 C C . GLN A 1 355 ? -5.662 -19.588 28.725 1.00 34.38 355 GLN A C 1
ATOM 2738 O O . GLN A 1 355 ? -4.722 -20.360 28.588 1.00 34.38 355 GLN A O 1
ATOM 2743 N N . ASP A 1 356 ? -5.656 -18.579 29.599 1.00 29.78 356 ASP A N 1
ATOM 2744 C CA . ASP A 1 356 ? -5.479 -18.719 31.053 1.00 29.78 356 ASP A CA 1
ATOM 2745 C C . ASP A 1 356 ? -4.835 -17.478 31.698 1.00 29.78 356 ASP A C 1
ATOM 2747 O O . ASP A 1 356 ? -3.715 -17.082 31.398 1.00 29.78 356 ASP A O 1
ATOM 2751 N N . SER A 1 357 ? -5.608 -16.906 32.628 1.00 30.59 357 SER A N 1
ATOM 2752 C CA . SER A 1 357 ? -5.222 -16.235 33.877 1.00 30.59 357 SER A CA 1
ATOM 2753 C C . SER A 1 357 ? -4.115 -15.169 33.858 1.00 30.59 357 SER A C 1
ATOM 2755 O O . SER A 1 357 ? -2.927 -15.482 33.869 1.00 30.59 357 SER A O 1
ATOM 2757 N N . TYR A 1 358 ? -4.502 -13.899 34.049 1.00 27.11 358 TYR A N 1
ATOM 2758 C CA . TYR A 1 358 ? -3.590 -12.879 34.580 1.00 27.11 358 TYR A CA 1
ATOM 2759 C C . TYR A 1 358 ? -4.250 -12.040 35.686 1.00 27.11 358 TYR A C 1
ATOM 2761 O O . TYR A 1 358 ? -5.295 -11.421 35.482 1.00 27.11 358 TYR A O 1
ATOM 2769 N N . SER A 1 359 ? -3.625 -12.066 36.868 1.00 26.00 359 SER A N 1
ATOM 2770 C CA . SER A 1 359 ? -3.943 -11.266 38.061 1.00 26.00 359 SER A CA 1
ATOM 2771 C C . SER A 1 359 ? -3.593 -9.781 37.873 1.00 26.00 359 SER A C 1
ATOM 2773 O O . SER A 1 359 ? -2.681 -9.467 37.107 1.00 26.00 359 SER A O 1
ATOM 2775 N N . PRO A 1 360 ? -4.252 -8.850 38.590 1.00 31.69 360 PRO A N 1
ATOM 2776 C CA . PRO A 1 360 ? -4.026 -7.422 38.409 1.00 31.69 360 PRO A CA 1
ATOM 2777 C C . PRO A 1 360 ? -2.739 -6.970 39.114 1.00 31.69 360 PRO A C 1
ATOM 2779 O O . PRO A 1 360 ? -2.525 -7.262 40.290 1.00 31.69 360 PRO A O 1
ATOM 2782 N N . VAL A 1 361 ? -1.899 -6.219 38.398 1.00 29.89 361 VAL A N 1
ATOM 2783 C CA . VAL A 1 361 ? -0.770 -5.474 38.971 1.00 29.89 361 VAL A CA 1
ATOM 2784 C C . VAL A 1 361 ? -1.186 -4.013 39.131 1.00 29.89 361 VAL A C 1
ATOM 2786 O O . VAL A 1 361 ? -1.796 -3.422 38.242 1.00 29.89 361 VAL A O 1
ATOM 2789 N N . HIS A 1 362 ? -0.883 -3.484 40.314 1.00 27.72 362 HIS A N 1
ATOM 2790 C CA . HIS A 1 362 ? -1.237 -2.168 40.827 1.00 27.72 362 HIS A CA 1
ATOM 2791 C C . HIS A 1 362 ? -0.826 -0.992 39.925 1.00 27.72 362 HIS A C 1
ATOM 2793 O O . HIS A 1 362 ? 0.289 -0.925 39.413 1.00 27.72 362 HIS A O 1
ATOM 2799 N N . SER A 1 363 ? -1.759 -0.044 39.822 1.00 31.81 363 SER A N 1
ATOM 2800 C CA . SER A 1 363 ? -1.584 1.343 39.392 1.00 31.81 363 SER A CA 1
ATOM 2801 C C . SER A 1 363 ? -0.651 2.088 40.345 1.00 31.81 363 SER A C 1
ATOM 2803 O O . SER A 1 363 ? -0.917 2.058 41.540 1.00 31.81 363 SER A O 1
ATOM 2805 N N . ASP A 1 364 ? 0.373 2.757 39.807 1.00 28.77 364 ASP A N 1
ATOM 2806 C CA . ASP A 1 364 ? 0.874 4.064 40.268 1.00 28.77 364 ASP A CA 1
ATOM 2807 C C . ASP A 1 364 ? 1.958 4.575 39.302 1.00 28.77 364 ASP A C 1
ATOM 2809 O O . ASP A 1 364 ? 3.130 4.227 39.415 1.00 28.77 364 ASP A O 1
ATOM 2813 N N . TYR A 1 365 ? 1.567 5.421 38.345 1.00 27.12 365 TYR A N 1
ATOM 2814 C CA . TYR A 1 365 ? 2.477 6.382 37.712 1.00 27.12 365 TYR A CA 1
ATOM 2815 C C . TYR A 1 365 ? 1.733 7.696 37.475 1.00 27.12 365 TYR A C 1
ATOM 2817 O O . TYR A 1 365 ? 1.009 7.880 36.499 1.00 27.12 365 TYR A O 1
ATOM 2825 N N . GLU A 1 366 ? 1.924 8.609 38.419 1.00 25.33 366 GLU A N 1
ATOM 2826 C CA . GLU A 1 366 ? 1.512 10.004 38.364 1.00 25.33 366 GLU A CA 1
ATOM 2827 C C . GLU A 1 366 ? 2.493 10.765 37.450 1.00 25.33 366 GLU A C 1
ATOM 2829 O O . GLU A 1 366 ? 3.659 10.975 37.788 1.00 25.33 366 GLU A O 1
ATOM 2834 N N . VAL A 1 367 ? 2.053 11.144 36.246 1.00 28.92 367 VAL A N 1
ATOM 2835 C CA . VAL A 1 367 ? 2.850 11.975 35.329 1.00 28.92 367 VAL A CA 1
ATOM 2836 C C . VAL A 1 367 ? 2.651 13.441 35.712 1.00 28.92 367 VAL A C 1
ATOM 2838 O O . VAL A 1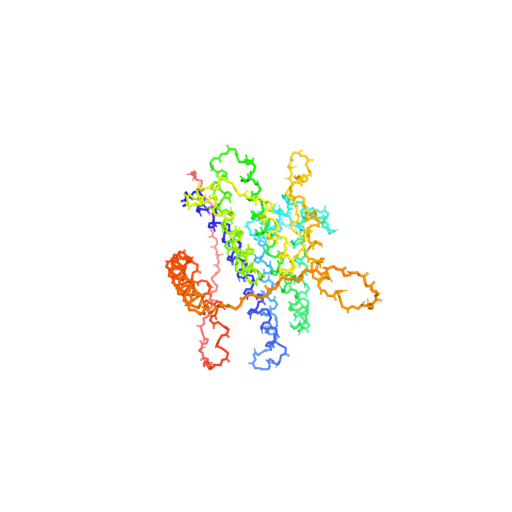 367 ? 1.674 14.076 35.318 1.00 28.92 367 VAL A O 1
ATOM 2841 N N . GLN A 1 368 ? 3.587 13.998 36.483 1.00 25.92 368 GLN A N 1
ATOM 2842 C CA . GLN A 1 368 ? 3.654 15.440 36.716 1.00 25.92 368 GLN A CA 1
ATOM 2843 C C . GLN A 1 368 ? 4.146 16.166 35.456 1.00 25.92 368 GLN A C 1
ATOM 2845 O O . GLN A 1 368 ? 5.320 16.098 35.090 1.00 25.92 368 GLN A O 1
ATOM 2850 N N . LEU A 1 369 ? 3.248 16.908 34.810 1.00 28.45 369 LEU A N 1
ATOM 2851 C CA . LEU A 1 369 ? 3.585 17.878 33.770 1.00 28.45 369 LEU A CA 1
ATOM 2852 C C . LEU A 1 369 ? 4.246 19.107 34.421 1.00 28.45 369 LEU A C 1
ATOM 2854 O O . LEU A 1 369 ? 3.605 19.829 35.184 1.00 28.45 369 LEU A O 1
ATOM 2858 N N . ARG A 1 370 ? 5.527 19.367 34.120 1.00 25.88 370 ARG A N 1
ATOM 2859 C CA . ARG A 1 370 ? 6.170 20.654 34.442 1.00 25.88 370 ARG A CA 1
ATOM 2860 C C . ARG A 1 370 ? 5.821 21.704 33.379 1.00 25.88 370 ARG A C 1
ATOM 2862 O O . ARG A 1 370 ? 5.930 21.402 32.192 1.00 25.88 370 ARG A O 1
ATOM 2869 N N . PRO A 1 371 ? 5.492 22.946 33.771 1.00 26.48 371 PRO A N 1
ATOM 2870 C CA . PRO A 1 371 ? 5.308 24.046 32.831 1.00 26.48 371 PRO A CA 1
ATOM 2871 C C . PRO A 1 371 ? 6.660 24.541 32.289 1.00 26.48 371 PRO A C 1
ATOM 2873 O O . PRO A 1 371 ? 7.596 24.780 33.055 1.00 26.48 371 PRO A O 1
ATOM 2876 N N . MET A 1 372 ? 6.760 24.711 30.967 1.00 28.84 372 MET A N 1
ATOM 2877 C CA . MET A 1 372 ? 7.892 25.378 30.317 1.00 28.84 372 MET A CA 1
ATOM 2878 C C . MET A 1 372 ? 7.701 26.897 30.372 1.00 28.84 372 MET A C 1
ATOM 2880 O O . MET A 1 372 ? 6.852 27.441 29.672 1.00 28.84 372 MET A O 1
ATOM 2884 N N . ASN A 1 373 ? 8.520 27.576 31.176 1.00 29.16 373 ASN A N 1
ATOM 2885 C CA . ASN A 1 373 ? 8.701 29.024 31.113 1.00 29.16 373 ASN A CA 1
ATOM 2886 C C . ASN A 1 373 ? 10.014 29.358 30.388 1.00 29.16 373 ASN A C 1
ATOM 2888 O O . ASN A 1 373 ? 11.066 28.840 30.747 1.00 29.16 373 ASN A O 1
ATOM 2892 N N . HIS A 1 374 ? 9.893 30.271 29.420 1.00 30.48 374 HIS A N 1
ATOM 2893 C CA . HIS A 1 374 ? 10.883 31.220 28.896 1.00 30.48 374 HIS A CA 1
ATOM 2894 C C . HIS A 1 374 ? 12.311 30.743 28.572 1.00 30.48 374 HIS A C 1
ATOM 2896 O O . HIS A 1 374 ? 13.165 30.663 29.449 1.00 30.48 374 HIS A O 1
ATOM 2902 N N . LEU A 1 375 ? 12.617 30.673 27.270 1.00 28.44 375 LEU A N 1
ATOM 2903 C CA . LEU A 1 375 ? 13.949 30.968 26.731 1.00 28.44 375 LEU A CA 1
ATOM 2904 C C . LEU A 1 375 ? 13.813 31.945 25.548 1.00 28.44 375 LEU A C 1
ATOM 2906 O O . LEU A 1 375 ? 13.071 31.695 24.601 1.00 28.44 375 LEU A O 1
ATOM 2910 N N . GLN A 1 376 ? 14.482 33.094 25.672 1.00 28.17 376 GLN A N 1
ATOM 2911 C CA . GLN A 1 376 ? 14.664 34.128 24.644 1.00 28.17 376 GLN A CA 1
ATOM 2912 C C . GLN A 1 376 ? 15.762 33.730 23.626 1.00 28.17 376 GLN A C 1
ATOM 2914 O O . GLN A 1 376 ? 16.517 32.798 23.903 1.00 28.17 376 GLN A O 1
ATOM 2919 N N . PRO A 1 377 ? 15.861 34.417 22.464 1.00 36.72 377 PRO A N 1
ATOM 2920 C CA . PRO A 1 377 ? 16.598 33.954 21.285 1.00 36.72 377 PRO A CA 1
ATOM 2921 C C . PRO A 1 377 ? 18.040 34.494 21.166 1.00 36.72 377 PRO A C 1
ATOM 2923 O O . PRO A 1 377 ? 18.350 35.578 21.655 1.00 36.72 377 PRO A O 1
ATOM 2926 N N . GLY A 1 378 ? 18.872 33.749 20.429 1.00 26.78 378 GLY A N 1
ATOM 2927 C CA . GLY A 1 378 ? 20.267 34.025 20.028 1.00 26.78 378 GLY A CA 1
ATOM 2928 C C . GLY A 1 378 ? 21.023 32.686 20.003 1.00 26.78 378 GLY A C 1
ATOM 2929 O O . GLY A 1 378 ? 20.835 31.896 20.916 1.00 26.78 378 GLY A O 1
ATOM 2930 N N . GLU A 1 379 ? 21.792 32.259 19.006 1.00 28.19 379 GLU A N 1
ATOM 2931 C CA . GLU A 1 379 ? 22.582 32.921 17.967 1.00 28.19 379 GLU A CA 1
ATOM 2932 C C . GLU A 1 379 ? 22.733 31.986 16.748 1.00 28.19 379 GLU A C 1
ATOM 2934 O O . GLU A 1 379 ? 22.626 30.763 16.848 1.00 28.19 379 GLU A O 1
ATOM 2939 N N . GLU A 1 380 ? 23.014 32.598 15.601 1.00 33.91 380 GLU A N 1
ATOM 2940 C CA . GLU A 1 380 ? 23.432 31.985 14.340 1.00 33.91 380 GLU A CA 1
ATOM 2941 C C . GLU A 1 380 ? 24.755 31.199 14.469 1.00 33.91 380 GLU A C 1
ATOM 2943 O O . GLU A 1 380 ? 25.708 31.678 15.078 1.00 33.91 380 GLU A O 1
ATOM 2948 N N . SER A 1 381 ? 24.873 30.040 13.807 1.00 27.42 381 SER A N 1
ATOM 2949 C CA . SER A 1 381 ? 26.043 29.702 12.966 1.00 27.42 381 SER A CA 1
ATOM 2950 C C . SER A 1 381 ? 25.896 28.346 12.252 1.00 27.42 381 SER A C 1
ATOM 2952 O O . SER A 1 381 ? 25.724 27.301 12.868 1.00 27.42 381 SER A O 1
ATOM 2954 N N . LEU A 1 382 ? 25.953 28.430 10.918 1.00 30.73 382 LEU A N 1
ATOM 2955 C CA . LEU A 1 382 ? 26.595 27.539 9.935 1.00 30.73 382 LEU A CA 1
ATOM 2956 C C . LEU A 1 382 ? 26.997 26.112 10.374 1.00 30.73 382 LEU A C 1
ATOM 2958 O O . LEU A 1 382 ? 27.929 25.949 11.160 1.00 30.73 382 LEU A O 1
ATOM 2962 N N . ILE A 1 383 ? 26.420 25.095 9.717 1.00 32.22 383 ILE A N 1
ATOM 2963 C CA . ILE A 1 383 ? 26.990 24.301 8.596 1.00 32.22 383 ILE A CA 1
ATOM 2964 C C . ILE A 1 383 ? 25.859 23.495 7.949 1.00 32.22 383 ILE A C 1
ATOM 2966 O O . ILE A 1 383 ? 25.024 22.946 8.704 1.00 32.22 383 ILE A O 1
#

Foldseek 3Di:
DPPLLQVLLVLLLCQLPVLLVQLLCLLPVLAQVLLVVVVPDDPPPDDDPSLVSSLVSLVVSVCSQCPCCAPDDPPDPGGNVLPGSHLLNLLFVLCLQQVQWDQDPVVRDIGRPLSVQLVVLSVQSSVVSVVSVSVPSVVVSSLSNSLSSLLSLLSLLLVLQVCQQVVVDPDPSVLSNSLSNNVSSLVSCLVLLVVQPVVLSVLSCLQSQLSDPPHDPVDNGGPSLSNNVSVQLCSVSSVHALSSNGFGADPVVRHGDPSGGRDPPPNVVVVVVVVVVVPPDDDDDDDDDDDDDDDDDDDDDDPPPPVVVVVVVVVVVVVVVVVVVVVCVPPPCVVVCPPPPVPVCVVVVVVPPPDDDDDDDDDDDDDDDDDDDDDDDDDDDDD

Radius of gyration: 28.5 Å; Cα contacts (8 Å, |Δi|>4): 404; chains: 1; bounding box: 55×99×78 Å